Protein AF-0000000067857795 (afdb_homodimer)

Nearest PDB structures (foldseek):
  6cer-assembly1_A  TM=9.530E-01  e=4.736E-32  Homo sapiens
  3exg-assembly6_W  TM=9.573E-01  e=1.730E-31  Homo sapiens
  6cer-assembly2_G  TM=9.602E-01  e=1.345E-30  Homo sapiens
  3exg-assembly5_S  TM=9.564E-01  e=1.230E-29  Homo sapiens
  3exg-assembly4_O  TM=9.609E-01  e=2.352E-29  Homo sapiens

InterPro domains:
  IPR001017 Dehydrogenase, E1 component [PF00676] (12-305)
  IPR029061 Thiamin diphosphate-binding fold [SSF52518] (4-320)
  IPR050642 Pyruvate Dehydrogenase E1 Alpha Subunit [PTHR11516] (2-318)

Sequence (658 aa):
MNEDDILYALKAMHYIRRIESKAAEMYRLRFIYGFLHLYIGQEAIATGMKPAISDKDTLITSYRCHGFAVVFGISARDIFAELMGRKTGTSKGKGGSMHIYGDKFYGGEGIVGGQLPIGTGLAFAQKYNSTGGIAWVIYGDGAADQGQTFEAYNLAKLWSLPVVYVCENNKYSMGTATYRHSANTDYYTRGDLIPGIQVDGMKVLDVHEAAKFAKDYALRKGPIILEMVTYRYYGHSMSDPGTSYRTREEVKLVQAKQDPINWLTKQIIDNGLKTQAEVEEITKNTYKIVDEELEIAKKDPSPDVTDVGKNLYTKPLEKVRGKAPWENWMNEDDILYALKAMHYIRRIESKAAEMYRLRFIYGFLHLYIGQEAIATGMKPAISDKDTLITSYRCHGFAVVFGISARDIFAELMGRKTGTSKGKGGSMHIYGDKFYGGEGIVGGQLPIGTGLAFAQKYNSTGGIAWVIYGDGAADQGQTFEAYNLAKLWSLPVVYVCENNKYSMGTATYRHSANTDYYTRGDLIPGIQVDGMKVLDVHEAAKFAKDYALRKGPIILEMVTYRYYGHSMSDPGTSYRTREEVKLVQAKQDPINWLTKQIIDNGLKTQAEVEEITKNTYKIVDEELEIAKKDPSPDVTDVGKNLYTKPLEKVRGKAPWENW

Foldseek 3Di:
DDLVLLLQLLLLLLLLQLLQVVLLVCVVVVLFDDWAFHCAFLLLQLSLLLVQADLLEAEEEAQHCSSVCVSLPNHSLQLLLLRSQFCSHQVRVPQHSRQHADRSYRTHDHPQLVQLQVQLVVQVVCVVVVSLYGGEYEHELRSLPDPVNLVSLVVQLVVQTLYEYEYEYQQADQQDGNVRRPVDSPSQPPSVPAHGDEFASLANNRSNVVSNVQNVCSSPGTYHYYYHHIHDLAGRTSVDRSPVRPHPVVSVVCCVPRHSSVVSLCVCCVVPVDHPVVSVVSSVVSSVSSVVSSVVSVPGHHDDLVCPQPPPDPDPPDDDPDDSPPPDD/DDLVLLLQLLLLLLLLQLLQVVLLVCVVVVLFDDWAFHCAFLLLQLSLLLVQADLLEAEEEAQHCSSVCVSLPNHSLQLLLLRSQFCSHQVRVPQHSRQHADRSYRTHDHPQLVQLQVQLVVQVVCVVVVSLYGGEYEHELRSLPDPVNLVSLVVQLVVQTLYEYEYEYQQADQQDGNVRRPVDSVSQPPSVPAHGDEFASLANNRSNVVSNVQNVCSSPGTYHYYYHYIHDLAGRTSVDRSPVRPHPVVSVVCCVPRHSSVVSLCVCCVVPVDHPVVSVVSSVVSSVSSVVSSVVSVPGHHDDLVCPQPPPDPDPPDDDPDDNPPPDD

Radius of gyration: 30.5 Å; Cα contacts (8 Å, |Δi|>4): 1328; chains: 2; bounding box: 51×94×81 Å

Solvent-accessible surface area (backbone atoms only — not comparable to full-atom values): 33397 Å² total; per-residue (Å²): 131,54,71,68,55,50,52,47,36,55,50,49,37,52,39,45,44,46,49,47,54,49,48,52,51,37,36,76,71,64,51,36,66,84,68,46,41,67,53,48,56,37,45,22,39,40,46,18,33,42,84,52,56,52,96,64,30,34,36,27,24,33,26,60,28,63,49,50,40,43,67,67,68,48,50,58,28,34,52,46,12,11,34,47,35,11,38,73,9,64,48,44,21,72,37,34,42,30,36,46,51,55,85,55,29,68,20,19,30,81,51,79,33,51,32,40,46,54,26,46,49,50,7,43,49,25,60,75,65,64,66,83,32,39,14,37,24,36,37,38,57,50,22,66,56,33,22,50,36,58,36,28,51,36,52,31,53,57,66,46,24,21,25,38,39,33,33,46,30,40,55,46,38,73,63,47,47,44,80,78,73,32,56,68,74,61,64,23,71,69,45,81,88,34,52,46,40,78,39,54,17,33,37,35,67,51,28,27,53,50,36,41,50,45,49,56,41,10,73,76,73,8,39,38,32,36,22,27,42,39,38,57,71,59,24,54,30,74,87,36,81,45,59,89,68,42,54,69,66,56,50,51,50,43,56,72,74,50,29,30,66,61,53,51,49,50,52,37,41,77,70,66,76,43,50,71,67,55,52,50,49,52,50,52,52,42,46,49,53,43,53,52,28,44,59,54,29,72,66,48,54,63,56,57,80,80,52,75,76,54,84,78,41,99,68,70,84,57,82,78,83,77,80,51,83,80,56,71,124,131,53,71,68,55,50,53,46,36,54,50,49,39,51,40,46,45,45,47,48,53,49,48,53,51,36,38,75,72,64,51,34,66,82,67,46,42,68,52,48,57,39,42,22,41,42,47,18,33,40,86,53,57,52,94,64,29,35,36,27,24,33,28,59,28,62,48,52,39,43,68,69,68,48,48,58,28,35,52,48,11,10,33,47,36,12,38,74,9,63,49,44,20,72,36,35,44,29,36,46,50,55,88,55,29,68,20,18,31,82,51,78,32,52,31,40,46,54,25,46,48,50,8,45,50,26,59,74,65,64,65,84,33,38,15,38,25,37,38,38,57,52,21,66,56,32,24,51,36,55,37,30,49,36,51,31,54,56,65,47,23,20,25,38,38,34,32,44,31,40,55,45,37,72,65,46,48,43,80,79,75,33,56,70,75,62,64,25,70,69,46,80,88,32,53,46,40,78,38,55,18,32,37,35,68,52,28,27,54,50,37,40,51,44,51,55,41,11,72,75,71,8,39,35,32,36,23,27,44,38,39,57,71,59,25,54,29,76,88,35,82,45,58,89,68,42,55,69,64,57,49,51,49,42,56,72,74,50,30,32,66,62,52,51,50,49,52,38,41,77,69,64,75,40,51,70,68,56,52,50,49,51,50,51,53,42,47,49,52,44,54,52,28,44,59,53,30,72,67,48,55,64,54,58,80,80,53,74,78,55,82,80,40,99,67,72,84,60,83,78,82,83,74,52,83,81,59,72,126

Secondary structure (DSSP, 8-state):
--HHHHHHHHHHHHHHHHHHHHHHHHHHTT-S-S-----TT-HHHHHHHGGG--TT-EEEEES--HHHHHHTT--HHHHHHHHTT-TTSTTTTSSTTT---BTTEEEEESSTTTHHHHHHHHHHHHHHTT-S--EEEEEETTGGGSHHHHHHHHHHHHTT--EEEEEEE-SBSSS-BHHHH-S---GGGTTTTS-EEEEETT-HHHHHHHHHHHHHHHHHH--EEEEEE---SS-SSTT--S-SSS-HHHHHHHHHHH-HHHHHHHHHHHTTSS-HHHHHHHHHHHHHHHHHHHHHHHTSPPPPGGGGGSSSSSS--SPPPS--TTS--/--HHHHHHHHHHHHHHHHHHHHHHHHHHTT-S-S-----TT-HHHHHHHGGG--TT-EEEEES--HHHHHHTT--HHHHHHHHTT-TTSTTTTSSTTT---BTTEEEEESSTTTHHHHHHHHHHHHHHTT-S--EEEEEETTGGGSHHHHHHHHHHHHTT--EEEEEEE-SBSSS-BHHHH-S---GGGTTTTS-EEEEETT-HHHHHHHHHHHHHHHHHH--EEEEEE---SS-SSTT--S-SSS-HHHHHHHHHHH-HHHHHHHHHHHTTSS-HHHHHHHHHHHHHHHHHHHHHHHTSPPPPGGGGGSSSSSS--SPPPS--TTS--

Structure (mmCIF, N/CA/C/O backbone):
data_AF-0000000067857795-model_v1
#
loop_
_entity.id
_entity.type
_entity.pdbx_description
1 polymer 'pyruvate dehydrogenase (acetyl-transferring)'
#
loop_
_atom_site.group_PDB
_atom_site.id
_atom_site.type_symbol
_atom_site.label_atom_id
_atom_site.label_alt_id
_atom_site.label_comp_id
_atom_site.label_asym_id
_atom_site.label_entity_id
_atom_site.label_seq_id
_atom_site.pdbx_PDB_ins_code
_atom_site.Cartn_x
_atom_site.Cartn_y
_atom_site.Cartn_z
_atom_site.occupancy
_atom_site.B_iso_or_equiv
_atom_site.auth_seq_id
_atom_site.auth_comp_id
_atom_site.auth_asym_id
_atom_site.auth_atom_id
_atom_site.pdbx_PDB_model_num
ATOM 1 N N . MET A 1 1 ? -3.424 -36.625 3.143 1 84.56 1 MET A N 1
ATOM 2 C CA . MET A 1 1 ? -3.631 -36.969 1.741 1 84.56 1 MET A CA 1
ATOM 3 C C . MET A 1 1 ? -3.768 -38.5 1.573 1 84.56 1 MET A C 1
ATOM 5 O O . MET A 1 1 ? -3.053 -39.25 2.217 1 84.56 1 MET A O 1
ATOM 9 N N . ASN A 1 2 ? -4.719 -38.875 0.765 1 89.69 2 ASN A N 1
ATOM 10 C CA . ASN A 1 2 ? -4.859 -40.281 0.456 1 89.69 2 ASN A CA 1
ATOM 11 C C . ASN A 1 2 ? -3.938 -40.719 -0.688 1 89.69 2 ASN A C 1
ATOM 13 O O . ASN A 1 2 ? -3.223 -39.875 -1.249 1 89.69 2 ASN A O 1
ATOM 17 N N . GLU A 1 3 ? -3.885 -41.938 -0.931 1 91.62 3 GLU A N 1
ATOM 18 C CA . GLU A 1 3 ? -2.959 -42.5 -1.922 1 91.62 3 GLU A CA 1
ATOM 19 C C . GLU A 1 3 ? -3.209 -41.875 -3.301 1 91.62 3 GLU A C 1
ATOM 21 O O . GLU A 1 3 ? -2.266 -41.562 -4.02 1 91.62 3 GLU A O 1
ATOM 26 N N . ASP A 1 4 ? -4.414 -41.719 -3.643 1 93.19 4 ASP A N 1
ATOM 27 C CA . ASP A 1 4 ? -4.773 -41.156 -4.945 1 93.19 4 ASP A CA 1
ATOM 28 C C . ASP A 1 4 ? -4.266 -39.719 -5.082 1 93.19 4 ASP A C 1
ATOM 30 O O . ASP A 1 4 ? -3.742 -39.344 -6.133 1 93.19 4 ASP A O 1
ATOM 34 N N . ASP A 1 5 ? -4.418 -39 -4.035 1 93.56 5 ASP A N 1
ATOM 35 C CA . ASP A 1 5 ? -3.961 -37.625 -4.035 1 93.56 5 ASP A CA 1
ATOM 36 C C . ASP A 1 5 ? -2.439 -37.531 -4.145 1 93.56 5 ASP A C 1
ATOM 38 O O . ASP A 1 5 ? -1.903 -36.656 -4.828 1 93.56 5 ASP A O 1
ATOM 42 N N . ILE A 1 6 ? -1.813 -38.406 -3.469 1 96.38 6 ILE A N 1
ATOM 43 C CA . ILE A 1 6 ? -0.355 -38.406 -3.451 1 96.38 6 ILE A CA 1
ATOM 44 C C . ILE A 1 6 ? 0.174 -38.781 -4.84 1 96.38 6 ILE A C 1
ATOM 46 O O . ILE A 1 6 ? 1.099 -38.125 -5.34 1 96.38 6 ILE A O 1
ATOM 50 N N . LEU A 1 7 ? -0.393 -39.75 -5.477 1 95.69 7 LEU A N 1
ATOM 51 C CA . LEU A 1 7 ? 0.048 -40.156 -6.805 1 95.69 7 LEU A CA 1
ATOM 52 C C . LEU A 1 7 ? -0.285 -39.094 -7.836 1 95.69 7 LEU A C 1
ATOM 54 O O . LEU A 1 7 ? 0.483 -38.875 -8.773 1 95.69 7 LEU A O 1
ATOM 58 N N . TYR A 1 8 ? -1.448 -38.5 -7.625 1 95.44 8 TYR A N 1
ATOM 59 C CA . TYR A 1 8 ? -1.774 -37.375 -8.484 1 95.44 8 TYR A CA 1
ATOM 60 C C . TYR A 1 8 ? -0.712 -36.281 -8.375 1 95.44 8 TYR A C 1
ATOM 62 O O . TYR A 1 8 ? -0.268 -35.75 -9.383 1 95.44 8 TYR A O 1
ATOM 70 N N . ALA A 1 9 ? -0.376 -35.969 -7.152 1 97.81 9 ALA A N 1
ATOM 71 C CA . ALA A 1 9 ? 0.61 -34.906 -6.93 1 97.81 9 ALA A CA 1
ATOM 72 C C . ALA A 1 9 ? 1.935 -35.25 -7.609 1 97.81 9 ALA A C 1
ATOM 74 O O . ALA A 1 9 ? 2.553 -34.375 -8.234 1 97.81 9 ALA A O 1
ATOM 75 N N . LEU A 1 10 ? 2.381 -36.5 -7.465 1 98.12 10 LEU A N 1
ATOM 76 C CA . LEU A 1 10 ? 3.625 -36.938 -8.086 1 98.12 10 LEU A CA 1
ATOM 77 C C . LEU A 1 10 ? 3.559 -36.75 -9.602 1 98.12 10 LEU A C 1
ATOM 79 O O . LEU A 1 10 ? 4.457 -36.188 -10.211 1 98.12 10 LEU A O 1
ATOM 83 N N . LYS A 1 11 ? 2.5 -37.281 -10.195 1 98.19 11 LYS A N 1
ATOM 84 C CA . LYS A 1 11 ? 2.324 -37.188 -11.641 1 98.19 11 LYS A CA 1
ATOM 85 C C . LYS A 1 11 ? 2.246 -35.75 -12.117 1 98.19 11 LYS A C 1
ATOM 87 O O . LYS A 1 11 ? 2.887 -35.375 -13.102 1 98.19 11 LYS A O 1
ATOM 92 N N . ALA A 1 12 ? 1.467 -35 -11.383 1 98.44 12 ALA A N 1
ATOM 93 C CA . ALA A 1 12 ? 1.244 -33.594 -11.773 1 98.44 12 ALA A CA 1
ATOM 94 C C . ALA A 1 12 ? 2.535 -32.781 -11.68 1 98.44 12 ALA A C 1
ATOM 96 O O . ALA A 1 12 ? 2.801 -31.938 -12.523 1 98.44 12 ALA A O 1
ATOM 97 N N . MET A 1 13 ? 3.326 -32.969 -10.648 1 98.75 13 MET A N 1
ATOM 98 C CA . MET A 1 13 ? 4.578 -32.25 -10.516 1 98.75 13 MET A CA 1
ATOM 99 C C . MET A 1 13 ? 5.539 -32.594 -11.641 1 98.75 13 MET A C 1
ATOM 101 O O . MET A 1 13 ? 6.195 -31.719 -12.203 1 98.75 13 MET A O 1
ATOM 105 N N . HIS A 1 14 ? 5.625 -33.906 -11.984 1 98.75 14 HIS A N 1
ATOM 106 C CA . HIS A 1 14 ? 6.453 -34.312 -13.117 1 98.75 14 HIS A CA 1
ATOM 107 C C . HIS A 1 14 ? 5.93 -33.719 -14.422 1 98.75 14 HIS A C 1
ATOM 109 O O . HIS A 1 14 ? 6.711 -33.344 -15.289 1 98.75 14 HIS A O 1
ATOM 115 N N . TYR A 1 15 ? 4.609 -33.75 -14.562 1 98.81 15 TYR A N 1
ATOM 116 C CA . TYR A 1 15 ? 3.963 -33.188 -15.742 1 98.81 15 TYR A CA 1
ATOM 117 C C . TYR A 1 15 ? 4.316 -31.734 -15.922 1 98.81 15 TYR A C 1
ATOM 119 O O . TYR A 1 15 ? 4.738 -31.312 -17 1 98.81 15 TYR A O 1
ATOM 127 N N . ILE A 1 16 ? 4.203 -30.938 -14.898 1 98.75 16 ILE A N 1
ATOM 128 C CA . ILE A 1 16 ? 4.527 -29.516 -14.914 1 98.75 16 ILE A CA 1
ATOM 129 C C . ILE A 1 16 ? 6.008 -29.328 -15.234 1 98.75 16 ILE A C 1
ATOM 131 O O . ILE A 1 16 ? 6.363 -28.531 -16.094 1 98.75 16 ILE A O 1
ATOM 135 N N . ARG A 1 17 ? 6.91 -30.062 -14.547 1 98.44 17 ARG A N 1
ATOM 136 C CA . ARG A 1 17 ? 8.352 -29.953 -14.758 1 98.44 17 ARG A CA 1
ATOM 137 C C . ARG A 1 17 ? 8.719 -30.266 -16.203 1 98.44 17 ARG A C 1
ATOM 139 O O . ARG A 1 17 ? 9.562 -29.578 -16.781 1 98.44 17 ARG A O 1
ATOM 146 N N . ARG A 1 18 ? 8.109 -31.297 -16.734 1 98.75 18 ARG A N 1
ATOM 147 C CA . ARG A 1 18 ? 8.414 -31.672 -18.109 1 98.75 18 ARG A CA 1
ATOM 148 C C . ARG A 1 18 ? 7.93 -30.625 -19.094 1 98.75 18 ARG A C 1
ATOM 150 O O . ARG A 1 18 ? 8.641 -30.281 -20.031 1 98.75 18 ARG A O 1
ATOM 157 N N . ILE A 1 19 ? 6.719 -30.141 -18.906 1 98.69 19 ILE A N 1
ATOM 158 C CA . ILE A 1 19 ? 6.199 -29.062 -19.75 1 98.69 19 ILE A CA 1
ATOM 159 C C . ILE A 1 19 ? 7.188 -27.906 -19.781 1 98.69 19 ILE A C 1
ATOM 161 O O . ILE A 1 19 ? 7.566 -27.422 -20.844 1 98.69 19 ILE A O 1
ATOM 165 N N . GLU A 1 20 ? 7.625 -27.5 -18.609 1 97.88 20 GLU A N 1
ATOM 166 C CA . GLU A 1 20 ? 8.445 -26.297 -18.516 1 97.88 20 GLU A CA 1
ATOM 167 C C . GLU A 1 20 ? 9.867 -26.562 -19 1 97.88 20 GLU A C 1
ATOM 169 O O . GLU A 1 20 ? 10.508 -25.688 -19.578 1 97.88 20 GLU A O 1
ATOM 174 N N . SER A 1 21 ? 10.414 -27.781 -18.797 1 97.81 21 SER A N 1
ATOM 175 C CA . SER A 1 21 ? 11.719 -28.125 -19.344 1 97.81 21 SER A CA 1
ATOM 176 C C . SER A 1 21 ? 11.688 -28.109 -20.875 1 97.81 21 SER A C 1
ATOM 178 O O . SER A 1 21 ? 12.625 -27.625 -21.516 1 97.81 21 SER A O 1
ATOM 180 N N . LYS A 1 22 ? 10.664 -28.641 -21.406 1 98.44 22 LYS A N 1
ATOM 181 C CA . LYS A 1 22 ? 10.508 -28.625 -22.859 1 98.44 22 LYS A CA 1
ATOM 182 C C . LYS A 1 22 ? 10.266 -27.203 -23.375 1 98.44 22 LYS A C 1
ATOM 184 O O . LYS A 1 22 ? 10.727 -26.859 -24.453 1 98.44 22 LYS A O 1
ATOM 189 N N . ALA A 1 23 ? 9.492 -26.469 -22.625 1 97.94 23 ALA A N 1
ATOM 190 C CA . ALA A 1 23 ? 9.305 -25.078 -23 1 97.94 23 ALA A CA 1
ATOM 191 C C . ALA A 1 23 ? 10.641 -24.344 -23.062 1 97.94 23 ALA A C 1
ATOM 193 O O . ALA A 1 23 ? 10.867 -23.531 -23.953 1 97.94 23 ALA A O 1
ATOM 194 N N . ALA A 1 24 ? 11.492 -24.562 -22.094 1 96.88 24 ALA A N 1
ATOM 195 C CA . ALA A 1 24 ? 12.828 -23.984 -22.094 1 96.88 24 ALA A CA 1
ATOM 196 C C . ALA A 1 24 ? 13.594 -24.375 -23.359 1 96.88 24 ALA A C 1
ATOM 198 O O . ALA A 1 24 ? 14.266 -23.531 -23.969 1 96.88 24 ALA A O 1
ATOM 199 N N . GLU A 1 25 ? 13.492 -25.609 -23.688 1 97.12 25 GLU A N 1
ATOM 200 C CA . GLU A 1 25 ? 14.133 -26.094 -24.906 1 97.12 25 GLU A CA 1
ATOM 201 C C . GLU A 1 25 ? 13.57 -25.391 -26.141 1 97.12 25 GLU A C 1
ATOM 203 O O . GLU A 1 25 ? 14.328 -24.953 -27.016 1 97.12 25 GLU A O 1
ATOM 208 N N . MET A 1 26 ? 12.289 -25.312 -26.25 1 97.25 26 MET A N 1
ATOM 209 C CA . MET A 1 26 ? 11.648 -24.672 -27.391 1 97.25 26 MET A CA 1
ATOM 210 C C . MET A 1 26 ? 12.031 -23.203 -27.469 1 97.25 26 MET A C 1
ATOM 212 O O . MET A 1 26 ? 12.133 -22.641 -28.562 1 97.25 26 MET A O 1
ATOM 216 N N . TYR A 1 27 ? 12.141 -22.625 -26.297 1 96.38 27 TYR A N 1
ATOM 217 C CA . TYR A 1 27 ? 12.586 -21.234 -26.266 1 96.38 27 TYR A CA 1
ATOM 218 C C . TYR A 1 27 ? 13.969 -21.078 -26.875 1 96.38 27 TYR A C 1
ATOM 220 O O . TYR A 1 27 ? 14.203 -20.188 -27.688 1 96.38 27 TYR A O 1
ATOM 228 N N . ARG A 1 28 ? 14.875 -21.938 -26.547 1 94.19 28 ARG A N 1
ATOM 229 C CA . ARG A 1 28 ? 16.234 -21.906 -27.062 1 94.19 28 ARG A CA 1
ATOM 230 C C . ARG A 1 28 ? 16.25 -22.156 -28.578 1 94.19 28 ARG A C 1
ATOM 232 O O . ARG A 1 28 ? 17.094 -21.594 -29.281 1 94.19 28 ARG A O 1
ATOM 239 N N . LEU A 1 29 ? 15.336 -22.891 -29.031 1 95.31 29 LEU A N 1
ATOM 240 C CA . LEU A 1 29 ? 15.242 -23.203 -30.453 1 95.31 29 LEU A CA 1
ATOM 241 C C . LEU A 1 29 ? 14.453 -22.125 -31.203 1 95.31 29 LEU A C 1
ATOM 243 O O . LEU A 1 29 ? 14.195 -22.266 -32.406 1 95.31 29 LEU A O 1
ATOM 247 N N . ARG A 1 30 ? 13.945 -21.109 -30.531 1 94.19 30 ARG A N 1
ATOM 248 C CA . ARG A 1 30 ? 13.305 -19.922 -31.078 1 94.19 30 ARG A CA 1
ATOM 249 C C . ARG A 1 30 ? 11.906 -20.25 -31.594 1 94.19 30 ARG A C 1
ATOM 251 O O . ARG A 1 30 ? 11.422 -19.609 -32.531 1 94.19 30 ARG A O 1
ATOM 258 N N . PHE A 1 31 ? 11.336 -21.328 -30.906 1 95.12 31 PHE A N 1
ATOM 259 C CA . PHE A 1 31 ? 9.938 -21.609 -31.188 1 95.12 31 PHE A CA 1
ATOM 260 C C . PHE A 1 31 ? 9.023 -20.734 -30.359 1 95.12 31 PHE A C 1
ATOM 262 O O . PHE A 1 31 ? 7.848 -20.562 -30.672 1 95.12 31 PHE A O 1
ATOM 269 N N . ILE A 1 32 ? 9.453 -20.297 -29.234 1 93.94 32 ILE A N 1
ATOM 270 C CA . ILE A 1 32 ? 8.711 -19.406 -28.344 1 93.94 32 ILE A CA 1
ATOM 271 C C . ILE A 1 32 ? 9.289 -18 -28.422 1 93.94 32 ILE A C 1
ATOM 273 O O . ILE A 1 32 ? 10.492 -17.797 -28.203 1 93.94 32 ILE A O 1
ATOM 277 N N . TYR A 1 33 ? 8.211 -17.141 -28.797 1 84.12 33 TYR A N 1
ATOM 278 C CA . TYR A 1 33 ? 8.617 -15.742 -28.922 1 84.12 33 TYR A CA 1
ATOM 279 C C . TYR A 1 33 ? 8.195 -14.938 -27.703 1 84.12 33 TYR A C 1
ATOM 281 O O . TYR A 1 33 ? 7.266 -15.32 -27 1 84.12 33 TYR A O 1
ATOM 289 N N . GLY A 1 34 ? 8.93 -13.984 -27.328 1 85.38 34 GLY A N 1
ATOM 290 C CA . GLY A 1 34 ? 8.594 -13.148 -26.188 1 85.38 34 GLY A CA 1
ATOM 291 C C . GLY A 1 34 ? 9.195 -13.641 -24.891 1 85.38 34 GLY A C 1
ATOM 292 O O . GLY A 1 34 ? 10.258 -14.258 -24.875 1 85.38 34 GLY A O 1
ATOM 293 N N . PHE A 1 35 ? 8.422 -13.445 -23.797 1 89.81 35 PHE A N 1
ATOM 294 C CA . PHE A 1 35 ? 8.93 -13.797 -22.469 1 89.81 35 PHE A CA 1
ATOM 295 C C . PHE A 1 35 ? 8.5 -15.211 -22.094 1 89.81 35 PHE A C 1
ATOM 297 O O . PHE A 1 35 ? 7.48 -15.703 -22.578 1 89.81 35 PHE A O 1
ATOM 304 N N . LEU A 1 36 ? 9.305 -15.883 -21.344 1 95.69 36 LEU A N 1
ATOM 305 C CA . LEU A 1 36 ? 8.992 -17.188 -20.781 1 95.69 36 LEU A CA 1
ATOM 306 C C . LEU A 1 36 ? 9.344 -17.25 -19.297 1 95.69 36 LEU A C 1
ATOM 308 O O . LEU A 1 36 ? 10.516 -17.172 -18.938 1 95.69 36 LEU A O 1
ATOM 312 N N . HIS A 1 37 ? 8.344 -17.312 -18.484 1 95.5 37 HIS A N 1
ATOM 313 C CA . HIS A 1 37 ? 8.5 -17.375 -17.047 1 95.5 37 HIS A CA 1
ATOM 314 C C . HIS A 1 37 ? 8.227 -18.766 -16.516 1 95.5 37 HIS A C 1
ATOM 316 O O . HIS A 1 37 ? 7.082 -19.234 -16.5 1 95.5 37 HIS A O 1
ATOM 322 N N . LEU A 1 38 ? 9.281 -19.406 -16.047 1 96.5 38 LEU A N 1
ATOM 323 C CA . LEU A 1 38 ? 9.172 -20.812 -15.688 1 96.5 38 LEU A CA 1
ATOM 324 C C . LEU A 1 38 ? 8.883 -20.969 -14.195 1 96.5 38 LEU A C 1
ATOM 326 O O . LEU A 1 38 ? 9.391 -20.203 -13.375 1 96.5 38 LEU A O 1
ATOM 330 N N . TYR A 1 39 ? 8.125 -22.016 -13.898 1 96.56 39 TYR A N 1
ATOM 331 C CA . TYR A 1 39 ? 7.598 -22.312 -12.57 1 96.56 39 TYR A CA 1
ATOM 332 C C . TYR A 1 39 ? 8.445 -23.391 -11.883 1 96.56 39 TYR A C 1
ATOM 334 O O . TYR A 1 39 ? 8.227 -23.703 -10.711 1 96.56 39 TYR A O 1
ATOM 342 N N . ILE A 1 40 ? 9.492 -23.891 -12.562 1 96.81 40 ILE A N 1
ATOM 343 C CA . ILE A 1 40 ? 10.266 -25.047 -12.109 1 96.81 40 ILE A CA 1
ATOM 344 C C . ILE A 1 40 ? 10.844 -24.766 -10.727 1 96.81 40 ILE A C 1
ATOM 346 O O . ILE A 1 40 ? 11.445 -23.719 -10.5 1 96.81 40 ILE A O 1
ATOM 350 N N . GLY A 1 41 ? 10.633 -25.703 -9.797 1 96.94 41 GLY A N 1
ATOM 351 C CA . GLY A 1 41 ? 11.039 -25.578 -8.406 1 96.94 41 GLY A CA 1
ATOM 352 C C . GLY A 1 41 ? 9.883 -25.297 -7.465 1 96.94 41 GLY A C 1
ATOM 353 O O . GLY A 1 41 ? 9.992 -25.531 -6.258 1 96.94 41 GLY A O 1
ATOM 354 N N . GLN A 1 42 ? 8.75 -24.859 -8.016 1 98.12 42 GLN A N 1
ATOM 355 C CA . GLN A 1 42 ? 7.629 -24.422 -7.191 1 98.12 42 GLN A CA 1
ATOM 356 C C . GLN A 1 42 ? 6.414 -25.328 -7.371 1 98.12 42 GLN A C 1
ATOM 358 O O . GLN A 1 42 ? 5.305 -24.969 -6.965 1 98.12 42 GLN A O 1
ATOM 363 N N . GLU A 1 43 ? 6.551 -26.531 -7.961 1 98.5 43 GLU A N 1
ATOM 364 C CA . GLU A 1 43 ? 5.457 -27.391 -8.391 1 98.5 43 GLU A CA 1
ATOM 365 C C . GLU A 1 43 ? 4.598 -27.812 -7.207 1 98.5 43 GLU A C 1
ATOM 367 O O . GLU A 1 43 ? 3.387 -28.016 -7.348 1 98.5 43 GLU A O 1
ATOM 372 N N . ALA A 1 44 ? 5.227 -27.922 -6.055 1 98.69 44 ALA A N 1
ATOM 373 C CA . ALA A 1 44 ? 4.527 -28.438 -4.879 1 98.69 44 ALA A CA 1
ATOM 374 C C . ALA A 1 44 ? 3.371 -27.516 -4.484 1 98.69 44 ALA A C 1
ATOM 376 O O . ALA A 1 44 ? 2.361 -27.984 -3.947 1 98.69 44 ALA A O 1
ATOM 377 N N . ILE A 1 45 ? 3.459 -26.234 -4.762 1 98.75 45 ILE A N 1
ATOM 378 C CA . ILE A 1 45 ? 2.438 -25.281 -4.348 1 98.75 45 ILE A CA 1
ATOM 379 C C . ILE A 1 45 ? 1.167 -25.5 -5.164 1 98.75 45 ILE A C 1
ATOM 381 O O . ILE A 1 45 ? 0.109 -25.812 -4.609 1 98.75 45 ILE A O 1
ATOM 385 N N . ALA A 1 46 ? 1.273 -25.438 -6.469 1 98.44 46 ALA A N 1
ATOM 386 C CA . ALA A 1 46 ? 0.095 -25.594 -7.316 1 98.44 46 ALA A CA 1
ATOM 387 C C . ALA A 1 46 ? -0.557 -26.969 -7.09 1 98.44 46 ALA A C 1
ATOM 389 O O . ALA A 1 46 ? -1.773 -27.047 -6.902 1 98.44 46 ALA A O 1
ATOM 390 N N . THR A 1 47 ? 0.23 -28.016 -7.086 1 98.31 47 THR A N 1
ATOM 391 C CA . THR A 1 47 ? -0.289 -29.375 -7.012 1 98.31 47 THR A CA 1
ATOM 392 C C . THR A 1 47 ? -0.842 -29.672 -5.621 1 98.31 47 THR A C 1
ATOM 394 O O . THR A 1 47 ? -1.846 -30.375 -5.48 1 98.31 47 THR A O 1
ATOM 397 N N . GLY A 1 48 ? -0.156 -29.156 -4.605 1 98.12 48 GLY A N 1
ATOM 398 C CA . GLY A 1 48 ? -0.613 -29.359 -3.242 1 98.12 48 GLY A CA 1
ATOM 399 C C . GLY A 1 48 ? -1.913 -28.641 -2.932 1 98.12 48 GLY A C 1
ATOM 400 O O . GLY A 1 48 ? -2.701 -29.109 -2.105 1 98.12 48 GLY A O 1
ATOM 401 N N . MET A 1 49 ? -2.156 -27.547 -3.562 1 98.12 49 MET A N 1
ATOM 402 C CA . MET A 1 49 ? -3.359 -26.766 -3.316 1 98.12 49 MET A CA 1
ATOM 403 C C . MET A 1 49 ? -4.57 -27.391 -4.004 1 98.12 49 MET A C 1
ATOM 405 O O . MET A 1 49 ? -5.707 -27.172 -3.578 1 98.12 49 MET A O 1
ATOM 409 N N . LYS A 1 50 ? -4.348 -28.125 -5.047 1 97 50 LYS A N 1
ATOM 410 C CA . LYS A 1 50 ? -5.406 -28.562 -5.957 1 97 50 LYS A CA 1
ATOM 411 C C . LYS A 1 50 ? -6.516 -29.297 -5.203 1 97 50 LYS A C 1
ATOM 413 O O . LYS A 1 50 ? -7.699 -29.016 -5.402 1 97 50 LYS A O 1
ATOM 418 N N . PRO A 1 51 ? -6.188 -30.25 -4.316 1 96.19 51 PRO A N 1
ATOM 419 C CA . PRO A 1 51 ? -7.266 -30.969 -3.639 1 96.19 51 PRO A CA 1
ATOM 420 C C . PRO A 1 51 ? -8.164 -30.047 -2.811 1 96.19 51 PRO A C 1
ATOM 422 O O . PRO A 1 51 ? -9.312 -30.391 -2.537 1 96.19 51 PRO A O 1
ATOM 425 N N . ALA A 1 52 ? -7.633 -28.938 -2.408 1 96.5 52 ALA A N 1
ATOM 426 C CA . ALA A 1 52 ? -8.398 -28 -1.582 1 96.5 52 ALA A CA 1
ATOM 427 C C . ALA A 1 52 ? -9.234 -27.062 -2.445 1 96.5 52 ALA A C 1
ATOM 429 O O . ALA A 1 52 ? -10.133 -26.391 -1.944 1 96.5 52 ALA A O 1
ATOM 430 N N . ILE A 1 53 ? -8.945 -26.969 -3.719 1 97.25 53 ILE A N 1
ATOM 431 C CA . ILE A 1 53 ? -9.641 -26.047 -4.621 1 97.25 53 ILE A CA 1
ATOM 432 C C . ILE A 1 53 ? -10.938 -26.703 -5.105 1 97.25 53 ILE A C 1
ATOM 434 O O . ILE A 1 53 ? -10.906 -27.703 -5.816 1 97.25 53 ILE A O 1
ATOM 438 N N . SER A 1 54 ? -12.039 -26.141 -4.754 1 96.25 54 SER A N 1
ATOM 439 C CA . SER A 1 54 ? -13.336 -26.641 -5.188 1 96.25 54 SER A CA 1
ATOM 440 C C . SER A 1 54 ? -13.711 -26.094 -6.562 1 96.25 54 SER A C 1
ATOM 442 O O . SER A 1 54 ? -13.094 -25.141 -7.043 1 96.25 54 SER A O 1
ATOM 444 N N . ASP A 1 55 ? -14.789 -26.672 -7.125 1 95.94 55 ASP A N 1
ATOM 445 C CA . ASP A 1 55 ? -15.25 -26.281 -8.453 1 95.94 55 ASP A CA 1
ATOM 446 C C . ASP A 1 55 ? -15.852 -24.875 -8.422 1 95.94 55 ASP A C 1
ATOM 448 O O . ASP A 1 55 ? -16.031 -24.234 -9.469 1 95.94 55 ASP A O 1
ATOM 452 N N . LYS A 1 56 ? -16.109 -24.375 -7.262 1 97.25 56 LYS A N 1
ATOM 453 C CA . LYS A 1 56 ? -16.719 -23.062 -7.113 1 97.25 56 LYS A CA 1
ATOM 454 C C . LYS A 1 56 ? -15.641 -21.984 -6.906 1 97.25 56 LYS A C 1
ATOM 456 O O . LYS A 1 56 ? -15.93 -20.781 -7.008 1 97.25 56 LYS A O 1
ATOM 461 N N . ASP A 1 57 ? -14.461 -22.438 -6.641 1 98.5 57 ASP A N 1
ATOM 462 C CA . ASP A 1 57 ? -13.398 -21.484 -6.309 1 98.5 57 ASP A CA 1
ATOM 463 C C . ASP A 1 57 ? -12.836 -20.828 -7.566 1 98.5 57 ASP A C 1
ATOM 465 O O . ASP A 1 57 ? -12.859 -21.422 -8.648 1 98.5 57 ASP A O 1
ATOM 469 N N . THR A 1 58 ? -12.398 -19.609 -7.398 1 98.62 58 THR A N 1
ATOM 470 C CA . THR A 1 58 ? -11.664 -18.891 -8.438 1 98.62 58 THR A CA 1
ATOM 471 C C . THR A 1 58 ? -10.203 -18.703 -8.047 1 98.62 58 THR A C 1
ATOM 473 O O . THR A 1 58 ? -9.867 -18.688 -6.859 1 98.62 58 THR A O 1
ATOM 476 N N . LEU A 1 59 ? -9.359 -18.672 -9.062 1 98.69 59 LEU A N 1
ATOM 477 C CA . LEU A 1 59 ? -7.941 -18.484 -8.781 1 98.69 59 LEU A CA 1
ATOM 478 C C . LEU A 1 59 ? -7.316 -17.5 -9.758 1 98.69 59 LEU A C 1
ATOM 480 O O . LEU A 1 59 ? -7.59 -17.547 -10.961 1 98.69 59 LEU A O 1
ATOM 484 N N . ILE A 1 60 ? -6.598 -16.562 -9.25 1 98.56 60 ILE A N 1
ATOM 485 C CA . ILE A 1 60 ? -5.766 -15.648 -10.039 1 98.56 60 ILE A CA 1
ATOM 486 C C . ILE A 1 60 ? -4.332 -15.688 -9.523 1 98.56 60 ILE A C 1
ATOM 488 O O . ILE A 1 60 ? -4.102 -15.805 -8.312 1 98.56 60 ILE A O 1
ATOM 492 N N . THR A 1 61 ? -3.389 -15.633 -10.383 1 98.12 61 THR A N 1
ATOM 493 C CA . THR A 1 61 ? -1.986 -15.742 -10 1 98.12 61 THR A CA 1
ATOM 494 C C . THR A 1 61 ? -1.138 -14.727 -10.773 1 98.12 61 THR A C 1
ATOM 496 O O . THR A 1 61 ? -1.672 -13.836 -11.438 1 98.12 61 THR A O 1
ATOM 499 N N . SER A 1 62 ? 0.157 -14.734 -10.484 1 96.12 62 SER A N 1
ATOM 500 C CA . SER A 1 62 ? 1.118 -13.906 -11.195 1 96.12 62 SER A CA 1
ATOM 501 C C . SER A 1 62 ? 1.436 -14.484 -12.57 1 96.12 62 SER A C 1
ATOM 503 O O . SER A 1 62 ? 0.871 -15.508 -12.969 1 96.12 62 SER A O 1
ATOM 505 N N . TYR A 1 63 ? 2.324 -13.82 -13.273 1 94.25 63 TYR A N 1
ATOM 506 C CA . TYR A 1 63 ? 2.693 -14.172 -14.641 1 94.25 63 TYR A CA 1
ATOM 507 C C . TYR A 1 63 ? 3.291 -15.57 -14.703 1 94.25 63 TYR A C 1
ATOM 509 O O . TYR A 1 63 ? 3.41 -16.156 -15.781 1 94.25 63 TYR A O 1
ATOM 517 N N . ARG A 1 64 ? 3.643 -16.094 -13.594 1 95.31 64 ARG A N 1
ATOM 518 C CA . ARG A 1 64 ? 4.137 -17.469 -13.531 1 95.31 64 ARG A CA 1
ATOM 519 C C . ARG A 1 64 ? 2.992 -18.453 -13.305 1 95.31 64 ARG A C 1
ATOM 521 O O . ARG A 1 64 ? 2.867 -19.016 -12.219 1 95.31 64 ARG A O 1
ATOM 528 N N . CYS A 1 65 ? 2.273 -18.75 -14.398 1 97.19 65 CYS A N 1
ATOM 529 C CA . CYS A 1 65 ? 0.948 -19.297 -14.164 1 97.19 65 CYS A CA 1
ATOM 530 C C . CYS A 1 65 ? 0.845 -20.719 -14.734 1 97.19 65 CYS A C 1
ATOM 532 O O . CYS A 1 65 ? -0.217 -21.344 -14.672 1 97.19 65 CYS A O 1
ATOM 534 N N . HIS A 1 66 ? 1.968 -21.344 -15.289 1 97.44 66 HIS A N 1
ATOM 535 C CA . HIS A 1 66 ? 1.881 -22.609 -15.984 1 97.44 66 HIS A CA 1
ATOM 536 C C . HIS A 1 66 ? 1.44 -23.734 -15.039 1 97.44 66 HIS A C 1
ATOM 538 O O . HIS A 1 66 ? 0.597 -24.547 -15.398 1 97.44 66 HIS A O 1
ATOM 544 N N . GLY A 1 67 ? 2.033 -23.734 -13.859 1 97.56 67 GLY A N 1
ATOM 545 C CA . GLY A 1 67 ? 1.693 -24.766 -12.891 1 97.56 67 GLY A CA 1
ATOM 546 C C . GLY A 1 67 ? 0.224 -24.766 -12.516 1 97.56 67 GLY A C 1
ATOM 547 O O . GLY A 1 67 ? -0.407 -25.828 -12.469 1 97.56 67 GLY A O 1
ATOM 548 N N . PHE A 1 68 ? -0.32 -23.625 -12.297 1 98.12 68 PHE A N 1
ATOM 549 C CA . PHE A 1 68 ? -1.728 -23.516 -11.93 1 98.12 68 PHE A CA 1
ATOM 550 C C . PHE A 1 68 ? -2.623 -23.812 -13.125 1 98.12 68 PHE A C 1
ATOM 552 O O . PHE A 1 68 ? -3.715 -24.359 -12.969 1 98.12 68 PHE A O 1
ATOM 559 N N . ALA A 1 69 ? -2.154 -23.453 -14.336 1 97.75 69 ALA A N 1
ATOM 560 C CA . ALA A 1 69 ? -2.904 -23.828 -15.531 1 97.75 69 ALA A CA 1
ATOM 561 C C . ALA A 1 69 ? -3.119 -25.344 -15.586 1 97.75 69 ALA A C 1
ATOM 563 O O . ALA A 1 69 ? -4.23 -25.812 -15.836 1 97.75 69 ALA A O 1
ATOM 564 N N . VAL A 1 70 ? -2.076 -26.078 -15.305 1 97.81 70 VAL A N 1
ATOM 565 C CA . VAL A 1 70 ? -2.127 -27.531 -15.344 1 97.81 70 VAL A CA 1
ATOM 566 C C . VAL A 1 70 ? -3.148 -28.047 -14.328 1 97.81 70 VAL A C 1
ATOM 568 O O . VAL A 1 70 ? -3.975 -28.906 -14.648 1 97.81 70 VAL A O 1
ATOM 571 N N . VAL A 1 71 ? -3.139 -27.531 -13.109 1 96 71 VAL A N 1
ATOM 572 C CA . VAL A 1 71 ? -3.99 -28.078 -12.055 1 96 71 VAL A CA 1
ATOM 573 C C . VAL A 1 71 ? -5.438 -27.656 -12.297 1 96 71 VAL A C 1
ATOM 575 O O . VAL A 1 71 ? -6.363 -28.234 -11.719 1 96 71 VAL A O 1
ATOM 578 N N . PHE A 1 72 ? -5.664 -26.672 -13.148 1 96.56 72 PHE A N 1
ATOM 579 C CA . PHE A 1 72 ? -7.012 -26.297 -13.539 1 96.56 72 PHE A CA 1
ATOM 580 C C . PHE A 1 72 ? -7.422 -27 -14.828 1 96.56 72 PHE A C 1
ATOM 582 O O . PHE A 1 72 ? -8.414 -26.625 -15.461 1 96.56 72 PHE A O 1
ATOM 589 N N . GLY A 1 73 ? -6.617 -27.906 -15.32 1 95.56 73 GLY A N 1
ATOM 590 C CA . GLY A 1 73 ? -7.047 -28.844 -16.344 1 95.56 73 GLY A CA 1
ATOM 591 C C . GLY A 1 73 ? -6.586 -28.469 -17.734 1 95.56 73 GLY A C 1
ATOM 592 O O . GLY A 1 73 ? -6.988 -29.078 -18.734 1 95.56 73 GLY A O 1
ATOM 593 N N . ILE A 1 74 ? -5.781 -27.5 -17.859 1 97.25 74 ILE A N 1
ATOM 594 C CA . ILE A 1 74 ? -5.25 -27.125 -19.156 1 97.25 74 ILE A CA 1
ATOM 595 C C . ILE A 1 74 ? -4.145 -28.094 -19.578 1 97.25 74 ILE A C 1
ATOM 597 O O . ILE A 1 74 ? -3.238 -28.391 -18.781 1 97.25 74 ILE A O 1
ATOM 601 N N . SER A 1 75 ? -4.199 -28.594 -20.766 1 97.75 75 SER A N 1
ATOM 602 C CA . SER A 1 75 ? -3.295 -29.656 -21.219 1 97.75 75 SER A CA 1
ATOM 603 C C . SER A 1 75 ? -1.937 -29.078 -21.609 1 97.75 75 SER A C 1
ATOM 605 O O . SER A 1 75 ? -1.812 -27.875 -21.859 1 97.75 75 SER A O 1
ATOM 607 N N . ALA A 1 76 ? -0.949 -29.969 -21.625 1 98.5 76 ALA A N 1
ATOM 608 C CA . ALA A 1 76 ? 0.374 -29.594 -22.109 1 98.5 76 ALA A CA 1
ATOM 609 C C . ALA A 1 76 ? 0.293 -29.031 -23.531 1 98.5 76 ALA A C 1
ATOM 611 O O . ALA A 1 76 ? 0.949 -28.031 -23.844 1 98.5 76 ALA A O 1
ATOM 612 N N . ARG A 1 77 ? -0.513 -29.625 -24.312 1 98.5 77 ARG A N 1
ATOM 613 C CA . ARG A 1 77 ? -0.662 -29.156 -25.688 1 98.5 77 ARG A CA 1
ATOM 614 C C . ARG A 1 77 ? -1.117 -27.703 -25.734 1 98.5 77 ARG A C 1
ATOM 616 O O . ARG A 1 77 ? -0.535 -26.875 -26.438 1 98.5 77 ARG A O 1
ATOM 623 N N . ASP A 1 78 ? -2.176 -27.422 -24.984 1 97.81 78 ASP A N 1
ATOM 624 C CA . ASP A 1 78 ? -2.738 -26.078 -24.984 1 97.81 78 ASP A CA 1
ATOM 625 C C . ASP A 1 78 ? -1.721 -25.047 -24.469 1 97.81 78 ASP A C 1
ATOM 627 O O . ASP A 1 78 ? -1.657 -23.922 -24.969 1 97.81 78 ASP A O 1
ATOM 631 N N . ILE A 1 79 ? -0.959 -25.438 -23.469 1 97.94 79 ILE A N 1
ATOM 632 C CA . ILE A 1 79 ? 0.063 -24.562 -22.922 1 97.94 79 ILE A CA 1
ATOM 633 C C . ILE A 1 79 ? 1.155 -24.328 -23.953 1 97.94 79 ILE A C 1
ATOM 635 O O . ILE A 1 79 ? 1.525 -23.172 -24.234 1 97.94 79 ILE A O 1
ATOM 639 N N . PHE A 1 80 ? 1.654 -25.406 -24.594 1 98.25 80 PHE A N 1
ATOM 640 C CA . PHE A 1 80 ? 2.672 -25.281 -25.625 1 98.25 80 PHE A CA 1
ATOM 641 C C . PHE A 1 80 ? 2.16 -24.422 -26.781 1 98.25 80 PHE A C 1
ATOM 643 O O . PHE A 1 80 ? 2.889 -23.594 -27.312 1 98.25 80 PHE A O 1
ATOM 650 N N . ALA A 1 81 ? 0.953 -24.719 -27.172 1 97.75 81 ALA A N 1
ATOM 651 C CA . ALA A 1 81 ? 0.364 -23.953 -28.266 1 97.75 81 ALA A CA 1
ATOM 652 C C . ALA A 1 81 ? 0.348 -22.453 -27.953 1 97.75 81 ALA A C 1
ATOM 654 O O . ALA A 1 81 ? 0.703 -21.625 -28.797 1 97.75 81 ALA A O 1
ATOM 655 N N . GLU A 1 82 ? -0.085 -22.125 -26.797 1 96.44 82 GLU A N 1
ATOM 656 C CA . GLU A 1 82 ? -0.103 -20.719 -26.391 1 96.44 82 GLU A CA 1
ATOM 657 C C . GLU A 1 82 ? 1.3 -20.125 -26.406 1 96.44 82 GLU A C 1
ATOM 659 O O . GLU A 1 82 ? 1.501 -19.016 -26.922 1 96.44 82 GLU A O 1
ATOM 664 N N . LEU A 1 83 ? 2.256 -20.875 -25.891 1 97.12 83 LEU A N 1
ATOM 665 C CA . LEU A 1 83 ? 3.631 -20.391 -25.812 1 97.12 83 LEU A CA 1
ATOM 666 C C . LEU A 1 83 ? 4.227 -20.188 -27.188 1 97.12 83 LEU A C 1
ATOM 668 O O . LEU A 1 83 ? 5.031 -19.281 -27.406 1 97.12 83 LEU A O 1
ATOM 672 N N . MET A 1 84 ? 3.822 -20.984 -28.125 1 96.75 84 MET A N 1
ATOM 673 C CA . MET A 1 84 ? 4.383 -20.938 -29.469 1 96.75 84 MET A CA 1
ATOM 674 C C . MET A 1 84 ? 3.535 -20.062 -30.391 1 96.75 84 MET A C 1
ATOM 676 O O . MET A 1 84 ? 3.742 -20.031 -31.594 1 96.75 84 MET A O 1
ATOM 680 N N . GLY A 1 85 ? 2.57 -19.422 -29.844 1 94.62 85 GLY A N 1
ATOM 681 C CA . GLY A 1 85 ? 1.764 -18.484 -30.609 1 94.62 85 GLY A CA 1
ATOM 682 C C . GLY A 1 85 ? 0.843 -19.172 -31.609 1 94.62 85 GLY A C 1
ATOM 683 O O . GLY A 1 85 ? 0.655 -18.688 -32.719 1 94.62 85 GLY A O 1
ATOM 684 N N . ARG A 1 86 ? 0.399 -20.297 -31.188 1 95.44 86 ARG A N 1
ATOM 685 C CA . ARG A 1 86 ? -0.516 -21.031 -32.062 1 95.44 86 ARG A CA 1
ATOM 686 C C . ARG A 1 86 ? -1.966 -20.672 -31.75 1 95.44 86 ARG A C 1
ATOM 688 O O . ARG A 1 86 ? -2.314 -20.391 -30.609 1 95.44 86 ARG A O 1
ATOM 695 N N . LYS A 1 87 ? -2.867 -20.812 -32.75 1 93.69 87 LYS A N 1
ATOM 696 C CA . LYS A 1 87 ? -4.273 -20.422 -32.656 1 93.69 87 LYS A CA 1
ATOM 697 C C . LYS A 1 87 ? -5.008 -21.25 -31.609 1 93.69 87 LYS A C 1
ATOM 699 O O . LYS A 1 87 ? -5.961 -20.781 -30.984 1 93.69 87 LYS A O 1
ATOM 704 N N . THR A 1 88 ? -4.527 -22.406 -31.328 1 94.94 88 THR A N 1
ATOM 705 C CA . THR A 1 88 ? -5.211 -23.359 -30.469 1 94.94 88 THR A CA 1
ATOM 706 C C . THR A 1 88 ? -4.824 -23.125 -29 1 94.94 88 THR A C 1
ATOM 708 O O . THR A 1 88 ? -5.312 -23.828 -28.109 1 94.94 88 THR A O 1
ATOM 711 N N . GLY A 1 89 ? -3.965 -22.188 -28.75 1 94.94 89 GLY A N 1
ATOM 712 C CA . GLY A 1 89 ? -3.59 -21.859 -27.375 1 94.94 89 GLY A CA 1
ATOM 713 C C . GLY A 1 89 ? -4.746 -21.344 -26.547 1 94.94 89 GLY A C 1
ATOM 714 O O . GLY A 1 89 ? -5.793 -20.969 -27.094 1 94.94 89 GLY A O 1
ATOM 715 N N . THR A 1 90 ? -4.613 -21.344 -25.25 1 93.69 90 THR A N 1
ATOM 716 C CA . THR A 1 90 ? -5.656 -20.984 -24.297 1 93.69 90 THR A CA 1
ATOM 717 C C . THR A 1 90 ? -6.148 -19.562 -24.562 1 93.69 90 THR A C 1
ATOM 719 O O . THR A 1 90 ? -7.301 -19.234 -24.25 1 93.69 90 THR A O 1
ATOM 722 N N . SER A 1 91 ? -5.332 -18.719 -25 1 91.62 91 SER A N 1
ATOM 723 C CA . SER A 1 91 ? -5.68 -17.344 -25.359 1 91.62 91 SER A CA 1
ATOM 724 C C . SER A 1 91 ? -5.457 -17.094 -26.844 1 91.62 91 SER A C 1
ATOM 726 O O . SER A 1 91 ? -5.07 -15.984 -27.25 1 91.62 91 SER A O 1
ATOM 728 N N . LYS A 1 92 ? -5.488 -18.094 -27.641 1 91.31 92 LYS A N 1
ATOM 729 C CA . LYS A 1 92 ? -5.406 -18.078 -29.094 1 91.31 92 LYS A CA 1
ATOM 730 C C . LYS A 1 92 ? -4.016 -17.656 -29.562 1 91.31 92 LYS A C 1
ATOM 732 O O . LYS A 1 92 ? -3.873 -17 -30.594 1 91.31 92 LYS A O 1
ATOM 737 N N . GLY A 1 93 ? -3.109 -17.922 -28.719 1 90.94 93 GLY A N 1
ATOM 738 C CA . GLY A 1 93 ? -1.723 -17.656 -29.078 1 90.94 93 GLY A CA 1
ATOM 739 C C . GLY A 1 93 ? -1.307 -16.219 -28.859 1 90.94 93 GLY A C 1
ATOM 740 O O . GLY A 1 93 ? -0.226 -15.805 -29.281 1 90.94 93 GLY A O 1
ATOM 741 N N . LYS A 1 94 ? -2.145 -15.414 -28.141 1 89.25 94 LYS A N 1
ATOM 742 C CA . LYS A 1 94 ? -1.879 -13.984 -27.984 1 89.25 94 LYS A CA 1
ATOM 743 C C . LYS A 1 94 ? -1.371 -13.656 -26.594 1 89.25 94 LYS A C 1
ATOM 745 O O . LYS A 1 94 ? -0.815 -12.586 -26.359 1 89.25 94 LYS A O 1
ATOM 750 N N . GLY A 1 95 ? -1.51 -14.578 -25.672 1 90.31 95 GLY A N 1
ATOM 751 C CA . GLY A 1 95 ? -1.232 -14.297 -24.266 1 90.31 95 GLY A CA 1
ATOM 752 C C . GLY A 1 95 ? 0.188 -14.641 -23.859 1 90.31 95 GLY A C 1
ATOM 753 O O . GLY A 1 95 ? 0.689 -14.133 -22.859 1 90.31 95 GLY A O 1
ATOM 754 N N . GLY A 1 96 ? 0.767 -15.523 -24.656 1 92.31 96 GLY A N 1
ATOM 755 C CA . GLY A 1 96 ? 2.125 -15.938 -24.344 1 92.31 96 GLY A CA 1
ATOM 756 C C . GLY A 1 96 ? 2.242 -16.625 -22.984 1 92.31 96 GLY A C 1
ATOM 757 O O . GLY A 1 96 ? 1.343 -17.359 -22.578 1 92.31 96 GLY A O 1
ATOM 758 N N . SER A 1 97 ? 3.396 -16.453 -22.359 1 93.88 97 SER A N 1
ATOM 759 C CA . SER A 1 97 ? 3.775 -17.156 -21.141 1 93.88 97 SER A CA 1
ATOM 760 C C . SER A 1 97 ? 2.967 -16.656 -19.938 1 93.88 97 SER A C 1
ATOM 762 O O . SER A 1 97 ? 2.713 -17.422 -19 1 93.88 97 SER A O 1
ATOM 764 N N . MET A 1 98 ? 2.49 -15.406 -19.984 1 93.81 98 MET A N 1
ATOM 765 C CA . MET A 1 98 ? 2.014 -14.758 -18.766 1 93.81 98 MET A CA 1
ATOM 766 C C . MET A 1 98 ? 0.492 -14.828 -18.672 1 93.81 98 MET A C 1
ATOM 768 O O . MET A 1 98 ? -0.071 -14.758 -17.578 1 93.81 98 MET A O 1
ATOM 772 N N . HIS A 1 99 ? -0.129 -14.914 -19.812 1 92.88 99 HIS A N 1
ATOM 773 C CA . HIS A 1 99 ? -1.573 -14.711 -19.812 1 92.88 99 HIS A CA 1
ATOM 774 C C . HIS A 1 99 ? -2.307 -15.969 -20.266 1 92.88 99 HIS A C 1
ATOM 776 O O . HIS A 1 99 ? -2.975 -15.969 -21.312 1 92.88 99 HIS A O 1
ATOM 782 N N . ILE A 1 100 ? -2.24 -16.984 -19.484 1 94.44 100 ILE A N 1
ATOM 783 C CA . ILE A 1 100 ? -2.951 -18.234 -19.688 1 94.44 100 ILE A CA 1
ATOM 784 C C . ILE A 1 100 ? -4.191 -18.281 -18.797 1 94.44 100 ILE A C 1
ATOM 786 O O . ILE A 1 100 ? -4.094 -18.109 -17.578 1 94.44 100 ILE A O 1
ATOM 790 N N . TYR A 1 101 ? -5.332 -18.5 -19.438 1 93.88 101 TYR A N 1
ATOM 791 C CA . TYR A 1 101 ? -6.602 -18.453 -18.719 1 93.88 101 TYR A CA 1
ATOM 792 C C . TYR A 1 101 ? -7.371 -19.75 -18.891 1 93.88 101 TYR A C 1
ATOM 794 O O . TYR A 1 101 ? -7.078 -20.547 -19.781 1 93.88 101 TYR A O 1
ATOM 802 N N . GLY A 1 102 ? -8.305 -20 -18.016 1 93.38 102 GLY A N 1
ATOM 803 C CA . GLY A 1 102 ? -9.195 -21.141 -18.031 1 93.38 102 GLY A CA 1
ATOM 804 C C . GLY A 1 102 ? -10.461 -20.938 -17.219 1 93.38 102 GLY A C 1
ATOM 805 O O . GLY A 1 102 ? -10.711 -19.828 -16.75 1 93.38 102 GLY A O 1
ATOM 806 N N . ASP A 1 103 ? -11.289 -21.953 -17.172 1 94.38 103 ASP A N 1
ATOM 807 C CA . ASP A 1 103 ? -12.516 -21.875 -16.391 1 94.38 103 ASP A CA 1
ATOM 808 C C . ASP A 1 103 ? -12.211 -21.641 -14.914 1 94.38 103 ASP A C 1
ATOM 810 O O . ASP A 1 103 ? -11.531 -22.453 -14.289 1 94.38 103 ASP A O 1
ATOM 814 N N . LYS A 1 104 ? -12.586 -20.516 -14.336 1 96.62 104 LYS A N 1
ATOM 815 C CA . LYS A 1 104 ? -12.406 -20.109 -12.945 1 96.62 104 LYS A CA 1
ATOM 816 C C . LYS A 1 104 ? -10.938 -19.891 -12.625 1 96.62 104 LYS A C 1
ATOM 818 O O . LYS A 1 104 ? -10.562 -19.734 -11.453 1 96.62 104 LYS A O 1
ATOM 823 N N . PHE A 1 105 ? -10.125 -20.047 -13.688 1 97.44 105 PHE A N 1
ATOM 824 C CA . PHE A 1 105 ? -8.719 -19.672 -13.609 1 97.44 105 PHE A CA 1
ATOM 825 C C . PHE A 1 105 ? -8.453 -18.359 -14.328 1 97.44 105 PHE A C 1
ATOM 827 O O . PHE A 1 105 ? -8.422 -18.312 -15.562 1 97.44 105 PHE A O 1
ATOM 834 N N . TYR A 1 106 ? -8.211 -17.328 -13.594 1 96.69 106 TYR A N 1
ATOM 835 C CA . TYR A 1 106 ? -8.156 -15.977 -14.133 1 96.69 106 TYR A CA 1
ATOM 836 C C . TYR A 1 106 ? -6.723 -15.586 -14.492 1 96.69 106 TYR A C 1
ATOM 838 O O . TYR A 1 106 ? -6.398 -14.398 -14.578 1 96.69 106 TYR A O 1
ATOM 846 N N . GLY A 1 107 ? -5.902 -16.609 -14.648 1 93.19 107 GLY A N 1
ATOM 847 C CA . GLY A 1 107 ? -4.609 -16.516 -15.305 1 93.19 107 GLY A CA 1
ATOM 848 C C . GLY A 1 107 ? -3.602 -15.68 -14.539 1 93.19 107 GLY A C 1
ATOM 849 O O . GLY A 1 107 ? -3.689 -15.562 -13.32 1 93.19 107 GLY A O 1
ATOM 850 N N . GLY A 1 108 ? -2.574 -15.359 -15.328 1 92.19 108 GLY A N 1
ATOM 851 C CA . GLY A 1 108 ? -1.427 -14.641 -14.789 1 92.19 108 GLY A CA 1
ATOM 852 C C . GLY A 1 108 ? -1.478 -13.148 -15.055 1 92.19 108 GLY A C 1
ATOM 853 O O . GLY A 1 108 ? -1.859 -12.719 -16.141 1 92.19 108 GLY A O 1
ATOM 854 N N . GLU A 1 109 ? -1.135 -12.453 -14.023 1 92.5 109 GLU A N 1
ATOM 855 C CA . GLU A 1 109 ? -1.067 -10.992 -14.109 1 92.5 109 GLU A CA 1
ATOM 856 C C . GLU A 1 109 ? 0.373 -10.516 -14.266 1 92.5 109 GLU A C 1
ATOM 858 O O . GLU A 1 109 ? 1.249 -10.898 -13.492 1 92.5 109 GLU A O 1
ATOM 863 N N . GLY A 1 110 ? 0.537 -9.633 -15.32 1 91.62 110 GLY A N 1
ATOM 864 C CA . GLY A 1 110 ? 1.879 -9.141 -15.586 1 91.62 110 GLY A CA 1
ATOM 865 C C . GLY A 1 110 ? 2.273 -7.98 -14.688 1 91.62 110 GLY A C 1
ATOM 866 O O . GLY A 1 110 ? 3.461 -7.719 -14.484 1 91.62 110 GLY A O 1
ATOM 867 N N . ILE A 1 111 ? 1.305 -7.277 -14.242 1 93.56 111 ILE A N 1
ATOM 868 C CA . ILE A 1 111 ? 1.581 -6.156 -13.352 1 93.56 111 ILE A CA 1
ATOM 869 C C . ILE A 1 111 ? 1.832 -6.68 -11.938 1 93.56 111 ILE A C 1
ATOM 871 O O . ILE A 1 111 ? 0.961 -7.316 -11.336 1 93.56 111 ILE A O 1
ATOM 875 N N . VAL A 1 112 ? 3.004 -6.359 -11.438 1 94 112 VAL A N 1
ATOM 876 C CA . VAL A 1 112 ? 3.385 -6.852 -10.117 1 94 112 VAL A CA 1
ATOM 877 C C . VAL A 1 112 ? 2.365 -6.387 -9.086 1 94 112 VAL A C 1
ATOM 879 O O . VAL A 1 112 ? 2.127 -5.188 -8.93 1 94 112 VAL A O 1
ATOM 882 N N . GLY A 1 113 ? 1.694 -7.34 -8.414 1 96.62 113 GLY A N 1
ATOM 883 C CA . GLY A 1 113 ? 0.715 -7.023 -7.387 1 96.62 113 GLY A CA 1
ATOM 884 C C . GLY A 1 113 ? -0.676 -6.781 -7.945 1 96.62 113 GLY A C 1
ATOM 885 O O . GLY A 1 113 ? -1.644 -6.68 -7.188 1 96.62 113 GLY A O 1
ATOM 886 N N . GLY A 1 114 ? -0.79 -6.727 -9.234 1 97.06 114 GLY A N 1
ATOM 887 C CA . GLY A 1 114 ? -2.062 -6.414 -9.867 1 97.06 114 GLY A CA 1
ATOM 888 C C . GLY A 1 114 ? -3.135 -7.453 -9.594 1 97.06 114 GLY A C 1
ATOM 889 O O . GLY A 1 114 ? -4.324 -7.133 -9.578 1 97.06 114 GLY A O 1
ATOM 890 N N . GLN A 1 115 ? -2.781 -8.672 -9.391 1 97.69 115 GLN A N 1
ATOM 891 C CA . GLN A 1 115 ? -3.74 -9.75 -9.195 1 97.69 115 GLN A CA 1
ATOM 892 C C . GLN A 1 115 ? -4.406 -9.656 -7.828 1 97.69 115 GLN A C 1
ATOM 894 O O . GLN A 1 115 ? -5.461 -10.25 -7.602 1 97.69 115 GLN A O 1
ATOM 899 N N . LEU A 1 116 ? -3.857 -8.945 -6.871 1 98.62 116 LEU A N 1
ATOM 900 C CA . LEU A 1 116 ? -4.398 -8.906 -5.516 1 98.62 116 LEU A CA 1
ATOM 901 C C . LEU A 1 116 ? -5.734 -8.172 -5.484 1 98.62 116 LEU A C 1
ATOM 903 O O . LEU A 1 116 ? -6.742 -8.734 -5.039 1 98.62 116 LEU A O 1
ATOM 907 N N . PRO A 1 117 ? -5.789 -6.906 -6.031 1 98.5 117 PRO A N 1
ATOM 908 C CA . PRO A 1 117 ? -7.109 -6.273 -6.047 1 98.5 117 PRO A CA 1
ATOM 909 C C . PRO A 1 117 ? -8.117 -7.031 -6.902 1 98.5 117 PRO A C 1
ATOM 911 O O . PRO A 1 117 ? -9.297 -7.113 -6.547 1 98.5 117 PRO A O 1
ATOM 914 N N . ILE A 1 118 ? -7.684 -7.57 -8.039 1 98.5 118 ILE A N 1
ATOM 915 C CA . ILE A 1 118 ? -8.586 -8.32 -8.906 1 98.5 118 ILE A CA 1
ATOM 916 C C . ILE A 1 118 ? -9.117 -9.547 -8.156 1 98.5 118 ILE A C 1
ATOM 918 O O . ILE A 1 118 ? -10.32 -9.797 -8.141 1 98.5 118 ILE A O 1
ATOM 922 N N . GLY A 1 119 ? -8.203 -10.289 -7.562 1 98.75 119 GLY A N 1
ATOM 923 C CA . GLY A 1 119 ? -8.602 -11.445 -6.777 1 98.75 119 GLY A CA 1
ATOM 924 C C . GLY A 1 119 ? -9.523 -11.102 -5.625 1 98.75 119 GLY A C 1
ATOM 925 O O . GLY A 1 119 ? -10.453 -11.852 -5.316 1 98.75 119 GLY A O 1
ATOM 926 N N . THR A 1 120 ? -9.266 -9.992 -4.973 1 98.88 120 THR A N 1
ATOM 927 C CA . THR A 1 120 ? -10.148 -9.516 -3.91 1 98.88 120 THR A CA 1
ATOM 928 C C . THR A 1 120 ? -11.547 -9.242 -4.449 1 98.88 120 THR A C 1
ATOM 930 O O . THR A 1 120 ? -12.539 -9.531 -3.783 1 98.88 120 THR A O 1
ATOM 933 N N . GLY A 1 121 ? -11.562 -8.625 -5.648 1 98.81 121 GLY A N 1
ATOM 934 C CA . GLY A 1 121 ? -12.844 -8.453 -6.305 1 98.81 121 GLY A CA 1
ATOM 935 C C . GLY A 1 121 ? -13.57 -9.758 -6.559 1 98.81 121 GLY A C 1
ATOM 936 O O . GLY A 1 121 ? -14.789 -9.836 -6.406 1 98.81 121 GLY A O 1
ATOM 937 N N . LEU A 1 122 ? -12.859 -10.766 -6.992 1 98.81 122 LEU A N 1
ATOM 938 C CA . LEU A 1 122 ? -13.445 -12.086 -7.195 1 98.81 122 LEU A CA 1
ATOM 939 C C . LEU A 1 122 ? -14.031 -12.625 -5.895 1 98.81 122 LEU A C 1
ATOM 941 O O . LEU A 1 122 ? -15.109 -13.227 -5.898 1 98.81 122 LEU A O 1
ATOM 945 N N . ALA A 1 123 ? -13.312 -12.477 -4.812 1 98.88 123 ALA A N 1
ATOM 946 C CA . ALA A 1 123 ? -13.812 -12.898 -3.508 1 98.88 123 ALA A CA 1
ATOM 947 C C . ALA A 1 123 ? -15.102 -12.156 -3.148 1 98.88 123 ALA A C 1
ATOM 949 O O . ALA A 1 123 ? -16.031 -12.75 -2.59 1 98.88 123 ALA A O 1
ATOM 950 N N . PHE A 1 124 ? -15.125 -10.836 -3.4 1 98.81 124 PHE A N 1
ATOM 951 C CA . PHE A 1 124 ? -16.344 -10.062 -3.182 1 98.81 124 PHE A CA 1
ATOM 952 C C . PHE A 1 124 ? -17.516 -10.648 -3.961 1 98.81 124 PHE A C 1
ATOM 954 O O . PHE A 1 124 ? -18.625 -10.766 -3.434 1 98.81 124 PHE A O 1
ATOM 961 N N . ALA A 1 125 ? -17.219 -10.969 -5.23 1 98.69 125 ALA A N 1
ATOM 962 C CA . ALA A 1 125 ? -18.25 -11.57 -6.074 1 98.69 125 ALA A CA 1
ATOM 963 C C . ALA A 1 125 ? -18.766 -12.867 -5.465 1 98.69 125 ALA A C 1
ATOM 965 O O . ALA A 1 125 ? -19.969 -13.148 -5.508 1 98.69 125 ALA A O 1
ATOM 966 N N . GLN A 1 126 ? -17.875 -13.742 -4.965 1 98.31 126 GLN A N 1
ATOM 967 C CA . GLN A 1 126 ? -18.266 -14.992 -4.324 1 98.31 126 GLN A CA 1
ATOM 968 C C . GLN A 1 126 ? -19.219 -14.734 -3.158 1 98.31 126 GLN A C 1
ATOM 970 O O . GLN A 1 126 ? -20.266 -15.375 -3.047 1 98.31 126 GLN A O 1
ATOM 975 N N . LYS A 1 127 ? -18.859 -13.812 -2.307 1 98.31 127 LYS A N 1
ATOM 976 C CA . LYS A 1 127 ? -19.688 -13.461 -1.159 1 98.31 127 LYS A CA 1
ATOM 977 C C . LYS A 1 127 ? -21.016 -12.852 -1.605 1 98.31 127 LYS A C 1
ATOM 979 O O . LYS A 1 127 ? -22.078 -13.242 -1.122 1 98.31 127 LYS A O 1
ATOM 984 N N . TYR A 1 128 ? -20.906 -11.914 -2.502 1 98.31 128 TYR A N 1
ATOM 985 C CA . TYR A 1 128 ? -22.078 -11.172 -2.977 1 98.31 128 TYR A CA 1
ATOM 986 C C . TYR A 1 128 ? -23.109 -12.117 -3.586 1 98.31 128 TYR A C 1
ATOM 988 O O . TYR A 1 128 ? -24.312 -11.938 -3.383 1 98.31 128 TYR A O 1
ATOM 996 N N . ASN A 1 129 ? -22.672 -13.156 -4.254 1 98.25 129 ASN A N 1
ATOM 997 C CA . ASN A 1 129 ? -23.547 -14.086 -4.941 1 98.25 129 ASN A CA 1
ATOM 998 C C . ASN A 1 129 ? -23.797 -15.344 -4.105 1 98.25 129 ASN A C 1
ATOM 1000 O O . ASN A 1 129 ? -24.469 -16.281 -4.559 1 98.25 129 ASN A O 1
ATOM 1004 N N . SER A 1 130 ? -23.203 -15.422 -2.979 1 97.88 130 SER A N 1
ATOM 1005 C CA . SER A 1 130 ? -23.359 -16.547 -2.066 1 97.88 130 SER A CA 1
ATOM 1006 C C . SER A 1 130 ? -23.047 -17.875 -2.766 1 97.88 130 SER A C 1
ATOM 1008 O O . SER A 1 130 ? -23.844 -18.812 -2.699 1 97.88 130 SER A O 1
ATOM 1010 N N . THR A 1 131 ? -21.969 -17.969 -3.473 1 97.5 131 THR A N 1
ATOM 1011 C CA . THR A 1 131 ? -21.641 -19.141 -4.27 1 97.5 131 THR A CA 1
ATOM 1012 C C . THR A 1 131 ? -21.156 -20.281 -3.381 1 97.5 131 THR A C 1
ATOM 1014 O O . THR A 1 131 ? -21.172 -21.453 -3.787 1 97.5 131 THR A O 1
ATOM 1017 N N . GLY A 1 132 ? -20.625 -19.938 -2.234 1 97.44 132 GLY A N 1
ATOM 1018 C CA . GLY A 1 132 ? -20.031 -20.922 -1.347 1 97.44 132 GLY A CA 1
ATOM 1019 C C . GLY A 1 132 ? -18.578 -21.219 -1.68 1 97.44 132 GLY A C 1
ATOM 1020 O O . GLY A 1 132 ? -17.969 -22.094 -1.07 1 97.44 132 GLY A O 1
ATOM 1021 N N . GLY A 1 133 ? -18.016 -20.5 -2.629 1 98.38 133 GLY A N 1
ATOM 1022 C CA . GLY A 1 133 ? -16.609 -20.641 -2.986 1 98.38 133 GLY A CA 1
ATOM 1023 C C . GLY A 1 133 ? -15.742 -19.531 -2.43 1 98.38 133 GLY A C 1
ATOM 1024 O O . GLY A 1 133 ? -16.234 -18.609 -1.772 1 98.38 133 GLY A O 1
ATOM 1025 N N . ILE A 1 134 ? -14.445 -19.656 -2.674 1 98.75 134 ILE A N 1
ATOM 1026 C CA . ILE A 1 134 ? -13.5 -18.625 -2.264 1 98.75 134 ILE A CA 1
ATOM 1027 C C . ILE A 1 134 ? -12.664 -18.188 -3.467 1 98.75 134 ILE A C 1
ATOM 1029 O O . ILE A 1 134 ? -12.773 -18.766 -4.551 1 98.75 134 ILE A O 1
ATOM 1033 N N . ALA A 1 135 ? -11.914 -17.109 -3.281 1 98.88 135 ALA A N 1
ATOM 1034 C CA . ALA A 1 135 ? -10.906 -16.703 -4.254 1 98.88 135 ALA A CA 1
ATOM 1035 C C . ALA A 1 135 ? -9.5 -17.031 -3.756 1 98.88 135 ALA A C 1
ATOM 1037 O O . ALA A 1 135 ? -9.141 -16.703 -2.625 1 98.88 135 ALA A O 1
ATOM 1038 N N . TRP A 1 136 ? -8.766 -17.766 -4.539 1 98.94 136 TRP A N 1
ATOM 1039 C CA . TRP A 1 136 ? -7.336 -17.953 -4.32 1 98.94 136 TRP A CA 1
ATOM 1040 C C . TRP A 1 136 ? -6.527 -16.891 -5.059 1 98.94 136 TRP A C 1
ATOM 1042 O O . TRP A 1 136 ? -6.645 -16.75 -6.277 1 98.94 136 TRP A O 1
ATOM 1052 N N . VAL A 1 137 ? -5.754 -16.141 -4.32 1 98.88 137 VAL A N 1
ATOM 1053 C CA . VAL A 1 137 ? -4.945 -15.086 -4.906 1 98.88 137 VAL A CA 1
ATOM 1054 C C . VAL A 1 137 ? -3.465 -15.375 -4.676 1 98.88 137 VAL A C 1
ATOM 1056 O O . VAL A 1 137 ? -2.969 -15.258 -3.553 1 98.88 137 VAL A O 1
ATOM 1059 N N . ILE A 1 138 ? -2.783 -15.688 -5.742 1 98.81 138 ILE A N 1
ATOM 1060 C CA . ILE A 1 138 ? -1.386 -16.094 -5.652 1 98.81 138 ILE A CA 1
ATOM 1061 C C . ILE A 1 138 ? -0.481 -14.961 -6.109 1 98.81 138 ILE A C 1
ATOM 1063 O O . ILE A 1 138 ? -0.68 -14.398 -7.188 1 98.81 138 ILE A O 1
ATOM 1067 N N . TYR A 1 139 ? 0.433 -14.602 -5.273 1 98.31 139 TYR A N 1
ATOM 1068 C CA . TYR A 1 139 ? 1.357 -13.516 -5.594 1 98.31 139 TYR A CA 1
ATOM 1069 C C . TYR A 1 139 ? 2.758 -13.828 -5.078 1 98.31 139 TYR A C 1
ATOM 1071 O O . TYR A 1 139 ? 2.967 -14.836 -4.398 1 98.31 139 TYR A O 1
ATOM 1079 N N . GLY A 1 140 ? 3.734 -13.055 -5.527 1 97.44 140 GLY A N 1
ATOM 1080 C CA . GLY A 1 140 ? 5.117 -13.297 -5.148 1 97.44 140 GLY A CA 1
ATOM 1081 C C . GLY A 1 140 ? 5.613 -12.359 -4.066 1 97.44 140 GLY A C 1
ATOM 1082 O O . GLY A 1 140 ? 4.883 -11.469 -3.623 1 97.44 140 GLY A O 1
ATOM 1083 N N . ASP A 1 141 ? 6.84 -12.609 -3.619 1 96.5 141 ASP A N 1
ATOM 1084 C CA . ASP A 1 141 ? 7.477 -11.797 -2.584 1 96.5 141 ASP A CA 1
ATOM 1085 C C . ASP A 1 141 ? 7.629 -10.352 -3.035 1 96.5 141 ASP A C 1
ATOM 1087 O O . ASP A 1 141 ? 7.488 -9.43 -2.23 1 96.5 141 ASP A O 1
ATOM 1091 N N . GLY A 1 142 ? 7.969 -10.156 -4.316 1 95.81 142 GLY A N 1
ATOM 1092 C CA . GLY A 1 142 ? 8.031 -8.797 -4.824 1 95.81 142 GLY A CA 1
ATOM 1093 C C . GLY A 1 142 ? 6.703 -8.07 -4.746 1 95.81 142 GLY A C 1
ATOM 1094 O O . GLY A 1 142 ? 6.656 -6.891 -4.387 1 95.81 142 GLY A O 1
ATOM 1095 N N . ALA A 1 143 ? 5.656 -8.75 -5.121 1 97.25 143 ALA A N 1
ATOM 1096 C CA . ALA A 1 143 ? 4.305 -8.195 -5.082 1 97.25 143 ALA A CA 1
ATOM 1097 C C . ALA A 1 143 ? 3.887 -7.871 -3.652 1 97.25 143 ALA A C 1
ATOM 1099 O O . ALA A 1 143 ? 3.094 -6.953 -3.422 1 97.25 143 ALA A O 1
ATOM 1100 N N . ALA A 1 144 ? 4.441 -8.562 -2.697 1 97.56 144 ALA A N 1
ATOM 1101 C CA . ALA A 1 144 ? 4.09 -8.391 -1.289 1 97.56 144 ALA A CA 1
ATOM 1102 C C . ALA A 1 144 ? 4.438 -6.992 -0.799 1 97.56 144 ALA A C 1
ATOM 1104 O O . ALA A 1 144 ? 3.902 -6.527 0.211 1 97.56 144 ALA A O 1
ATOM 1105 N N . ASP A 1 145 ? 5.281 -6.301 -1.523 1 96.12 145 ASP A N 1
ATOM 1106 C CA . ASP A 1 145 ? 5.715 -4.973 -1.102 1 96.12 145 ASP A CA 1
ATOM 1107 C C . ASP A 1 145 ? 4.957 -3.883 -1.856 1 96.12 145 ASP A C 1
ATOM 1109 O O . ASP A 1 145 ? 5.129 -2.695 -1.575 1 96.12 145 ASP A O 1
ATOM 1113 N N . GLN A 1 146 ? 4.172 -4.316 -2.771 1 96.69 146 GLN A N 1
ATOM 1114 C CA . GLN A 1 146 ? 3.402 -3.33 -3.523 1 96.69 146 GLN A CA 1
ATOM 1115 C C . GLN A 1 146 ? 2.244 -2.785 -2.691 1 96.69 146 GLN A C 1
ATOM 1117 O O . GLN A 1 146 ? 1.603 -3.531 -1.948 1 96.69 146 GLN A O 1
ATOM 1122 N N . GLY A 1 147 ? 1.917 -1.509 -2.875 1 97.25 147 GLY A N 1
ATOM 1123 C CA . GLY A 1 147 ? 0.888 -0.833 -2.102 1 97.25 147 GLY A CA 1
ATOM 1124 C C . GLY A 1 147 ? -0.484 -1.464 -2.256 1 97.25 147 GLY A C 1
ATOM 1125 O O . GLY A 1 147 ? -1.252 -1.532 -1.294 1 97.25 147 GLY A O 1
ATOM 1126 N N . GLN A 1 148 ? -0.764 -1.866 -3.412 1 97 148 GLN A N 1
ATOM 1127 C CA . GLN A 1 148 ? -2.094 -2.402 -3.678 1 97 148 GLN A CA 1
ATOM 1128 C C . GLN A 1 148 ? -2.34 -3.684 -2.883 1 97 148 GLN A C 1
ATOM 1130 O O . GLN A 1 148 ? -3.488 -4.07 -2.658 1 97 148 GLN A O 1
ATOM 1135 N N . THR A 1 149 ? -1.245 -4.379 -2.502 1 98.25 149 THR A N 1
ATOM 1136 C CA . THR A 1 149 ? -1.395 -5.539 -1.63 1 98.25 149 THR A CA 1
ATOM 1137 C C . THR A 1 149 ? -2.1 -5.152 -0.333 1 98.25 149 THR A C 1
ATOM 1139 O O . THR A 1 149 ? -3.078 -5.789 0.061 1 98.25 149 THR A O 1
ATOM 1142 N N . PHE A 1 150 ? -1.711 -4.051 0.264 1 98.12 150 PHE A N 1
ATOM 1143 C CA . PHE A 1 150 ? -2.238 -3.627 1.555 1 98.12 150 PHE A CA 1
ATOM 1144 C C . PHE A 1 150 ? -3.633 -3.033 1.401 1 98.12 150 PHE A C 1
ATOM 1146 O O . PHE A 1 150 ? -4.473 -3.166 2.295 1 98.12 150 PHE A O 1
ATOM 1153 N N . GLU A 1 151 ? -3.869 -2.355 0.309 1 98.25 151 GLU A N 1
ATOM 1154 C CA . GLU A 1 151 ? -5.227 -1.901 0.032 1 98.25 151 GLU A CA 1
ATOM 1155 C C . GLU A 1 151 ? -6.191 -3.08 -0.082 1 98.25 151 GLU A C 1
ATOM 1157 O O . GLU A 1 151 ? -7.297 -3.039 0.462 1 98.25 151 GLU A O 1
ATOM 1162 N N . ALA A 1 152 ? -5.727 -4.102 -0.812 1 98.75 152 ALA A N 1
ATOM 1163 C CA . ALA A 1 152 ? -6.539 -5.309 -0.969 1 98.75 152 ALA A CA 1
ATOM 1164 C C . ALA A 1 152 ? -6.793 -5.977 0.379 1 98.75 152 ALA A C 1
ATOM 1166 O O . ALA A 1 152 ? -7.922 -6.363 0.685 1 98.75 152 ALA A O 1
ATOM 1167 N N . TYR A 1 153 ? -5.719 -6.129 1.205 1 98.75 153 TYR A N 1
ATOM 1168 C CA . TYR A 1 153 ? -5.848 -6.711 2.537 1 98.75 153 TYR A CA 1
ATOM 1169 C C . TYR A 1 153 ? -6.891 -5.965 3.359 1 98.75 153 TYR A C 1
ATOM 1171 O O . TYR A 1 153 ? -7.75 -6.582 3.992 1 98.75 153 TYR A O 1
ATOM 1179 N N . ASN A 1 154 ? -6.832 -4.641 3.365 1 98.5 154 ASN A N 1
ATOM 1180 C CA . ASN A 1 154 ? -7.738 -3.816 4.16 1 98.5 154 ASN A CA 1
ATOM 1181 C C . ASN A 1 154 ? -9.195 -4.055 3.773 1 98.5 154 ASN A C 1
ATOM 1183 O O . ASN A 1 154 ? -10.039 -4.289 4.641 1 98.5 154 ASN A O 1
ATOM 1187 N N . LEU A 1 155 ? -9.484 -4.035 2.516 1 98.56 155 LEU A N 1
ATOM 1188 C CA . LEU A 1 155 ? -10.859 -4.199 2.053 1 98.56 155 LEU A CA 1
ATOM 1189 C C . LEU A 1 155 ? -11.359 -5.617 2.32 1 98.56 155 LEU A C 1
ATOM 1191 O O . LEU A 1 155 ? -12.516 -5.816 2.693 1 98.56 155 LEU A O 1
ATOM 1195 N N . ALA A 1 156 ? -10.461 -6.582 2.062 1 98.88 156 ALA A N 1
ATOM 1196 C CA . ALA A 1 156 ? -10.844 -7.973 2.307 1 98.88 156 ALA A CA 1
ATOM 1197 C C . ALA A 1 156 ? -11.242 -8.18 3.764 1 98.88 156 ALA A C 1
ATOM 1199 O O . ALA A 1 156 ? -12.242 -8.844 4.047 1 98.88 156 ALA A O 1
ATOM 1200 N N . LYS A 1 157 ? -10.406 -7.656 4.652 1 98.81 157 LYS A N 1
ATOM 1201 C CA . LYS A 1 157 ? -10.711 -7.797 6.074 1 98.81 157 LYS A CA 1
ATOM 1202 C C . LYS A 1 157 ? -11.93 -6.977 6.465 1 98.81 157 LYS A C 1
ATOM 1204 O O . LYS A 1 157 ? -12.797 -7.453 7.203 1 98.81 157 LYS A O 1
ATOM 1209 N N . LEU A 1 158 ? -12.016 -5.73 5.969 1 98.38 158 LEU A N 1
ATOM 1210 C CA . LEU A 1 158 ? -13.125 -4.832 6.262 1 98.38 158 LEU A CA 1
ATOM 1211 C C . LEU A 1 158 ? -14.461 -5.496 5.93 1 98.38 158 LEU A C 1
ATOM 1213 O O . LEU A 1 158 ? -15.414 -5.395 6.703 1 98.38 158 LEU A O 1
ATOM 1217 N N . TRP A 1 159 ? -14.484 -6.227 4.852 1 98.44 159 TRP A N 1
ATOM 1218 C CA . TRP A 1 159 ? -15.727 -6.82 4.371 1 98.44 159 TRP A CA 1
ATOM 1219 C C . TRP A 1 159 ? -15.781 -8.312 4.691 1 98.44 159 TRP A C 1
ATOM 1221 O O . TRP A 1 159 ? -16.703 -9.008 4.27 1 98.44 159 TRP A O 1
ATOM 1231 N N . SER A 1 160 ? -14.789 -8.828 5.359 1 98.5 160 SER A N 1
ATOM 1232 C CA . SER A 1 160 ? -14.703 -10.242 5.719 1 98.5 160 SER A CA 1
ATOM 1233 C C . SER A 1 160 ? -14.898 -11.133 4.5 1 98.5 160 SER A C 1
ATOM 1235 O O . SER A 1 160 ? -15.758 -12.016 4.512 1 98.5 160 SER A O 1
ATOM 1237 N N . LEU A 1 161 ? -14.109 -10.953 3.492 1 98.88 161 LEU A N 1
ATOM 1238 C CA . LEU A 1 161 ? -14.266 -11.664 2.229 1 98.88 161 LEU A CA 1
ATOM 1239 C C . LEU A 1 161 ? -13.633 -13.055 2.309 1 98.88 161 LEU A C 1
ATOM 1241 O O . LEU A 1 161 ? -12.625 -13.242 2.992 1 98.88 161 LEU A O 1
ATOM 1245 N N . PRO A 1 162 ? -14.203 -14 1.605 1 98.88 162 PRO A N 1
ATOM 1246 C CA . PRO A 1 162 ? -13.633 -15.344 1.546 1 98.88 162 PRO A CA 1
ATOM 1247 C C . PRO A 1 162 ? -12.461 -15.453 0.57 1 98.88 162 PRO A C 1
ATOM 1249 O O . PRO A 1 162 ? -12.633 -15.938 -0.552 1 98.88 162 PRO A O 1
ATOM 1252 N N . VAL A 1 163 ? -11.328 -15.102 0.986 1 98.94 163 VAL A N 1
ATOM 1253 C CA . VAL A 1 163 ? -10.156 -15.055 0.117 1 98.94 163 VAL A CA 1
ATOM 1254 C C . VAL A 1 163 ? -8.945 -15.633 0.849 1 98.94 163 VAL A C 1
ATOM 1256 O O . VAL A 1 163 ? -8.766 -15.391 2.045 1 98.94 163 VAL A O 1
ATOM 1259 N N . VAL A 1 164 ? -8.195 -16.406 0.181 1 98.94 164 VAL A N 1
ATOM 1260 C CA . VAL A 1 164 ? -6.891 -16.875 0.631 1 98.94 164 VAL A CA 1
ATOM 1261 C C . VAL A 1 164 ? -5.793 -16.234 -0.218 1 98.94 164 VAL A C 1
ATOM 1263 O O . VAL A 1 164 ? -5.734 -16.453 -1.432 1 98.94 164 VAL A O 1
ATOM 1266 N N . TYR A 1 165 ? -5.039 -15.422 0.471 1 98.94 165 TYR A N 1
ATOM 1267 C CA . TYR A 1 165 ? -3.859 -14.859 -0.177 1 98.94 165 TYR A CA 1
ATOM 1268 C C . TYR A 1 165 ? -2.654 -15.781 -0.014 1 98.94 165 TYR A C 1
ATOM 1270 O O . TYR A 1 165 ? -2.271 -16.125 1.108 1 98.94 165 TYR A O 1
ATOM 1278 N N . VAL A 1 166 ? -2.057 -16.156 -1.123 1 98.94 166 VAL A N 1
ATOM 1279 C CA . VAL A 1 166 ? -0.909 -17.062 -1.091 1 98.94 166 VAL A CA 1
ATOM 1280 C C . VAL A 1 166 ? 0.328 -16.344 -1.62 1 98.94 166 VAL A C 1
ATOM 1282 O O . VAL A 1 166 ? 0.432 -16.062 -2.82 1 98.94 166 VAL A O 1
ATOM 1285 N N . CYS A 1 167 ? 1.25 -16.078 -0.739 1 98.75 167 CYS A N 1
ATOM 1286 C CA . CYS A 1 167 ? 2.527 -15.492 -1.131 1 98.75 167 CYS A CA 1
ATOM 1287 C C . CYS A 1 167 ? 3.547 -16.578 -1.456 1 98.75 167 CYS A C 1
ATOM 1289 O O . CYS A 1 167 ? 4.031 -17.266 -0.559 1 98.75 167 CYS A O 1
ATOM 1291 N N . GLU A 1 168 ? 3.814 -16.75 -2.732 1 98.31 168 GLU A N 1
ATOM 1292 C CA . GLU A 1 168 ? 4.926 -17.609 -3.109 1 98.31 168 GLU A CA 1
ATOM 1293 C C . GLU A 1 168 ? 6.266 -16.922 -2.885 1 98.31 168 GLU A C 1
ATOM 1295 O O . GLU A 1 168 ? 6.762 -16.219 -3.764 1 98.31 168 GLU A O 1
ATOM 1300 N N . ASN A 1 169 ? 6.848 -17.219 -1.767 1 98 169 ASN A N 1
ATOM 1301 C CA . ASN A 1 169 ? 8.133 -16.625 -1.403 1 98 169 ASN A CA 1
ATOM 1302 C C . ASN A 1 169 ? 9.297 -17.453 -1.928 1 98 169 ASN A C 1
ATOM 1304 O O . ASN A 1 169 ? 9.828 -18.312 -1.213 1 98 169 ASN A O 1
ATOM 1308 N N . ASN A 1 170 ? 9.695 -17.156 -3.166 1 95.94 170 ASN A N 1
ATOM 1309 C CA . ASN A 1 170 ? 10.82 -17.891 -3.738 1 95.94 170 ASN A CA 1
ATOM 1310 C C . ASN A 1 170 ? 12.148 -17.188 -3.475 1 95.94 170 ASN A C 1
ATOM 1312 O O . ASN A 1 170 ? 13.156 -17.484 -4.117 1 95.94 170 ASN A O 1
ATOM 1316 N N . LYS A 1 171 ? 12.133 -16.156 -2.604 1 94.19 171 LYS A N 1
ATOM 1317 C CA . LYS A 1 171 ? 13.297 -15.508 -2.016 1 94.19 171 LYS A CA 1
ATOM 1318 C C . LYS A 1 171 ? 13.82 -14.391 -2.914 1 94.19 171 LYS A C 1
ATOM 1320 O O . LYS A 1 171 ? 14.609 -13.547 -2.475 1 94.19 171 LYS A O 1
ATOM 1325 N N . TYR A 1 172 ? 13.375 -14.398 -4.168 1 93.19 172 TYR A N 1
ATOM 1326 C CA . TYR A 1 172 ? 13.867 -13.391 -5.102 1 93.19 172 TYR A CA 1
ATOM 1327 C C . TYR A 1 172 ? 12.727 -12.812 -5.934 1 93.19 172 TYR A C 1
ATOM 1329 O O . TYR A 1 172 ? 12.039 -13.547 -6.645 1 93.19 172 TYR A O 1
ATOM 1337 N N . SER A 1 173 ? 12.578 -11.469 -5.848 1 92.44 173 SER A N 1
ATOM 1338 C CA . SER A 1 173 ? 11.695 -10.867 -6.84 1 92.44 173 SER A CA 1
ATOM 1339 C C . SER A 1 173 ? 12.234 -11.055 -8.25 1 92.44 173 SER A C 1
ATOM 1341 O O . SER A 1 173 ? 12.57 -12.172 -8.648 1 92.44 173 SER A O 1
ATOM 1343 N N . MET A 1 174 ? 12.406 -10.047 -9.078 1 87.75 174 MET A N 1
ATOM 1344 C CA . MET A 1 174 ? 13.078 -10.258 -10.352 1 87.75 174 MET A CA 1
ATOM 1345 C C . MET A 1 174 ? 14.516 -10.719 -10.148 1 87.75 174 MET A C 1
ATOM 1347 O O . MET A 1 174 ? 14.914 -11.766 -10.648 1 87.75 174 MET A O 1
ATOM 1351 N N . GLY A 1 175 ? 15.18 -10.094 -9.406 1 89.25 175 GLY A N 1
ATOM 1352 C CA . GLY A 1 175 ? 16.562 -10.375 -9.086 1 89.25 175 GLY A CA 1
ATOM 1353 C C . GLY A 1 175 ? 17 -9.812 -7.746 1 89.25 175 GLY A C 1
ATOM 1354 O O . GLY A 1 175 ? 18.172 -9.883 -7.387 1 89.25 175 GLY A O 1
ATOM 1355 N N . THR A 1 176 ? 16.094 -9.305 -7.043 1 92.31 176 THR A N 1
ATOM 1356 C CA . THR A 1 176 ? 16.391 -8.711 -5.746 1 92.31 176 THR A CA 1
ATOM 1357 C C . THR A 1 176 ? 15.977 -9.641 -4.609 1 92.31 176 THR A C 1
ATOM 1359 O O . THR A 1 176 ? 14.82 -10.055 -4.531 1 92.31 176 THR A O 1
ATOM 1362 N N . ALA A 1 177 ? 16.969 -9.922 -3.787 1 93.56 177 ALA A N 1
ATOM 1363 C CA . ALA A 1 177 ? 16.672 -10.789 -2.646 1 93.56 177 ALA A CA 1
ATOM 1364 C C . ALA A 1 177 ? 15.672 -10.133 -1.7 1 93.56 177 ALA A C 1
ATOM 1366 O O . ALA A 1 177 ? 15.641 -8.906 -1.568 1 93.56 177 ALA A O 1
ATOM 1367 N N . THR A 1 178 ? 14.891 -10.922 -0.962 1 93.81 178 THR A N 1
ATOM 1368 C CA . THR A 1 178 ? 13.812 -10.445 -0.1 1 93.81 178 THR A CA 1
ATOM 1369 C C . THR A 1 178 ? 14.336 -9.445 0.925 1 93.81 178 THR A C 1
ATOM 1371 O O . THR A 1 178 ? 13.703 -8.422 1.179 1 93.81 178 THR A O 1
ATOM 1374 N N . TYR A 1 179 ? 15.516 -9.68 1.509 1 92.81 179 TYR A N 1
ATOM 1375 C CA . TYR A 1 179 ? 16.047 -8.852 2.584 1 92.81 179 TYR A CA 1
ATOM 1376 C C . TYR A 1 179 ? 16.469 -7.48 2.057 1 92.81 179 TYR A C 1
ATOM 1378 O O . TYR A 1 179 ? 16.688 -6.551 2.834 1 92.81 179 TYR A O 1
ATOM 1386 N N . ARG A 1 180 ? 16.562 -7.328 0.761 1 94.12 180 ARG A N 1
ATOM 1387 C CA . ARG A 1 180 ? 16.984 -6.07 0.169 1 94.12 180 ARG A CA 1
ATOM 1388 C C . ARG A 1 180 ? 15.805 -5.152 -0.104 1 94.12 180 ARG A C 1
ATOM 1390 O O . ARG A 1 180 ? 15.969 -3.943 -0.268 1 94.12 180 ARG A O 1
ATOM 1397 N N . HIS A 1 181 ? 14.609 -5.75 -0.136 1 94.62 181 HIS A N 1
ATOM 1398 C CA . HIS A 1 181 ? 13.508 -4.883 -0.531 1 94.62 181 HIS A CA 1
ATOM 1399 C C . HIS A 1 181 ? 12.375 -4.93 0.492 1 94.62 181 HIS A C 1
ATOM 1401 O O . HIS A 1 181 ? 11.453 -4.117 0.439 1 94.62 181 HIS A O 1
ATOM 1407 N N . SER A 1 182 ? 12.422 -5.797 1.413 1 96.88 182 SER A N 1
ATOM 1408 C CA . SER A 1 182 ? 11.398 -5.926 2.445 1 96.88 182 SER A CA 1
ATOM 1409 C C . SER A 1 182 ? 12 -5.793 3.84 1 96.88 182 SER A C 1
ATOM 1411 O O . SER A 1 182 ? 12.859 -6.582 4.227 1 96.88 182 SER A O 1
ATOM 1413 N N . ALA A 1 183 ? 11.492 -4.84 4.586 1 97.69 183 ALA A N 1
ATOM 1414 C CA . ALA A 1 183 ? 11.945 -4.703 5.965 1 97.69 183 ALA A CA 1
ATOM 1415 C C . ALA A 1 183 ? 11.492 -5.895 6.809 1 97.69 183 ALA A C 1
ATOM 1417 O O . ALA A 1 183 ? 12.25 -6.395 7.645 1 97.69 183 ALA A O 1
ATOM 1418 N N . ASN A 1 184 ? 10.273 -6.301 6.637 1 97.88 184 ASN A N 1
ATOM 1419 C CA . ASN A 1 184 ? 9.719 -7.512 7.234 1 97.88 184 ASN A CA 1
ATOM 1420 C C . ASN A 1 184 ? 9.648 -8.656 6.227 1 97.88 184 ASN A C 1
ATOM 1422 O O . ASN A 1 184 ? 8.805 -8.656 5.332 1 97.88 184 ASN A O 1
ATOM 1426 N N . THR A 1 185 ? 10.5 -9.695 6.395 1 97.31 185 THR A N 1
ATOM 1427 C CA . THR A 1 185 ? 10.578 -10.773 5.414 1 97.31 185 THR A CA 1
ATOM 1428 C C . THR A 1 185 ? 9.641 -11.914 5.793 1 97.31 185 THR A C 1
ATOM 1430 O O . THR A 1 185 ? 9.531 -12.906 5.066 1 97.31 185 THR A O 1
ATOM 1433 N N . ASP A 1 186 ? 9.039 -11.82 7.016 1 97.88 186 ASP A N 1
ATOM 1434 C CA . ASP A 1 186 ? 7.984 -12.758 7.383 1 97.88 186 ASP A CA 1
ATOM 1435 C C . ASP A 1 186 ? 6.641 -12.32 6.812 1 97.88 186 ASP A C 1
ATOM 1437 O O . ASP A 1 186 ? 5.785 -11.812 7.543 1 97.88 186 ASP A O 1
ATOM 1441 N N . TYR A 1 187 ? 6.438 -12.617 5.594 1 98.25 187 TYR A N 1
ATOM 1442 C CA . TYR A 1 187 ? 5.32 -12.07 4.828 1 98.25 187 TYR A CA 1
ATOM 1443 C C . TYR A 1 187 ? 3.986 -12.492 5.43 1 98.25 187 TYR A C 1
ATOM 1445 O O . TYR A 1 187 ? 2.992 -11.773 5.312 1 98.25 187 TYR A O 1
ATOM 1453 N N . TYR A 1 188 ? 3.906 -13.625 6.129 1 98.44 188 TYR A N 1
ATOM 1454 C CA . TYR A 1 188 ? 2.67 -14.141 6.711 1 98.44 188 TYR A CA 1
ATOM 1455 C C . TYR A 1 188 ? 2.229 -13.281 7.891 1 98.44 188 TYR A C 1
ATOM 1457 O O . TYR A 1 188 ? 1.091 -13.383 8.352 1 98.44 188 TYR A O 1
ATOM 1465 N N . THR A 1 189 ? 3.068 -12.336 8.398 1 98.19 189 THR A N 1
ATOM 1466 C CA . THR A 1 189 ? 2.748 -11.516 9.555 1 98.19 189 THR A CA 1
ATOM 1467 C C . THR A 1 189 ? 2.336 -10.109 9.117 1 98.19 189 THR A C 1
ATOM 1469 O O . THR A 1 189 ? 2.076 -9.242 9.961 1 98.19 189 THR A O 1
ATOM 1472 N N . ARG A 1 190 ? 2.213 -9.898 7.852 1 97.75 190 ARG A N 1
ATOM 1473 C CA . ARG A 1 190 ? 2.066 -8.531 7.363 1 97.75 190 ARG A CA 1
ATOM 1474 C C . ARG A 1 190 ? 0.606 -8.211 7.066 1 97.75 190 ARG A C 1
ATOM 1476 O O . ARG A 1 190 ? 0.309 -7.238 6.371 1 97.75 190 ARG A O 1
ATOM 1483 N N . GLY A 1 191 ? -0.276 -9.023 7.602 1 97.5 191 GLY A N 1
ATOM 1484 C CA . GLY A 1 191 ? -1.686 -8.883 7.27 1 97.5 191 GLY A CA 1
ATOM 1485 C C . GLY A 1 191 ? -2.436 -7.961 8.211 1 97.5 191 GLY A C 1
ATOM 1486 O O . GLY A 1 191 ? -3.623 -7.699 8.016 1 97.5 191 GLY A O 1
ATOM 1487 N N . ASP A 1 192 ? -1.685 -7.328 9.164 1 96.56 192 ASP A N 1
ATOM 1488 C CA . ASP A 1 192 ? -2.346 -6.52 10.18 1 96.56 192 ASP A CA 1
ATOM 1489 C C . ASP A 1 192 ? -3.385 -7.34 10.945 1 96.56 192 ASP A C 1
ATOM 1491 O O . ASP A 1 192 ? -3.037 -8.125 11.828 1 96.56 192 ASP A O 1
ATOM 1495 N N . LEU A 1 193 ? -4.68 -7.258 10.547 1 98.06 193 LEU A N 1
ATOM 1496 C CA . LEU A 1 193 ? -5.727 -8.008 11.234 1 98.06 193 LEU A CA 1
ATOM 1497 C C . LEU A 1 193 ? -5.969 -9.352 10.555 1 98.06 193 LEU A C 1
ATOM 1499 O O . LEU A 1 193 ? -6.684 -10.203 11.094 1 98.06 193 LEU A O 1
ATOM 1503 N N . ILE A 1 194 ? -5.461 -9.562 9.398 1 98.75 194 ILE A N 1
ATOM 1504 C CA . ILE A 1 194 ? -5.574 -10.836 8.695 1 98.75 194 ILE A CA 1
ATOM 1505 C C . ILE A 1 194 ? -4.52 -11.805 9.211 1 98.75 194 ILE A C 1
ATOM 1507 O O . ILE A 1 194 ? -3.322 -11.531 9.148 1 98.75 194 ILE A O 1
ATOM 1511 N N . PRO A 1 195 ? -4.949 -12.93 9.703 1 98.69 195 PRO A N 1
ATOM 1512 C CA . PRO A 1 195 ? -3.961 -13.898 10.18 1 98.69 195 PRO A CA 1
ATOM 1513 C C . PRO A 1 195 ? -3.164 -14.539 9.047 1 98.69 195 PRO A C 1
ATOM 1515 O O . PRO A 1 195 ? -3.59 -14.492 7.891 1 98.69 195 PRO A O 1
ATOM 1518 N N . GLY A 1 196 ? -1.965 -15.086 9.375 1 98.75 196 GLY A N 1
ATOM 1519 C CA . GLY A 1 196 ? -1.117 -15.727 8.383 1 98.75 196 GLY A CA 1
ATOM 1520 C C . GLY A 1 196 ? -0.392 -16.953 8.906 1 98.75 196 GLY A C 1
ATOM 1521 O O . GLY A 1 196 ? -0.175 -17.078 10.117 1 98.75 196 GLY A O 1
ATOM 1522 N N . ILE A 1 197 ? -0.072 -17.812 8.016 1 98.75 197 ILE A N 1
ATOM 1523 C CA . ILE A 1 197 ? 0.665 -19.047 8.305 1 98.75 197 ILE A CA 1
ATOM 1524 C C . ILE A 1 197 ? 1.829 -19.188 7.324 1 98.75 197 ILE A C 1
ATOM 1526 O O . ILE A 1 197 ? 1.677 -18.938 6.129 1 98.75 197 ILE A O 1
ATOM 1530 N N . GLN A 1 198 ? 2.975 -19.484 7.875 1 98.81 198 GLN A N 1
ATOM 1531 C CA . GLN A 1 198 ? 4.09 -19.844 7 1 98.81 198 GLN A CA 1
ATOM 1532 C C . GLN A 1 198 ? 4.148 -21.344 6.766 1 98.81 198 GLN A C 1
ATOM 1534 O O . GLN A 1 198 ? 3.986 -22.141 7.703 1 98.81 198 GLN A O 1
ATOM 1539 N N . VAL A 1 199 ? 4.289 -21.719 5.555 1 98.75 199 VAL A N 1
ATOM 1540 C CA . VAL A 1 199 ? 4.242 -23.109 5.125 1 98.75 199 VAL A CA 1
ATOM 1541 C C . VAL A 1 199 ? 5.488 -23.453 4.309 1 98.75 199 VAL A C 1
ATOM 1543 O O . VAL A 1 199 ? 5.984 -22.609 3.553 1 98.75 199 VAL A O 1
ATOM 1546 N N . ASP A 1 200 ? 6.043 -24.641 4.469 1 98.69 200 ASP A N 1
ATOM 1547 C CA . ASP A 1 200 ? 7.074 -25.125 3.551 1 98.69 200 ASP A CA 1
ATOM 1548 C C . ASP A 1 200 ? 6.488 -25.438 2.178 1 98.69 200 ASP A C 1
ATOM 1550 O O . ASP A 1 200 ? 5.922 -26.516 1.971 1 98.69 200 ASP A O 1
ATOM 1554 N N . GLY A 1 201 ? 6.719 -24.547 1.258 1 98.62 201 GLY A N 1
ATOM 1555 C CA . GLY A 1 201 ? 6.133 -24.641 -0.068 1 98.62 201 GLY A CA 1
ATOM 1556 C C . GLY A 1 201 ? 6.797 -25.703 -0.939 1 98.62 201 GLY A C 1
ATOM 1557 O O . GLY A 1 201 ? 6.352 -25.953 -2.061 1 98.62 201 GLY A O 1
ATOM 1558 N N . MET A 1 202 ? 7.852 -26.359 -0.397 1 98.38 202 MET A N 1
ATOM 1559 C CA . MET A 1 202 ? 8.555 -27.391 -1.142 1 98.38 202 MET A CA 1
ATOM 1560 C C . MET A 1 202 ? 8 -28.781 -0.792 1 98.38 202 MET A C 1
ATOM 1562 O O . MET A 1 202 ? 8.328 -29.766 -1.455 1 98.38 202 MET A O 1
ATOM 1566 N N . LYS A 1 203 ? 7.203 -28.828 0.183 1 98.5 203 LYS A N 1
ATOM 1567 C CA . LYS A 1 203 ? 6.605 -30.094 0.622 1 98.5 203 LYS A CA 1
ATOM 1568 C C . LYS A 1 203 ? 5.105 -30.109 0.333 1 98.5 203 LYS A C 1
ATOM 1570 O O . LYS A 1 203 ? 4.316 -29.531 1.07 1 98.5 203 LYS A O 1
ATOM 1575 N N . VAL A 1 204 ? 4.785 -30.938 -0.597 1 98.44 204 VAL A N 1
ATOM 1576 C CA . VAL A 1 204 ? 3.432 -30.953 -1.145 1 98.44 204 VAL A CA 1
ATOM 1577 C C . VAL A 1 204 ? 2.432 -31.281 -0.041 1 98.44 204 VAL A C 1
ATOM 1579 O O . VAL A 1 204 ? 1.31 -30.766 -0.035 1 98.44 204 VAL A O 1
ATOM 1582 N N . LEU A 1 205 ? 2.785 -32.094 0.942 1 97.94 205 LEU A N 1
ATOM 1583 C CA . LEU A 1 205 ? 1.891 -32.469 2.035 1 97.94 205 LEU A CA 1
ATOM 1584 C C . LEU A 1 205 ? 1.61 -31.266 2.934 1 97.94 205 LEU A C 1
ATOM 1586 O O . LEU A 1 205 ? 0.475 -31.062 3.371 1 97.94 205 LEU A O 1
ATOM 1590 N N . ASP A 1 206 ? 2.656 -30.484 3.248 1 98.44 206 ASP A N 1
ATOM 1591 C CA . ASP A 1 206 ? 2.482 -29.266 4.039 1 98.44 206 ASP A CA 1
ATOM 1592 C C . ASP A 1 206 ? 1.564 -28.281 3.328 1 98.44 206 ASP A C 1
ATOM 1594 O O . ASP A 1 206 ? 0.693 -27.672 3.955 1 98.44 206 ASP A O 1
ATOM 1598 N N . VAL A 1 207 ? 1.812 -28.156 2.057 1 98.75 207 VAL A N 1
ATOM 1599 C CA . VAL A 1 207 ? 1.005 -27.25 1.243 1 98.75 207 VAL A CA 1
ATOM 1600 C C . VAL A 1 207 ? -0.457 -27.688 1.279 1 98.75 207 VAL A C 1
ATOM 1602 O O . VAL A 1 207 ? -1.355 -26.859 1.461 1 98.75 207 VAL A O 1
ATOM 1605 N N . HIS A 1 208 ? -0.67 -28.938 1.066 1 98.19 208 HIS A N 1
ATOM 1606 C CA . HIS A 1 208 ? -2.025 -29.469 1.037 1 98.19 208 HIS A CA 1
ATOM 1607 C C . HIS A 1 208 ? -2.764 -29.188 2.338 1 98.19 208 HIS A C 1
ATOM 1609 O O . HIS A 1 208 ? -3.896 -28.703 2.318 1 98.19 208 HIS A O 1
ATOM 1615 N N . GLU A 1 209 ? -2.166 -29.5 3.447 1 98.38 209 GLU A N 1
ATOM 1616 C CA . GLU A 1 209 ? -2.809 -29.297 4.742 1 98.38 209 GLU A CA 1
ATOM 1617 C C . GLU A 1 209 ? -3.078 -27.828 5.008 1 98.38 209 GLU A C 1
ATOM 1619 O O . GLU A 1 209 ? -4.141 -27.469 5.52 1 98.38 209 GLU A O 1
ATOM 1624 N N . ALA A 1 210 ? -2.121 -27 4.68 1 98.75 210 ALA A N 1
ATOM 1625 C CA . ALA A 1 210 ? -2.283 -25.562 4.887 1 98.75 210 ALA A CA 1
ATOM 1626 C C . ALA A 1 210 ? -3.41 -25.016 4.02 1 98.75 210 ALA A C 1
ATOM 1628 O O . ALA A 1 210 ? -4.199 -24.172 4.473 1 98.75 210 ALA A O 1
ATOM 1629 N N . ALA A 1 211 ? -3.438 -25.438 2.791 1 98.75 211 ALA A N 1
ATOM 1630 C CA . ALA A 1 211 ? -4.477 -24.984 1.875 1 98.75 211 ALA A CA 1
ATOM 1631 C C . ALA A 1 211 ? -5.859 -25.406 2.357 1 98.75 211 ALA A C 1
ATOM 1633 O O . ALA A 1 211 ? -6.809 -24.609 2.307 1 98.75 211 ALA A O 1
ATOM 1634 N N . LYS A 1 212 ? -5.957 -26.641 2.758 1 98.31 212 LYS A N 1
ATOM 1635 C CA . LYS A 1 212 ? -7.223 -27.141 3.289 1 98.31 212 LYS A CA 1
ATOM 1636 C C . LYS A 1 212 ? -7.684 -26.312 4.484 1 98.31 212 LYS A C 1
ATOM 1638 O O . LYS A 1 212 ? -8.844 -25.891 4.543 1 98.31 212 LYS A O 1
ATOM 1643 N N . PHE A 1 213 ? -6.785 -26.109 5.387 1 98.81 213 PHE A N 1
ATOM 1644 C CA . PHE A 1 213 ? -7.094 -25.312 6.562 1 98.81 213 PHE A CA 1
ATOM 1645 C C . PHE A 1 213 ? -7.512 -23.891 6.16 1 98.81 213 PHE A C 1
ATOM 1647 O O . PHE A 1 213 ? -8.508 -23.375 6.656 1 98.81 213 PHE A O 1
ATOM 1654 N N . ALA A 1 214 ? -6.734 -23.266 5.289 1 98.88 214 ALA A N 1
ATOM 1655 C CA . ALA A 1 214 ? -6.969 -21.875 4.875 1 98.88 214 ALA A CA 1
ATOM 1656 C C . ALA A 1 214 ? -8.32 -21.734 4.188 1 98.88 214 ALA A C 1
ATOM 1658 O O . ALA A 1 214 ? -9.023 -20.75 4.379 1 98.88 214 ALA A O 1
ATOM 1659 N N . LYS A 1 215 ? -8.625 -22.703 3.355 1 98.62 215 LYS A N 1
ATOM 1660 C CA . LYS A 1 215 ? -9.93 -22.688 2.695 1 98.62 215 LYS A CA 1
ATOM 1661 C C . LYS A 1 215 ? -11.062 -22.672 3.719 1 98.62 215 LYS A C 1
ATOM 1663 O O . LYS A 1 215 ? -11.984 -21.859 3.629 1 98.62 215 LYS A O 1
ATOM 1668 N N . ASP A 1 216 ? -10.984 -23.578 4.605 1 98.5 216 ASP A N 1
ATOM 1669 C CA . ASP A 1 216 ? -11.992 -23.656 5.656 1 98.5 216 ASP A CA 1
ATOM 1670 C C . ASP A 1 216 ? -12.062 -22.344 6.449 1 98.5 216 ASP A C 1
ATOM 1672 O O . ASP A 1 216 ? -13.148 -21.859 6.746 1 98.5 216 ASP A O 1
ATOM 1676 N N . TYR A 1 217 ? -10.945 -21.844 6.781 1 98.75 217 TYR A N 1
ATOM 1677 C CA . TYR A 1 217 ? -10.883 -20.609 7.543 1 98.75 217 TYR A CA 1
ATOM 1678 C C . TYR A 1 217 ? -11.523 -19.453 6.77 1 98.75 217 TYR A C 1
ATOM 1680 O O . TYR A 1 217 ? -12.312 -18.688 7.32 1 98.75 217 TYR A O 1
ATOM 1688 N N . ALA A 1 218 ? -11.133 -19.328 5.516 1 98.81 218 ALA A N 1
ATOM 1689 C CA . ALA A 1 218 ? -11.617 -18.219 4.688 1 98.81 218 ALA A CA 1
ATOM 1690 C C . ALA A 1 218 ? -13.133 -18.266 4.547 1 98.81 218 ALA A C 1
ATOM 1692 O O . ALA A 1 218 ? -13.789 -17.219 4.508 1 98.81 218 ALA A O 1
ATOM 1693 N N . LEU A 1 219 ? -13.672 -19.438 4.453 1 98.12 219 LEU A N 1
ATOM 1694 C CA . LEU A 1 219 ? -15.117 -19.594 4.332 1 98.12 219 LEU A CA 1
ATOM 1695 C C . LEU A 1 219 ? -15.82 -19.172 5.621 1 98.12 219 LEU A C 1
ATOM 1697 O O . LEU A 1 219 ? -16.906 -18.578 5.582 1 98.12 219 LEU A O 1
ATOM 1701 N N . ARG A 1 220 ? -15.203 -19.406 6.797 1 97.88 220 ARG A N 1
ATOM 1702 C CA . ARG A 1 220 ? -15.875 -19.219 8.078 1 97.88 220 ARG A CA 1
ATOM 1703 C C . ARG A 1 220 ? -15.555 -17.859 8.68 1 97.88 220 ARG A C 1
ATOM 1705 O O . ARG A 1 220 ? -16.406 -17.25 9.336 1 97.88 220 ARG A O 1
ATOM 1712 N N . LYS A 1 221 ? -14.297 -17.422 8.391 1 98.38 221 LYS A N 1
ATOM 1713 C CA . LYS A 1 221 ? -13.836 -16.297 9.219 1 98.38 221 LYS A CA 1
ATOM 1714 C C . LYS A 1 221 ? -13.32 -15.148 8.359 1 98.38 221 LYS A C 1
ATOM 1716 O O . LYS A 1 221 ? -13.039 -14.062 8.867 1 98.38 221 LYS A O 1
ATOM 1721 N N . GLY A 1 222 ? -13.203 -15.383 7.09 1 98.19 222 GLY A N 1
ATOM 1722 C CA . GLY A 1 222 ? -12.711 -14.32 6.219 1 98.19 222 GLY A CA 1
ATOM 1723 C C . GLY A 1 222 ? -11.289 -14.555 5.746 1 98.19 222 GLY A C 1
ATOM 1724 O O . GLY A 1 222 ? -10.844 -15.695 5.645 1 98.19 222 GLY A O 1
ATOM 1725 N N . PRO A 1 223 ? -10.609 -13.461 5.422 1 98.88 223 PRO A N 1
ATOM 1726 C CA . PRO A 1 223 ? -9.336 -13.617 4.715 1 98.88 223 PRO A CA 1
ATOM 1727 C C . PRO A 1 223 ? -8.25 -14.227 5.59 1 98.88 223 PRO A C 1
ATOM 1729 O O . PRO A 1 223 ? -8.227 -14 6.805 1 98.88 223 PRO A O 1
ATOM 1732 N N . ILE A 1 224 ? -7.305 -14.852 4.91 1 98.94 224 ILE A N 1
ATOM 1733 C CA . ILE A 1 224 ? -6.125 -15.43 5.547 1 98.94 224 ILE A CA 1
ATOM 1734 C C . ILE A 1 224 ? -4.953 -15.422 4.57 1 98.94 224 ILE A C 1
ATOM 1736 O O . ILE A 1 224 ? -5.152 -15.469 3.352 1 98.94 224 ILE A O 1
ATOM 1740 N N . ILE A 1 225 ? -3.727 -15.328 5.129 1 98.94 225 ILE A N 1
ATOM 1741 C CA . ILE A 1 225 ? -2.516 -15.297 4.316 1 98.94 225 ILE A CA 1
ATOM 1742 C C . ILE A 1 225 ? -1.722 -16.578 4.516 1 98.94 225 ILE A C 1
ATOM 1744 O O . ILE A 1 225 ? -1.502 -17.016 5.652 1 98.94 225 ILE A O 1
ATOM 1748 N N . LEU A 1 226 ? -1.395 -17.203 3.438 1 98.94 226 LEU A N 1
ATOM 1749 C CA . LEU A 1 226 ? -0.414 -18.281 3.434 1 98.94 226 LEU A CA 1
ATOM 1750 C C . LEU A 1 226 ? 0.895 -17.828 2.799 1 98.94 226 LEU A C 1
ATOM 1752 O O . LEU A 1 226 ? 0.915 -17.406 1.639 1 98.94 226 LEU A O 1
ATOM 1756 N N . GLU A 1 227 ? 1.92 -17.828 3.549 1 98.88 227 GLU A N 1
ATOM 1757 C CA . GLU A 1 227 ? 3.246 -17.688 2.957 1 98.88 227 GLU A CA 1
ATOM 1758 C C . GLU A 1 227 ? 3.863 -19.047 2.648 1 98.88 227 GLU A C 1
ATOM 1760 O O . GLU A 1 227 ? 4.215 -19.797 3.561 1 98.88 227 GLU A O 1
ATOM 1765 N N . MET A 1 228 ? 3.984 -19.312 1.415 1 98.75 228 MET A N 1
ATOM 1766 C CA . MET A 1 228 ? 4.613 -20.562 0.963 1 98.75 228 MET A CA 1
ATOM 1767 C C . MET A 1 228 ? 6.078 -20.328 0.607 1 98.75 228 MET A C 1
ATOM 1769 O O . MET A 1 228 ? 6.387 -19.797 -0.464 1 98.75 228 MET A O 1
ATOM 1773 N N . VAL A 1 229 ? 6.957 -20.781 1.5 1 98.5 229 VAL A N 1
ATOM 1774 C CA . VAL A 1 229 ? 8.383 -20.625 1.238 1 98.5 229 VAL A CA 1
ATOM 1775 C C . VAL A 1 229 ? 8.844 -21.656 0.206 1 98.5 229 VAL A C 1
ATOM 1777 O O . VAL A 1 229 ? 8.711 -22.859 0.419 1 98.5 229 VAL A O 1
ATOM 1780 N N . THR A 1 230 ? 9.336 -21.172 -0.876 1 98.12 230 THR A N 1
ATOM 1781 C CA . THR A 1 230 ? 9.711 -22.031 -2 1 98.12 230 THR A CA 1
ATOM 1782 C C . THR A 1 230 ? 10.961 -21.5 -2.688 1 98.12 230 THR A C 1
ATOM 1784 O O . THR A 1 230 ? 11.742 -20.75 -2.084 1 98.12 230 THR A O 1
ATOM 1787 N N . TYR A 1 231 ? 11.273 -22.078 -3.871 1 96.81 231 TYR A N 1
ATOM 1788 C CA . TYR A 1 231 ? 12.461 -21.688 -4.613 1 96.81 231 TYR A CA 1
ATOM 1789 C C . TYR A 1 231 ? 12.266 -21.875 -6.109 1 96.81 231 TYR A C 1
ATOM 1791 O O . TYR A 1 231 ? 11.68 -22.875 -6.543 1 96.81 231 TYR A O 1
ATOM 1799 N N . ARG A 1 232 ? 12.664 -20.875 -6.809 1 93.56 232 ARG A N 1
ATOM 1800 C CA . ARG A 1 232 ? 12.617 -20.906 -8.266 1 93.56 232 ARG A CA 1
ATOM 1801 C C . ARG A 1 232 ? 13.977 -21.266 -8.852 1 93.56 232 ARG A C 1
ATOM 1803 O O . ARG A 1 232 ? 14.977 -20.609 -8.57 1 93.56 232 ARG A O 1
ATOM 1810 N N . TYR A 1 233 ? 14.039 -22.281 -9.703 1 94.38 233 TYR A N 1
ATOM 1811 C CA . TYR A 1 233 ? 15.32 -22.781 -10.188 1 94.38 233 TYR A CA 1
ATOM 1812 C C . TYR A 1 233 ? 15.859 -21.906 -11.305 1 94.38 233 TYR A C 1
ATOM 1814 O O . TYR A 1 233 ? 17.078 -21.797 -11.492 1 94.38 233 TYR A O 1
ATOM 1822 N N . TYR A 1 234 ? 14.953 -21.328 -12.055 1 92.69 234 TYR A N 1
ATOM 1823 C CA . TYR A 1 234 ? 15.352 -20.469 -13.164 1 92.69 234 TYR A CA 1
ATOM 1824 C C . TYR A 1 234 ? 15.32 -19 -12.766 1 92.69 234 TYR A C 1
ATOM 1826 O O . TYR A 1 234 ? 14.82 -18.656 -11.695 1 92.69 234 TYR A O 1
ATOM 1834 N N . GLY A 1 235 ? 15.961 -18.141 -13.594 1 90.12 235 GLY A N 1
ATOM 1835 C CA . GLY A 1 235 ? 15.906 -16.719 -13.359 1 90.12 235 GLY A CA 1
ATOM 1836 C C . GLY A 1 235 ? 14.508 -16.141 -13.516 1 90.12 235 GLY A C 1
ATOM 1837 O O . GLY A 1 235 ? 13.523 -16.875 -13.5 1 90.12 235 GLY A O 1
ATOM 1838 N N . HIS A 1 236 ? 14.453 -14.844 -13.562 1 89.88 236 HIS A N 1
ATOM 1839 C CA . HIS A 1 236 ? 13.164 -14.18 -13.695 1 89.88 236 HIS A CA 1
ATOM 1840 C C . HIS A 1 236 ? 12.461 -14.594 -14.984 1 89.88 236 HIS A C 1
ATOM 1842 O O . HIS A 1 236 ? 11.273 -14.93 -14.977 1 89.88 236 HIS A O 1
ATOM 1848 N N . SER A 1 237 ? 13.18 -14.5 -16.047 1 89.5 237 SER A N 1
ATOM 1849 C CA . SER A 1 237 ? 12.789 -15 -17.359 1 89.5 237 SER A CA 1
ATOM 1850 C C . SER A 1 237 ? 13.93 -15.766 -18.031 1 89.5 237 SER A C 1
ATOM 1852 O O . SER A 1 237 ? 15.047 -15.789 -17.516 1 89.5 237 SER A O 1
ATOM 1854 N N . MET A 1 238 ? 13.641 -16.359 -19.078 1 88.31 238 MET A N 1
ATOM 1855 C CA . MET A 1 238 ? 14.633 -17.188 -19.766 1 88.31 238 MET A CA 1
ATOM 1856 C C . MET A 1 238 ? 15.805 -16.328 -20.25 1 88.31 238 MET A C 1
ATOM 1858 O O . MET A 1 238 ? 16.922 -16.844 -20.422 1 88.31 238 MET A O 1
ATOM 1862 N N . SER A 1 239 ? 15.547 -15.078 -20.375 1 82.44 239 SER A N 1
ATOM 1863 C CA . SER A 1 239 ? 16.625 -14.195 -20.797 1 82.44 239 SER A CA 1
ATOM 1864 C C . SER A 1 239 ? 17.531 -13.836 -19.625 1 82.44 239 SER A C 1
ATOM 1866 O O . SER A 1 239 ? 18.656 -13.352 -19.828 1 82.44 239 SER A O 1
ATOM 1868 N N . ASP A 1 240 ? 17.078 -14.055 -18.5 1 84 240 ASP A N 1
ATOM 1869 C CA . ASP A 1 240 ? 17.812 -13.844 -17.266 1 84 240 ASP A CA 1
ATOM 1870 C C . ASP A 1 240 ? 18.422 -15.156 -16.75 1 84 240 ASP A C 1
ATOM 1872 O O . ASP A 1 240 ? 17.703 -16.031 -16.266 1 84 240 ASP A O 1
ATOM 1876 N N . PRO A 1 241 ? 19.75 -15.289 -16.797 1 80.94 241 PRO A N 1
ATOM 1877 C CA . PRO A 1 241 ? 20.344 -16.547 -16.328 1 80.94 241 PRO A CA 1
ATOM 1878 C C . PRO A 1 241 ? 20.141 -16.75 -14.82 1 80.94 241 PRO A C 1
ATOM 1880 O O . PRO A 1 241 ? 20.234 -17.875 -14.328 1 80.94 241 PRO A O 1
ATOM 1883 N N . GLY A 1 242 ? 19.828 -15.688 -14.062 1 81.5 242 GLY A N 1
ATOM 1884 C CA . GLY A 1 242 ? 19.578 -15.781 -12.633 1 81.5 242 GLY A CA 1
ATOM 1885 C C . GLY A 1 242 ? 20.859 -15.883 -11.82 1 81.5 242 GLY A C 1
ATOM 1886 O O . GLY A 1 242 ? 20.812 -16.125 -10.609 1 81.5 242 GLY A O 1
ATOM 1887 N N . THR A 1 243 ? 22.016 -15.75 -12.391 1 81.44 243 THR A N 1
ATOM 1888 C CA . THR A 1 243 ? 23.281 -15.961 -11.695 1 81.44 243 THR A CA 1
ATOM 1889 C C . THR A 1 243 ? 23.922 -14.625 -11.344 1 81.44 243 THR A C 1
ATOM 1891 O O . THR A 1 243 ? 24.984 -14.586 -10.727 1 81.44 243 THR A O 1
ATOM 1894 N N . SER A 1 244 ? 23.281 -13.586 -11.695 1 83.88 244 SER A N 1
ATOM 1895 C CA . SER A 1 244 ? 23.828 -12.273 -11.359 1 83.88 244 SER A CA 1
ATOM 1896 C C . SER A 1 244 ? 23.484 -11.891 -9.922 1 83.88 244 SER A C 1
ATOM 1898 O O . SER A 1 244 ? 24.156 -11.047 -9.328 1 83.88 244 SER A O 1
ATOM 1900 N N . TYR A 1 245 ? 22.516 -12.57 -9.359 1 88.44 245 TYR A N 1
ATOM 1901 C CA . TYR A 1 245 ? 22.109 -12.156 -8.023 1 88.44 245 TYR A CA 1
ATOM 1902 C C . TYR A 1 245 ? 22.062 -13.352 -7.078 1 88.44 245 TYR A C 1
ATOM 1904 O O . TYR A 1 245 ? 21.797 -13.195 -5.883 1 88.44 245 TYR A O 1
ATOM 1912 N N . ARG A 1 246 ? 22.234 -14.477 -7.531 1 88.75 246 ARG A N 1
ATOM 1913 C CA . ARG A 1 246 ? 22.438 -15.656 -6.695 1 88.75 246 ARG A CA 1
ATOM 1914 C C . ARG A 1 246 ? 23.484 -16.594 -7.301 1 88.75 246 ARG A C 1
ATOM 1916 O O . ARG A 1 246 ? 23.797 -16.5 -8.492 1 88.75 246 ARG A O 1
ATOM 1923 N N . THR A 1 247 ? 24.047 -17.516 -6.531 1 89.56 247 THR A N 1
ATOM 1924 C CA . THR A 1 247 ? 25.125 -18.375 -7.016 1 89.56 247 THR A CA 1
ATOM 1925 C C . THR A 1 247 ? 24.562 -19.656 -7.617 1 89.56 247 THR A C 1
ATOM 1927 O O . THR A 1 247 ? 23.484 -20.109 -7.234 1 89.56 247 THR A O 1
ATOM 1930 N N . ARG A 1 248 ? 25.359 -20.172 -8.5 1 91.25 248 ARG A N 1
ATOM 1931 C CA . ARG A 1 248 ? 24.984 -21.469 -9.062 1 91.25 248 ARG A CA 1
ATOM 1932 C C . ARG A 1 248 ? 24.969 -22.547 -7.988 1 91.25 248 ARG A C 1
ATOM 1934 O O . ARG A 1 248 ? 24.156 -23.469 -8.047 1 91.25 248 ARG A O 1
ATOM 1941 N N . GLU A 1 249 ? 25.812 -22.375 -7.066 1 93.12 249 GLU A N 1
ATOM 1942 C CA . GLU A 1 249 ? 25.906 -23.344 -5.965 1 93.12 249 GLU A CA 1
ATOM 1943 C C . GLU A 1 249 ? 24.641 -23.328 -5.113 1 93.12 249 GLU A C 1
ATOM 1945 O O . GLU A 1 249 ? 24.188 -24.375 -4.652 1 93.12 249 GLU A O 1
ATOM 195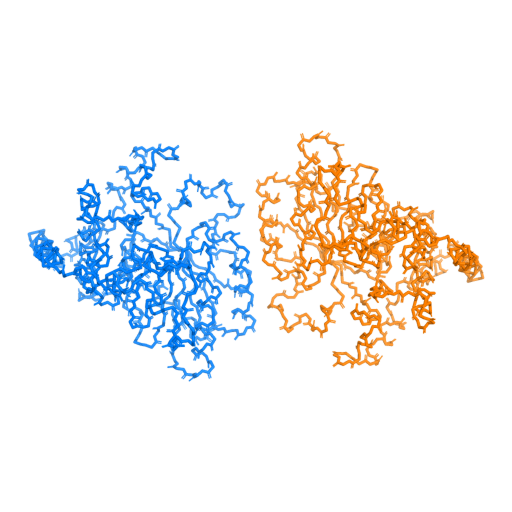0 N N . GLU A 1 250 ? 24.109 -22.172 -4.926 1 93 250 GLU A N 1
ATOM 1951 C CA . GLU A 1 250 ? 22.859 -22.047 -4.172 1 93 250 GLU A CA 1
ATOM 1952 C C . GLU A 1 250 ? 21.734 -22.828 -4.844 1 93 250 GLU A C 1
ATOM 1954 O O . GLU A 1 250 ? 21.031 -23.609 -4.191 1 93 250 GLU A O 1
ATOM 1959 N N . VAL A 1 251 ? 21.609 -22.688 -6.098 1 92.88 251 VAL A N 1
ATOM 1960 C CA . VAL A 1 251 ? 20.562 -23.344 -6.859 1 92.88 251 VAL A CA 1
ATOM 1961 C C . VAL A 1 251 ? 20.75 -24.859 -6.82 1 92.88 251 VAL A C 1
ATOM 1963 O O . VAL A 1 251 ? 19.797 -25.609 -6.586 1 92.88 251 VAL A O 1
ATOM 1966 N N . LYS A 1 252 ? 21.969 -25.281 -7.008 1 94.06 252 LYS A N 1
ATOM 1967 C CA . LYS A 1 252 ? 22.281 -26.703 -7.012 1 94.06 252 LYS A CA 1
ATOM 1968 C C . LYS A 1 252 ? 21.984 -27.328 -5.656 1 94.06 252 LYS A C 1
ATOM 1970 O O . LYS A 1 252 ? 21.516 -28.469 -5.586 1 94.06 252 LYS A O 1
ATOM 1975 N N . LEU A 1 253 ? 22.312 -26.594 -4.684 1 94.75 253 LEU A N 1
ATOM 1976 C CA . LEU A 1 253 ? 22.078 -27.094 -3.328 1 94.75 253 LEU A CA 1
ATOM 1977 C C . LEU A 1 253 ? 20.594 -27.297 -3.066 1 94.75 253 LEU A C 1
ATOM 1979 O O . LEU A 1 253 ? 20.203 -28.312 -2.49 1 94.75 253 LEU A O 1
ATOM 1983 N N . VAL A 1 254 ? 19.781 -26.359 -3.482 1 94.12 254 VAL A N 1
ATOM 1984 C CA . VAL A 1 254 ? 18.344 -26.469 -3.271 1 94.12 254 VAL A CA 1
ATOM 1985 C C . VAL A 1 254 ? 17.781 -27.609 -4.109 1 94.12 254 VAL A C 1
ATOM 1987 O O . VAL A 1 254 ? 16.969 -28.391 -3.629 1 94.12 254 VAL A O 1
ATOM 1990 N N . GLN A 1 255 ? 18.219 -27.75 -5.309 1 94.88 255 GLN A N 1
ATOM 1991 C CA . GLN A 1 255 ? 17.797 -28.828 -6.188 1 94.88 255 GLN A CA 1
ATOM 1992 C C . GLN A 1 255 ? 18.125 -30.203 -5.59 1 94.88 255 GLN A C 1
ATOM 1994 O O . GLN A 1 255 ? 17.312 -31.125 -5.664 1 94.88 255 GLN A O 1
ATOM 1999 N N . ALA A 1 256 ? 19.234 -30.25 -4.988 1 95.19 256 ALA A N 1
ATOM 2000 C CA . ALA A 1 256 ? 19.719 -31.516 -4.461 1 95.19 256 ALA A CA 1
ATOM 2001 C C . ALA A 1 256 ? 19.031 -31.875 -3.15 1 95.19 256 ALA A C 1
ATOM 2003 O O . ALA A 1 256 ? 18.719 -33.031 -2.898 1 95.19 256 ALA A O 1
ATOM 2004 N N . LYS A 1 257 ? 18.719 -30.891 -2.381 1 95.38 257 LYS A N 1
ATOM 2005 C CA . LYS A 1 257 ? 18.344 -31.188 -1 1 95.38 257 LYS A CA 1
ATOM 2006 C C . LYS A 1 257 ? 16.859 -30.906 -0.755 1 95.38 257 LYS A C 1
ATOM 2008 O O . LYS A 1 257 ? 16.281 -31.469 0.172 1 95.38 257 LYS A O 1
ATOM 2013 N N . GLN A 1 258 ? 16.297 -30.078 -1.636 1 95.88 258 GLN A N 1
ATOM 2014 C CA . GLN A 1 258 ? 14.969 -29.594 -1.265 1 95.88 258 GLN A CA 1
ATOM 2015 C C . GLN A 1 258 ? 13.984 -29.75 -2.418 1 95.88 258 GLN A C 1
ATOM 2017 O O . GLN A 1 258 ? 12.883 -29.203 -2.381 1 95.88 258 GLN A O 1
ATOM 2022 N N . ASP A 1 259 ? 14.344 -30.469 -3.428 1 98.19 259 ASP A N 1
ATOM 2023 C CA . ASP A 1 259 ? 13.461 -30.625 -4.582 1 98.19 259 ASP A CA 1
ATOM 2024 C C . ASP A 1 259 ? 12.141 -31.281 -4.18 1 98.19 259 ASP A C 1
ATOM 2026 O O . ASP A 1 259 ? 12.133 -32.344 -3.562 1 98.19 259 ASP A O 1
ATOM 2030 N N . PRO A 1 260 ? 11.062 -30.594 -4.578 1 98.5 260 PRO A N 1
ATOM 2031 C CA . PRO A 1 260 ? 9.766 -31.109 -4.117 1 98.5 260 PRO A CA 1
ATOM 2032 C C . PRO A 1 260 ? 9.43 -32.469 -4.684 1 98.5 260 PRO A C 1
ATOM 2034 O O . PRO A 1 260 ? 8.812 -33.312 -4.004 1 98.5 260 PRO A O 1
ATOM 2037 N N . ILE A 1 261 ? 9.789 -32.781 -5.898 1 98.38 261 ILE A N 1
ATOM 2038 C CA . ILE A 1 261 ? 9.5 -34.062 -6.52 1 98.38 261 ILE A CA 1
ATOM 2039 C C . ILE A 1 261 ? 10.336 -35.156 -5.855 1 98.38 261 ILE A C 1
ATOM 2041 O O . ILE A 1 261 ? 9.812 -36.219 -5.523 1 98.38 261 ILE A O 1
ATOM 2045 N N . ASN A 1 262 ? 11.625 -34.844 -5.676 1 97.81 262 ASN A N 1
ATOM 2046 C CA . ASN A 1 262 ? 12.484 -35.812 -4.996 1 97.81 262 ASN A CA 1
ATOM 2047 C C . ASN A 1 262 ? 11.992 -36.094 -3.582 1 97.81 262 ASN A C 1
ATOM 2049 O O . ASN A 1 262 ? 12.016 -37.25 -3.139 1 97.81 262 ASN A O 1
ATOM 2053 N N . TRP A 1 263 ? 11.625 -35.031 -2.887 1 97.88 263 TRP A N 1
ATOM 2054 C CA . TRP A 1 263 ? 11.125 -35.188 -1.527 1 97.88 263 TRP A CA 1
ATOM 2055 C C . TRP A 1 263 ? 9.906 -36.094 -1.504 1 97.88 263 TRP A C 1
ATOM 2057 O O . TRP A 1 263 ? 9.836 -37.031 -0.697 1 97.88 263 TRP A O 1
ATOM 2067 N N . LEU A 1 264 ? 8.922 -35.875 -2.336 1 98.31 264 LEU A N 1
ATOM 2068 C CA . LEU A 1 264 ? 7.707 -36.688 -2.352 1 98.31 264 LEU A CA 1
ATOM 2069 C C . LEU A 1 264 ? 8.023 -38.125 -2.758 1 98.31 264 LEU A C 1
ATOM 2071 O O . LEU A 1 264 ? 7.453 -39.062 -2.203 1 98.31 264 LEU A O 1
ATOM 2075 N N . THR A 1 265 ? 8.891 -38.281 -3.77 1 98.25 265 THR A N 1
ATOM 2076 C CA . THR A 1 265 ? 9.305 -39.594 -4.219 1 98.25 265 THR A CA 1
ATOM 2077 C C . THR A 1 265 ? 9.875 -40.406 -3.059 1 98.25 265 THR A C 1
ATOM 2079 O O . THR A 1 265 ? 9.5 -41.562 -2.867 1 98.25 265 THR A O 1
ATOM 2082 N N . LYS A 1 266 ? 10.75 -39.75 -2.322 1 97.75 266 LYS A N 1
ATOM 2083 C CA . LYS A 1 266 ? 11.344 -40.438 -1.159 1 97.75 266 LYS A CA 1
ATOM 2084 C C . LYS A 1 266 ? 10.266 -40.844 -0.159 1 97.75 266 LYS A C 1
ATOM 2086 O O . LYS A 1 266 ? 10.312 -41.938 0.397 1 97.75 266 LYS A O 1
ATOM 2091 N N . GLN A 1 267 ? 9.297 -39.938 0.08 1 97.44 267 GLN A N 1
ATOM 2092 C CA . GLN A 1 267 ? 8.211 -40.25 1 1 97.44 267 GLN A CA 1
ATOM 2093 C C . GLN A 1 267 ? 7.402 -41.469 0.512 1 97.44 267 GLN A C 1
ATOM 2095 O O . GLN A 1 267 ? 7.016 -42.312 1.308 1 97.44 267 GLN A O 1
ATOM 2100 N N . ILE A 1 268 ? 7.113 -41.531 -0.789 1 97.75 268 ILE A N 1
ATOM 2101 C CA . ILE A 1 268 ? 6.309 -42.562 -1.393 1 97.75 268 ILE A CA 1
ATOM 2102 C C . ILE A 1 268 ? 7.016 -43.906 -1.238 1 97.75 268 ILE A C 1
ATOM 2104 O O . ILE A 1 268 ? 6.402 -44.906 -0.826 1 97.75 268 ILE A O 1
ATOM 2108 N N . ILE A 1 269 ? 8.328 -43.906 -1.475 1 97.75 269 ILE A N 1
ATOM 2109 C CA . ILE A 1 269 ? 9.109 -45.156 -1.442 1 97.75 269 ILE A CA 1
ATOM 2110 C C . ILE A 1 269 ? 9.328 -45.594 0.004 1 97.75 269 ILE A C 1
ATOM 2112 O O . ILE A 1 269 ? 9.109 -46.75 0.352 1 97.75 269 ILE A O 1
ATOM 2116 N N . ASP A 1 270 ? 9.734 -44.625 0.863 1 97.44 270 ASP A N 1
ATOM 2117 C CA . ASP A 1 270 ? 10.047 -44.938 2.258 1 97.44 270 ASP A CA 1
ATOM 2118 C C . ASP A 1 270 ? 8.812 -45.469 2.998 1 97.44 270 ASP A C 1
ATOM 2120 O O . ASP A 1 270 ? 8.938 -46.25 3.939 1 97.44 270 ASP A O 1
ATOM 2124 N N . ASN A 1 271 ? 7.656 -45.094 2.572 1 96.31 271 ASN A N 1
ATOM 2125 C CA . ASN A 1 271 ? 6.441 -45.5 3.26 1 96.31 271 ASN A CA 1
ATOM 2126 C C . ASN A 1 271 ? 5.793 -46.719 2.572 1 96.31 271 ASN A C 1
ATOM 2128 O O . ASN A 1 271 ? 4.684 -47.094 2.932 1 96.31 271 ASN A O 1
ATOM 2132 N N . GLY A 1 272 ? 6.371 -47.188 1.532 1 95.75 272 GLY A N 1
ATOM 2133 C CA . GLY A 1 272 ? 5.961 -48.438 0.9 1 95.75 272 GLY A CA 1
ATOM 2134 C C . GLY A 1 272 ? 4.762 -48.281 -0.017 1 95.75 272 GLY A C 1
ATOM 2135 O O . GLY A 1 272 ? 4.047 -49.25 -0.287 1 95.75 272 GLY A O 1
ATOM 2136 N N . LEU A 1 273 ? 4.449 -47.094 -0.421 1 96.5 273 LEU A N 1
ATOM 2137 C CA . LEU A 1 273 ? 3.307 -46.875 -1.295 1 96.5 273 LEU A CA 1
ATOM 2138 C C . LEU A 1 273 ? 3.592 -47.375 -2.709 1 96.5 273 LEU A C 1
ATOM 2140 O O . LEU A 1 273 ? 2.699 -47.875 -3.379 1 96.5 273 LEU A O 1
ATOM 2144 N N . LYS A 1 274 ? 4.754 -47.125 -3.238 1 97.38 274 LYS A N 1
ATOM 2145 C CA . LYS A 1 274 ? 5.262 -47.594 -4.527 1 97.38 274 LYS A CA 1
ATOM 2146 C C . LYS A 1 274 ? 6.742 -47.938 -4.438 1 97.38 274 LYS A C 1
ATOM 2148 O O . LYS A 1 274 ? 7.453 -47.438 -3.553 1 97.38 274 LYS A O 1
ATOM 2153 N N . THR A 1 275 ? 7.137 -48.781 -5.355 1 97.69 275 THR A N 1
ATOM 2154 C CA . THR A 1 275 ? 8.555 -49.094 -5.48 1 97.69 275 THR A CA 1
ATOM 2155 C C . THR A 1 275 ? 9.25 -48.031 -6.348 1 97.69 275 THR A C 1
ATOM 2157 O O . THR A 1 275 ? 8.586 -47.25 -7.031 1 97.69 275 THR A O 1
ATOM 2160 N N . GLN A 1 276 ? 10.562 -48.062 -6.215 1 97.44 276 GLN A N 1
ATOM 2161 C CA . GLN A 1 276 ? 11.352 -47.156 -7.059 1 97.44 276 GLN A CA 1
ATOM 2162 C C . GLN A 1 276 ? 11.031 -47.375 -8.539 1 97.44 276 GLN A C 1
ATOM 2164 O O . GLN A 1 276 ? 10.906 -46.406 -9.297 1 97.44 276 GLN A O 1
ATOM 2169 N N . ALA A 1 277 ? 10.891 -48.594 -8.922 1 97.94 277 ALA A N 1
ATOM 2170 C CA . ALA A 1 277 ? 10.617 -48.938 -10.32 1 97.94 277 ALA A CA 1
ATOM 2171 C C . ALA A 1 277 ? 9.25 -48.406 -10.75 1 97.94 277 ALA A C 1
ATOM 2173 O O . ALA A 1 277 ? 9.102 -47.938 -11.883 1 97.94 277 ALA A O 1
ATOM 2174 N N . GLU A 1 278 ? 8.289 -48.562 -9.875 1 97.56 278 GLU A N 1
ATOM 2175 C CA . GLU A 1 278 ? 6.953 -48.062 -10.18 1 97.56 278 GLU A CA 1
ATOM 2176 C C . GLU A 1 278 ? 6.949 -46.562 -10.352 1 97.56 278 GLU A C 1
ATOM 2178 O O . GLU A 1 278 ? 6.277 -46.031 -11.234 1 97.56 278 GLU A O 1
ATOM 2183 N N . VAL A 1 279 ? 7.664 -45.812 -9.477 1 97.81 279 VAL A N 1
ATOM 2184 C CA . VAL A 1 279 ? 7.758 -44.375 -9.555 1 97.81 279 VAL A CA 1
ATOM 2185 C C . VAL A 1 279 ? 8.438 -43.969 -10.859 1 97.81 279 VAL A C 1
ATOM 2187 O O . VAL A 1 279 ? 8.008 -43 -11.516 1 97.81 279 VAL A O 1
ATOM 2190 N N . GLU A 1 280 ? 9.484 -44.625 -11.234 1 97.69 280 GLU A N 1
ATOM 2191 C CA . GLU A 1 280 ? 10.188 -44.344 -12.484 1 97.69 280 GLU A CA 1
ATOM 2192 C C . GLU A 1 280 ? 9.281 -44.562 -13.688 1 97.69 280 GLU A C 1
ATOM 2194 O O . GLU A 1 280 ? 9.352 -43.812 -14.664 1 97.69 280 GLU A O 1
ATOM 2199 N N . GLU A 1 281 ? 8.516 -45.562 -13.672 1 97.88 281 GLU A N 1
ATOM 2200 C CA . GLU A 1 281 ? 7.562 -45.844 -14.742 1 97.88 281 GLU A CA 1
ATOM 2201 C C . GLU A 1 281 ? 6.535 -44.719 -14.852 1 97.88 281 GLU A C 1
ATOM 2203 O O . GLU A 1 281 ? 6.18 -44.281 -15.953 1 97.88 281 GLU A O 1
ATOM 2208 N N . ILE A 1 282 ? 6.035 -44.281 -13.719 1 97.25 282 ILE A N 1
ATOM 2209 C CA . ILE A 1 282 ? 5.102 -43.156 -13.688 1 97.25 282 ILE A CA 1
ATOM 2210 C C . ILE A 1 282 ? 5.746 -41.938 -14.328 1 97.25 282 ILE A C 1
ATOM 2212 O O . ILE A 1 282 ? 5.125 -41.25 -15.156 1 97.25 282 ILE A O 1
ATOM 2216 N N . THR A 1 283 ? 6.969 -41.656 -13.961 1 97.69 283 THR A N 1
ATOM 2217 C CA . THR A 1 283 ? 7.711 -40.5 -14.492 1 97.69 283 THR A CA 1
ATOM 2218 C C . THR A 1 283 ? 7.879 -40.625 -16 1 97.69 283 THR A C 1
ATOM 2220 O O . THR A 1 283 ? 7.59 -39.688 -16.75 1 97.69 283 THR A O 1
ATOM 2223 N N . LYS A 1 284 ? 8.312 -41.781 -16.438 1 98.19 284 LYS A N 1
ATOM 2224 C CA . LYS A 1 284 ? 8.547 -42.031 -17.859 1 98.19 284 LYS A CA 1
ATOM 2225 C C . LYS A 1 284 ? 7.262 -41.875 -18.656 1 98.19 284 LYS A C 1
ATOM 2227 O O . LYS A 1 284 ? 7.262 -41.25 -19.734 1 98.19 284 LYS A O 1
ATOM 2232 N N . ASN A 1 285 ? 6.223 -42.438 -18.203 1 98.31 285 ASN A N 1
ATOM 2233 C CA . ASN A 1 285 ? 4.934 -42.344 -18.875 1 98.31 285 ASN A CA 1
ATOM 2234 C C . ASN A 1 285 ? 4.438 -40.906 -18.938 1 98.31 285 ASN A C 1
ATOM 2236 O O . ASN A 1 285 ? 3.881 -40.469 -19.953 1 98.31 285 ASN A O 1
ATOM 2240 N N . THR A 1 286 ? 4.586 -40.219 -17.828 1 98.44 286 THR A N 1
ATOM 2241 C CA . THR A 1 286 ? 4.184 -38.812 -17.766 1 98.44 286 THR A CA 1
ATOM 2242 C C . THR A 1 286 ? 4.965 -37.969 -18.781 1 98.44 286 THR A C 1
ATOM 2244 O O . THR A 1 286 ? 4.387 -37.156 -19.5 1 98.44 286 THR A O 1
ATOM 2247 N N . TYR A 1 287 ? 6.27 -38.188 -18.875 1 98.62 287 TYR A N 1
ATOM 2248 C CA . TYR A 1 287 ? 7.113 -37.438 -19.812 1 98.62 287 TYR A CA 1
ATOM 2249 C C . TYR A 1 287 ? 6.727 -37.75 -21.25 1 98.62 287 TYR A C 1
ATOM 2251 O O . TYR A 1 287 ? 6.691 -36.875 -22.094 1 98.62 287 TYR A O 1
ATOM 2259 N N . LYS A 1 288 ? 6.438 -39 -21.5 1 98.62 288 LYS A N 1
ATOM 2260 C CA . LYS A 1 288 ? 6.027 -39.406 -22.844 1 98.62 288 LYS A CA 1
ATOM 2261 C C . LYS A 1 288 ? 4.77 -38.656 -23.281 1 98.62 288 LYS A C 1
ATOM 2263 O O . LYS A 1 288 ? 4.68 -38.188 -24.422 1 98.62 288 LYS A O 1
ATOM 2268 N N . ILE A 1 289 ? 3.842 -38.594 -22.422 1 98.44 289 ILE A N 1
ATOM 2269 C CA . ILE A 1 289 ? 2.592 -37.906 -22.719 1 98.44 289 ILE A CA 1
ATOM 2270 C C . ILE A 1 289 ? 2.883 -36.438 -23.078 1 98.44 289 ILE A C 1
ATOM 2272 O O . ILE A 1 289 ? 2.365 -35.938 -24.078 1 98.44 289 ILE A O 1
ATOM 2276 N N . VAL A 1 290 ? 3.684 -35.719 -22.281 1 98.81 290 VAL A N 1
ATOM 2277 C CA . VAL A 1 290 ? 4.012 -34.312 -22.516 1 98.81 290 VAL A CA 1
ATOM 2278 C C . VAL A 1 290 ? 4.727 -34.156 -23.844 1 98.81 290 VAL A C 1
ATOM 2280 O O . VAL A 1 290 ? 4.418 -33.25 -24.625 1 98.81 290 VAL A O 1
ATOM 2283 N N . ASP A 1 291 ? 5.68 -35.062 -24.141 1 98.69 291 ASP A N 1
ATOM 2284 C CA . ASP A 1 291 ? 6.445 -35 -25.375 1 98.69 291 ASP A CA 1
ATOM 2285 C C . ASP A 1 291 ? 5.539 -35.156 -26.594 1 98.69 291 ASP A C 1
ATOM 2287 O O . ASP A 1 291 ? 5.711 -34.5 -27.609 1 98.69 291 ASP A O 1
ATOM 2291 N N . GLU A 1 292 ? 4.633 -36.062 -26.453 1 98.69 292 GLU A N 1
ATOM 2292 C CA . GLU A 1 292 ? 3.682 -36.281 -27.531 1 98.69 292 GLU A CA 1
ATOM 2293 C C . GLU A 1 292 ? 2.807 -35.031 -27.75 1 98.69 292 GLU A C 1
ATOM 2295 O O . GLU A 1 292 ? 2.553 -34.656 -28.906 1 98.69 292 GLU A O 1
ATOM 2300 N N . GLU A 1 293 ? 2.342 -34.469 -26.719 1 98.44 293 GLU A N 1
ATOM 2301 C CA . GLU A 1 293 ? 1.512 -33.281 -26.812 1 98.44 293 GLU A CA 1
ATOM 2302 C C . GLU A 1 293 ? 2.291 -32.125 -27.406 1 98.44 293 GLU A C 1
ATOM 2304 O O . GLU A 1 293 ? 1.727 -31.281 -28.125 1 98.44 293 GLU A O 1
ATOM 2309 N N . LEU A 1 294 ? 3.578 -32 -27.094 1 98.62 294 LEU A N 1
ATOM 2310 C CA . LEU A 1 294 ? 4.43 -30.969 -27.688 1 98.62 294 LEU A CA 1
ATOM 2311 C C . LEU A 1 294 ? 4.488 -31.125 -29.203 1 98.62 294 LEU A C 1
ATOM 2313 O O . LEU A 1 294 ? 4.375 -30.141 -29.938 1 98.62 294 LEU A O 1
ATOM 2317 N N . GLU A 1 295 ? 4.668 -32.344 -29.672 1 98.38 295 GLU A N 1
ATOM 2318 C CA . GLU A 1 295 ? 4.754 -32.594 -31.109 1 98.38 295 GLU A CA 1
ATOM 2319 C C . GLU A 1 295 ? 3.449 -32.25 -31.812 1 98.38 295 GLU A C 1
ATOM 2321 O O . GLU A 1 295 ? 3.463 -31.734 -32.938 1 98.38 295 GLU A O 1
ATOM 2326 N N . ILE A 1 296 ? 2.355 -32.5 -31.141 1 98.31 296 ILE A N 1
ATOM 2327 C CA . ILE A 1 296 ? 1.06 -32.125 -31.703 1 98.31 296 ILE A CA 1
ATOM 2328 C C . ILE A 1 296 ? 0.962 -30.609 -31.781 1 98.31 296 ILE A C 1
ATOM 2330 O O . ILE A 1 296 ? 0.55 -30.062 -32.812 1 98.31 296 ILE A O 1
ATOM 2334 N N . ALA A 1 297 ? 1.35 -29.922 -30.734 1 97.94 297 ALA A N 1
ATOM 2335 C CA . ALA A 1 297 ? 1.271 -28.469 -30.672 1 97.94 297 ALA A CA 1
ATOM 2336 C C . ALA A 1 297 ? 2.127 -27.828 -31.766 1 97.94 297 ALA A C 1
ATOM 2338 O O . ALA A 1 297 ? 1.771 -26.781 -32.312 1 97.94 297 ALA A O 1
ATOM 2339 N N . LYS A 1 298 ? 3.26 -28.391 -32.094 1 96.94 298 LYS A N 1
ATOM 2340 C CA . LYS A 1 298 ? 4.164 -27.875 -33.125 1 96.94 298 LYS A CA 1
ATOM 2341 C C . LYS A 1 298 ? 3.473 -27.812 -34.469 1 96.94 298 LYS A C 1
ATOM 2343 O O . LYS A 1 298 ? 3.838 -26.984 -35.344 1 96.94 298 LYS A O 1
ATOM 2348 N N . LYS A 1 299 ? 2.508 -28.625 -34.625 1 97.19 299 LYS A N 1
ATOM 2349 C CA . LYS A 1 299 ? 1.831 -28.703 -35.906 1 97.19 299 LYS A CA 1
ATOM 2350 C C . LYS A 1 299 ? 0.569 -27.859 -35.938 1 97.19 299 LYS A C 1
ATOM 2352 O O . LYS A 1 299 ? -0.073 -27.703 -36.969 1 97.19 299 LYS A O 1
ATOM 2357 N N . ASP A 1 300 ? 0.212 -27.312 -34.844 1 96.62 300 ASP A N 1
ATOM 2358 C CA . ASP A 1 300 ? -0.979 -26.484 -34.781 1 96.62 300 ASP A CA 1
ATOM 2359 C C . ASP A 1 300 ? -0.821 -25.234 -35.625 1 96.62 300 ASP A C 1
ATOM 2361 O O . ASP A 1 300 ? 0.286 -24.703 -35.781 1 96.62 300 ASP A O 1
ATOM 2365 N N . PRO A 1 301 ? -1.896 -24.703 -36.156 1 95.19 301 PRO A N 1
ATOM 2366 C CA . PRO A 1 301 ? -1.811 -23.547 -37.031 1 95.19 301 PRO A CA 1
ATOM 2367 C C . PRO A 1 301 ? -1.514 -22.25 -36.281 1 95.19 301 PRO A C 1
ATOM 2369 O O . PRO A 1 301 ? -1.903 -22.094 -35.125 1 95.19 301 PRO A O 1
ATOM 2372 N N . SER A 1 302 ? -0.826 -21.328 -37 1 92.56 302 SER A N 1
ATOM 2373 C CA . SER A 1 302 ? -0.647 -19.969 -36.5 1 92.56 302 SER A CA 1
ATOM 2374 C C . SER A 1 302 ? -1.918 -19.141 -36.688 1 92.56 302 SER A C 1
ATOM 2376 O O . SER A 1 302 ? -2.723 -19.422 -37.562 1 92.56 302 SER A O 1
ATOM 2378 N N . PRO A 1 303 ? -2.113 -18.281 -35.812 1 90.62 303 PRO A N 1
ATOM 2379 C CA . PRO A 1 303 ? -3.248 -17.391 -36.031 1 90.62 303 PRO A CA 1
ATOM 2380 C C . PRO A 1 303 ? -3.109 -16.578 -37.344 1 90.62 303 PRO A C 1
ATOM 2382 O O . PRO A 1 303 ? -1.994 -16.359 -37.812 1 90.62 303 PRO A O 1
ATOM 2385 N N . ASP A 1 304 ? -4.277 -16.172 -37.844 1 86.38 304 ASP A N 1
ATOM 2386 C CA . ASP A 1 304 ? -4.273 -15.281 -39 1 86.38 304 ASP A CA 1
ATOM 2387 C C . ASP A 1 304 ? -3.857 -13.867 -38.594 1 86.38 304 ASP A C 1
ATOM 2389 O O . ASP A 1 304 ? -4.18 -13.414 -37.5 1 86.38 304 ASP A O 1
ATOM 2393 N N . VAL A 1 305 ? -3.176 -13.25 -39.531 1 81.38 305 VAL A N 1
ATOM 2394 C CA . VAL A 1 305 ? -2.713 -11.891 -39.281 1 81.38 305 VAL A CA 1
ATOM 2395 C C . VAL A 1 305 ? -3.898 -11 -38.906 1 81.38 305 VAL A C 1
ATOM 2397 O O . VAL A 1 305 ? -3.764 -10.07 -38.094 1 81.38 305 VAL A O 1
ATOM 2400 N N . THR A 1 306 ? -5.055 -11.289 -39.438 1 78.75 306 THR A N 1
ATOM 2401 C CA . THR A 1 306 ? -6.242 -10.484 -39.219 1 78.75 306 THR A CA 1
ATOM 2402 C C . THR A 1 306 ? -6.738 -10.664 -37.781 1 78.75 306 THR A C 1
ATOM 2404 O O . THR A 1 306 ? -7.562 -9.883 -37.281 1 78.75 306 THR A O 1
ATOM 2407 N N . ASP A 1 307 ? -6.168 -11.664 -37.062 1 81.19 307 ASP A N 1
ATOM 2408 C CA . ASP A 1 307 ? -6.613 -11.961 -35.688 1 81.19 307 ASP A CA 1
ATOM 2409 C C . ASP A 1 307 ? -6.023 -10.969 -34.688 1 81.19 307 ASP A C 1
ATOM 2411 O O . ASP A 1 307 ? -6.5 -10.859 -33.562 1 81.19 307 ASP A O 1
ATOM 2415 N N . VAL A 1 308 ? -5.031 -10.148 -35.125 1 76.31 308 VAL A N 1
ATOM 2416 C CA . VAL A 1 308 ? -4.285 -9.266 -34.25 1 76.31 308 VAL A CA 1
ATOM 2417 C C . VAL A 1 308 ? -5.223 -8.219 -33.656 1 76.31 308 VAL A C 1
ATOM 2419 O O . VAL A 1 308 ? -5.051 -7.801 -32.5 1 76.31 308 VAL A O 1
ATOM 2422 N N . GLY A 1 309 ? -6.27 -7.84 -34.312 1 74.31 309 GLY A N 1
ATOM 2423 C CA . GLY A 1 309 ? -7.152 -6.781 -33.844 1 74.31 309 GLY A CA 1
ATOM 2424 C C . GLY A 1 309 ? -8.422 -7.301 -33.219 1 74.31 309 GLY A C 1
ATOM 2425 O O . GLY A 1 309 ? -9.312 -6.52 -32.875 1 74.31 309 GLY A O 1
ATOM 2426 N N . LYS A 1 310 ? -8.414 -8.617 -33.094 1 76.62 310 LYS A N 1
ATOM 2427 C CA . LYS A 1 310 ? -9.648 -9.203 -32.562 1 76.62 310 LYS A CA 1
ATOM 2428 C C . LYS A 1 310 ? -9.578 -9.367 -31.047 1 76.62 310 LYS A C 1
ATOM 2430 O O . LYS A 1 310 ? -8.484 -9.359 -30.453 1 76.62 310 LYS A O 1
ATOM 2435 N N . ASN A 1 311 ? -10.734 -9.422 -30.234 1 77.62 311 ASN A N 1
ATOM 2436 C CA . ASN A 1 311 ? -10.914 -9.703 -28.812 1 77.62 311 ASN A CA 1
ATOM 2437 C C . ASN A 1 311 ? -10.453 -8.531 -27.938 1 77.62 311 ASN A C 1
ATOM 2439 O O . ASN A 1 311 ? -10.023 -8.727 -26.797 1 77.62 311 ASN A O 1
ATOM 2443 N N . LEU A 1 312 ? -10.281 -7.375 -28.562 1 74.06 312 LEU A N 1
ATOM 2444 C CA . LEU A 1 312 ? -9.992 -6.16 -27.812 1 74.06 312 LEU A CA 1
ATOM 2445 C C . LEU A 1 312 ? -11.219 -5.691 -27.031 1 74.06 312 LEU A C 1
ATOM 2447 O O . LEU A 1 312 ? -11.094 -5.145 -25.938 1 74.06 312 LEU A O 1
ATOM 2451 N N . TYR A 1 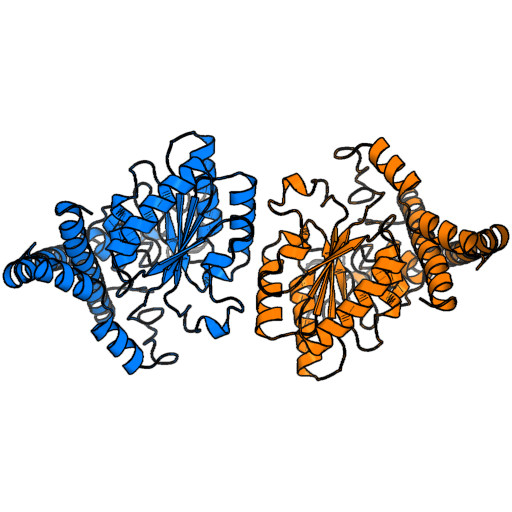313 ? -12.289 -5.945 -27.719 1 74.12 313 TYR A N 1
ATOM 2452 C CA . TYR A 1 313 ? -13.586 -5.652 -27.125 1 74.12 313 TYR A CA 1
ATOM 2453 C C . TYR A 1 313 ? -14.539 -6.832 -27.281 1 74.12 313 TYR A C 1
ATOM 2455 O O . TYR A 1 313 ? -14.375 -7.652 -28.188 1 74.12 313 TYR A O 1
ATOM 2463 N N . THR A 1 314 ? -15.414 -6.945 -26.359 1 74.88 314 THR A N 1
ATOM 2464 C CA . THR A 1 314 ? -16.422 -7.988 -26.516 1 74.88 314 THR A CA 1
ATOM 2465 C C . THR A 1 314 ? -17.172 -7.812 -27.828 1 74.88 314 THR A C 1
ATOM 2467 O O . THR A 1 314 ? -17.391 -8.781 -28.562 1 74.88 314 THR A O 1
ATOM 2470 N N . LYS A 1 315 ? -17.609 -6.453 -27.969 1 76.94 315 LYS A N 1
ATOM 2471 C CA . LYS A 1 315 ? -18.219 -6.016 -29.219 1 76.94 315 LYS A CA 1
ATOM 2472 C C . LYS A 1 315 ? -17.5 -4.785 -29.766 1 76.94 315 LYS A C 1
ATOM 2474 O O . LYS A 1 315 ? -17.656 -3.682 -29.25 1 76.94 315 LYS A O 1
ATOM 2479 N N . PRO A 1 316 ? -16.625 -5.086 -30.703 1 69.75 316 PRO A N 1
ATOM 2480 C CA . PRO A 1 316 ? -15.914 -3.914 -31.234 1 69.75 316 PRO A CA 1
ATOM 2481 C C . PRO A 1 316 ? -16.859 -2.83 -31.734 1 69.75 316 PRO A C 1
ATOM 2483 O O . PRO A 1 316 ? -17.766 -3.117 -32.531 1 69.75 316 PRO A O 1
ATOM 2486 N N . LEU A 1 317 ? -16.828 -1.735 -31.062 1 67.56 317 LEU A N 1
ATOM 2487 C CA . LEU A 1 317 ? -17.719 -0.644 -31.453 1 67.56 317 LEU A CA 1
ATOM 2488 C C . LEU A 1 317 ? -17.125 0.126 -32.625 1 67.56 317 LEU A C 1
ATOM 2490 O O . LEU A 1 317 ? -17.875 0.751 -33.406 1 67.56 317 LEU A O 1
ATOM 2494 N N . GLU A 1 318 ? -15.828 0.246 -32.656 1 65.5 318 GLU A N 1
ATOM 2495 C CA . GLU A 1 318 ? -15.141 0.949 -33.75 1 65.5 318 GLU A CA 1
ATOM 2496 C C . GLU A 1 318 ? -13.883 0.203 -34.188 1 65.5 318 GLU A C 1
ATOM 2498 O O . GLU A 1 318 ? -13.484 -0.772 -33.562 1 65.5 318 GLU A O 1
ATOM 2503 N N . LYS A 1 319 ? -13.664 0.683 -35.312 1 63.59 319 LYS A N 1
ATOM 2504 C CA . LYS A 1 319 ? -12.398 0.125 -35.781 1 63.59 319 LYS A CA 1
ATOM 2505 C C . LYS A 1 319 ? -11.258 0.467 -34.844 1 63.59 319 LYS A C 1
ATOM 2507 O O . LYS A 1 31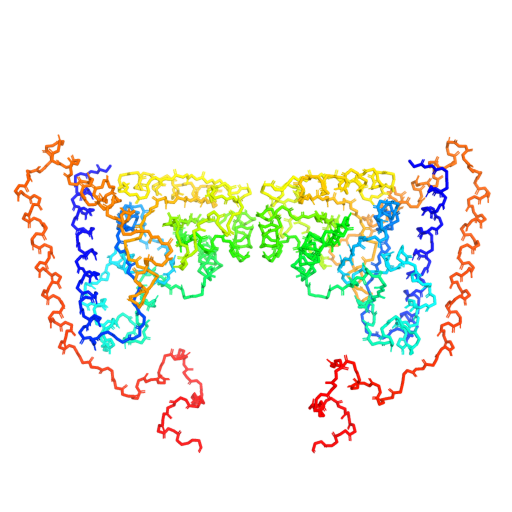9 ? -11.203 1.575 -34.312 1 63.59 319 LYS A O 1
ATOM 2512 N N . VAL A 1 320 ? -10.539 -0.459 -34.344 1 64.75 320 VAL A N 1
ATOM 2513 C CA . VAL A 1 320 ? -9.43 -0.242 -33.438 1 64.75 320 VAL A CA 1
ATOM 2514 C C . VAL A 1 320 ? -8.344 0.586 -34.125 1 64.75 320 VAL A C 1
ATOM 2516 O O . VAL A 1 320 ? -7.953 0.291 -35.25 1 64.75 320 VAL A O 1
ATOM 2519 N N . ARG A 1 321 ? -8.109 1.816 -33.5 1 57.94 321 ARG A N 1
ATOM 2520 C CA . ARG A 1 321 ? -7.098 2.725 -34.031 1 57.94 321 ARG A CA 1
ATOM 2521 C C . ARG A 1 321 ? -5.699 2.131 -33.875 1 57.94 321 ARG A C 1
ATOM 2523 O O . ARG A 1 321 ? -5.402 1.451 -32.906 1 57.94 321 ARG A O 1
ATOM 2530 N N . GLY A 1 322 ? -4.609 2.215 -34.938 1 52.16 322 GLY A N 1
ATOM 2531 C CA . GLY A 1 322 ? -3.17 2.043 -34.875 1 52.16 322 GLY A CA 1
ATOM 2532 C C . GLY A 1 322 ? -2.693 0.72 -35.438 1 52.16 322 GLY A C 1
ATOM 2533 O O . GLY A 1 322 ? -2.053 0.686 -36.5 1 52.16 322 GLY A O 1
ATOM 2534 N N . LYS A 1 323 ? -2.66 -0.444 -34.625 1 51.59 323 LYS A N 1
ATOM 2535 C CA . LYS A 1 323 ? -1.642 -1.484 -34.75 1 51.59 323 LYS A CA 1
ATOM 2536 C C . LYS A 1 323 ? -1.804 -2.271 -36.031 1 51.59 323 LYS A C 1
ATOM 2538 O O . LYS A 1 323 ? -1.017 -3.176 -36.312 1 51.59 323 LYS A O 1
ATOM 2543 N N . ALA A 1 324 ? -3.062 -2.318 -36.656 1 51.06 324 ALA A N 1
ATOM 2544 C CA . ALA A 1 324 ? -3.008 -3.309 -37.719 1 51.06 324 ALA A CA 1
ATOM 2545 C C . ALA A 1 324 ? -2.119 -2.83 -38.875 1 51.06 324 ALA A C 1
ATOM 2547 O O . ALA A 1 324 ? -2.283 -1.714 -39.375 1 51.06 324 ALA A O 1
ATOM 2548 N N . PRO A 1 325 ? -0.993 -3.354 -39 1 50.44 325 PRO A N 1
ATOM 2549 C CA . PRO A 1 325 ? -0.073 -2.984 -40.094 1 50.44 325 PRO A CA 1
ATOM 2550 C C . PRO A 1 325 ? -0.795 -2.652 -41.406 1 50.44 325 PRO A C 1
ATOM 2552 O O . PRO A 1 325 ? -0.309 -1.837 -42.188 1 50.44 325 PRO A O 1
ATOM 2555 N N . TRP A 1 326 ? -1.894 -3.371 -41.656 1 50.22 326 TRP A N 1
ATOM 2556 C CA . TRP A 1 326 ? -2.521 -3.189 -42.938 1 50.22 326 TRP A CA 1
ATOM 2557 C C . TRP A 1 326 ? -3.451 -1.979 -42.938 1 50.22 326 TRP A C 1
ATOM 2559 O O . TRP A 1 326 ? -4.043 -1.639 -43.969 1 50.22 326 TRP A O 1
ATOM 2569 N N . GLU A 1 327 ? -3.844 -1.59 -41.75 1 49.22 327 GLU A N 1
ATOM 2570 C CA . GLU A 1 327 ? -4.719 -0.425 -41.844 1 49.22 327 GLU A CA 1
ATOM 2571 C C . GLU A 1 327 ? -3.914 0.861 -42 1 49.22 327 GLU A C 1
ATOM 2573 O O . GLU A 1 327 ? -2.99 1.125 -41.219 1 49.22 327 GLU A O 1
ATOM 2578 N N . ASN A 1 328 ? -3.441 1.055 -43.25 1 40.59 328 ASN A N 1
ATOM 2579 C CA . ASN A 1 328 ? -2.947 2.375 -43.625 1 40.59 328 ASN A CA 1
ATOM 2580 C C . ASN A 1 328 ? -3.748 3.486 -42.969 1 40.59 328 ASN A C 1
ATOM 2582 O O . ASN A 1 328 ? -4.98 3.473 -42.969 1 40.59 328 ASN A O 1
ATOM 2586 N N . TRP A 1 329 ? -3.314 4.004 -41.906 1 35.03 329 TRP A N 1
ATOM 2587 C CA . TRP A 1 329 ? -3.975 5.273 -41.625 1 35.03 329 TRP A CA 1
ATOM 2588 C C . TRP A 1 329 ? -3.785 6.25 -42.781 1 35.03 329 TRP A C 1
ATOM 2590 O O . TRP A 1 329 ? -2.73 6.27 -43.406 1 35.03 329 TRP A O 1
ATOM 2600 N N . MET B 1 1 ? 6.41 21.547 28.953 1 83.75 1 MET B N 1
ATOM 2601 C CA . MET B 1 1 ? 6.41 22.844 28.281 1 83.75 1 MET B CA 1
ATOM 2602 C C . MET B 1 1 ? 6.609 23.969 29.281 1 83.75 1 MET B C 1
ATOM 2604 O O . MET B 1 1 ? 6.047 23.938 30.375 1 83.75 1 MET B O 1
ATOM 2608 N N . ASN B 1 2 ? 7.453 24.891 28.906 1 89.56 2 ASN B N 1
ATOM 2609 C CA . ASN B 1 2 ? 7.633 26.062 29.766 1 89.56 2 ASN B CA 1
ATOM 2610 C C . ASN B 1 2 ? 6.582 27.141 29.469 1 89.56 2 ASN B C 1
ATOM 2612 O O . ASN B 1 2 ? 5.742 26.969 28.594 1 89.56 2 ASN B O 1
ATOM 2616 N N . GLU B 1 3 ? 6.574 28.125 30.25 1 91.56 3 GLU B N 1
ATOM 2617 C CA . GLU B 1 3 ? 5.551 29.156 3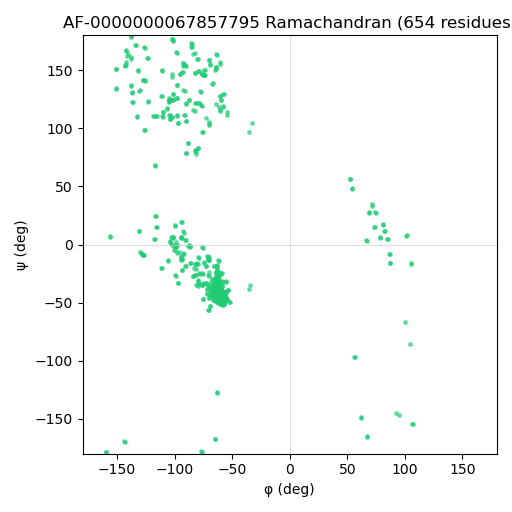0.156 1 91.56 3 GLU B CA 1
ATOM 2618 C C . GLU B 1 3 ? 5.559 29.812 28.781 1 91.56 3 GLU B C 1
ATOM 2620 O O . GLU B 1 3 ? 4.5 30.078 28.203 1 91.56 3 GLU B O 1
ATOM 2625 N N . ASP B 1 4 ? 6.691 30.047 28.266 1 93.06 4 ASP B N 1
ATOM 2626 C CA . ASP B 1 4 ? 6.816 30.688 26.953 1 93.06 4 ASP B CA 1
ATOM 2627 C C . ASP B 1 4 ? 6.207 29.828 25.859 1 93.06 4 ASP B C 1
ATOM 2629 O O . ASP B 1 4 ? 5.512 30.328 24.969 1 93.06 4 ASP B O 1
ATOM 2633 N N . ASP B 1 5 ? 6.457 28.562 25.969 1 93.44 5 ASP B N 1
ATOM 2634 C CA . ASP B 1 5 ? 5.914 27.625 24.984 1 93.44 5 ASP B CA 1
ATOM 2635 C C . ASP B 1 5 ? 4.391 27.547 25.078 1 93.44 5 ASP B C 1
ATOM 2637 O O . ASP B 1 5 ? 3.709 27.453 24.062 1 93.44 5 ASP B O 1
ATOM 2641 N N . ILE B 1 6 ? 3.938 27.562 26.25 1 96.38 6 ILE B N 1
ATOM 2642 C CA . ILE B 1 6 ? 2.502 27.469 26.484 1 96.38 6 ILE B CA 1
ATOM 2643 C C . ILE B 1 6 ? 1.801 28.703 25.922 1 96.38 6 ILE B C 1
ATOM 2645 O O . ILE B 1 6 ? 0.771 28.594 25.25 1 96.38 6 ILE B O 1
ATOM 2649 N N . LEU B 1 7 ? 2.328 29.859 26.188 1 95.69 7 LEU B N 1
ATOM 2650 C CA . LEU B 1 7 ? 1.726 31.109 25.703 1 95.69 7 LEU B CA 1
ATOM 2651 C C . LEU B 1 7 ? 1.834 31.203 24.188 1 95.69 7 LEU B C 1
ATOM 2653 O O . LEU B 1 7 ? 0.924 31.703 23.531 1 95.69 7 LEU B O 1
ATOM 2657 N N . TYR B 1 8 ? 2.98 30.75 23.719 1 95.44 8 TYR B N 1
ATOM 2658 C CA . TYR B 1 8 ? 3.104 30.672 22.266 1 95.44 8 TYR B CA 1
ATOM 2659 C C . TYR B 1 8 ? 2 29.797 21.672 1 95.44 8 TYR B C 1
ATOM 2661 O O . TYR B 1 8 ? 1.378 30.188 20.672 1 95.44 8 TYR B O 1
ATOM 2669 N N . ALA B 1 9 ? 1.827 28.641 22.25 1 97.81 9 ALA B N 1
ATOM 2670 C CA . ALA B 1 9 ? 0.817 27.719 21.734 1 97.81 9 ALA B CA 1
ATOM 2671 C C . ALA B 1 9 ? -0.567 28.359 21.75 1 97.81 9 ALA B C 1
ATOM 2673 O O . ALA B 1 9 ? -1.327 28.219 20.781 1 97.81 9 ALA B O 1
ATOM 2674 N N . LEU B 1 10 ? -0.903 29.047 22.859 1 98.12 10 LEU B N 1
ATOM 2675 C CA . LEU B 1 10 ? -2.195 29.719 22.953 1 98.12 10 LEU B CA 1
ATOM 2676 C C . LEU B 1 10 ? -2.361 30.75 21.859 1 98.12 10 LEU B C 1
ATOM 2678 O O . LEU B 1 10 ? -3.375 30.766 21.156 1 98.12 10 LEU B O 1
ATOM 2682 N N . LYS B 1 11 ? -1.366 31.609 21.703 1 98.19 11 LYS B N 1
ATOM 2683 C CA . LYS B 1 11 ? -1.409 32.656 20.688 1 98.19 11 LYS B CA 1
ATOM 2684 C C . LYS B 1 11 ? -1.495 32.062 19.281 1 98.19 11 LYS B C 1
ATOM 2686 O O . LYS B 1 11 ? -2.291 32.531 18.453 1 98.19 11 LYS B O 1
ATOM 2691 N N . ALA B 1 12 ? -0.672 31.078 19.062 1 98.44 12 ALA B N 1
ATOM 2692 C CA . ALA B 1 12 ? -0.602 30.469 17.734 1 98.44 12 ALA B CA 1
ATOM 2693 C C . ALA B 1 12 ? -1.917 29.781 17.375 1 98.44 12 ALA B C 1
ATOM 2695 O O . ALA B 1 12 ? -2.357 29.844 16.234 1 98.44 12 ALA B O 1
ATOM 2696 N N . MET B 1 13 ? -2.535 29.078 18.297 1 98.75 13 MET B N 1
ATOM 2697 C CA . MET B 1 13 ? -3.799 28.406 18 1 98.75 13 MET B CA 1
ATOM 2698 C C . MET B 1 13 ? -4.891 29.422 17.688 1 98.75 13 MET B C 1
ATOM 2700 O O . MET B 1 13 ? -5.68 29.219 16.75 1 98.75 13 MET B O 1
ATOM 2704 N N . HIS B 1 14 ? -4.93 30.547 18.469 1 98.75 14 HIS B N 1
ATOM 2705 C CA . HIS B 1 14 ? -5.883 31.609 18.172 1 98.75 14 HIS B CA 1
ATOM 2706 C C . HIS B 1 14 ? -5.594 32.25 16.812 1 98.75 14 HIS B C 1
ATOM 2708 O O . HIS B 1 14 ? -6.516 32.594 16.078 1 98.75 14 HIS B O 1
ATOM 2714 N N . TYR B 1 15 ? -4.305 32.438 16.547 1 98.81 15 TYR B N 1
ATOM 2715 C CA . TYR B 1 15 ? -3.873 33 15.281 1 98.81 15 TYR B CA 1
ATOM 2716 C C . TYR B 1 15 ? -4.348 32.156 14.109 1 98.81 15 TYR B C 1
ATOM 2718 O O . TYR B 1 15 ? -4.945 32.688 13.164 1 98.81 15 TYR B O 1
ATOM 2726 N N . ILE B 1 16 ? -4.148 30.875 14.164 1 98.75 16 ILE B N 1
ATOM 2727 C CA . ILE B 1 16 ? -4.562 29.938 13.125 1 98.75 16 ILE B CA 1
ATOM 2728 C C . ILE B 1 16 ? -6.086 29.953 13 1 98.75 16 ILE B C 1
ATOM 2730 O O . ILE B 1 16 ? -6.617 30.062 11.891 1 98.75 16 ILE B O 1
ATOM 2734 N N . ARG B 1 17 ? -6.816 29.859 14.117 1 98.44 17 ARG B N 1
ATOM 2735 C CA . ARG B 1 17 ? -8.273 29.859 14.117 1 98.44 17 ARG B CA 1
ATOM 2736 C C . ARG B 1 17 ? -8.836 31.125 13.469 1 98.44 17 ARG B C 1
ATOM 2738 O O . ARG B 1 17 ? -9.797 31.062 12.703 1 98.44 17 ARG B O 1
ATOM 2745 N N . ARG B 1 18 ? -8.242 32.219 13.812 1 98.75 18 ARG B N 1
ATOM 2746 C CA . ARG B 1 18 ? -8.719 33.5 13.266 1 98.75 18 ARG B CA 1
ATOM 2747 C C . ARG B 1 18 ? -8.453 33.594 11.773 1 98.75 18 ARG B C 1
ATOM 2749 O O . ARG B 1 18 ? -9.305 34.031 11.008 1 98.75 18 ARG B O 1
ATOM 2756 N N . ILE B 1 19 ? -7.262 33.219 11.352 1 98.69 19 ILE B N 1
ATOM 2757 C CA . ILE B 1 19 ? -6.945 33.188 9.93 1 98.69 19 ILE B CA 1
ATOM 2758 C C . ILE B 1 19 ? -8.008 32.375 9.18 1 98.69 19 ILE B C 1
ATOM 2760 O O . ILE B 1 19 ? -8.562 32.844 8.188 1 98.69 19 ILE B O 1
ATOM 2764 N N . GLU B 1 20 ? -8.297 31.188 9.695 1 97.88 20 GLU B N 1
ATOM 2765 C CA . GLU B 1 20 ? -9.18 30.281 8.969 1 97.88 20 GLU B CA 1
ATOM 2766 C C . GLU B 1 20 ? -10.633 30.734 9.062 1 97.88 20 GLU B C 1
ATOM 2768 O O . GLU B 1 20 ? -11.406 30.547 8.125 1 97.88 20 GLU B O 1
ATOM 2773 N N . SER B 1 21 ? -11.055 31.328 10.188 1 97.81 21 SER B N 1
ATOM 2774 C CA . SER B 1 21 ? -12.398 31.891 10.273 1 97.81 21 SER B CA 1
ATOM 2775 C C . SER B 1 21 ? -12.594 33.031 9.281 1 97.81 21 SER B C 1
ATOM 2777 O O . SER B 1 21 ? -13.641 33.156 8.648 1 97.81 21 SER B O 1
ATOM 2779 N N . LYS B 1 22 ? -11.617 33.844 9.195 1 98.44 22 LYS B N 1
ATOM 2780 C CA . LYS B 1 22 ? -11.68 34.938 8.234 1 98.44 22 LYS B CA 1
ATOM 2781 C C . LYS B 1 22 ? -11.609 34.406 6.801 1 98.44 22 LYS B C 1
ATOM 2783 O O . LYS B 1 22 ? -12.242 34.969 5.902 1 98.44 22 LYS B O 1
ATOM 2788 N N . ALA B 1 23 ? -10.781 33.438 6.613 1 97.94 23 ALA B N 1
ATOM 2789 C CA . ALA B 1 23 ? -10.75 32.812 5.289 1 97.94 23 ALA B CA 1
ATOM 2790 C C . ALA B 1 23 ? -12.125 32.281 4.895 1 97.94 23 ALA B C 1
ATOM 2792 O O . ALA B 1 23 ? -12.531 32.406 3.736 1 97.94 23 ALA B O 1
ATOM 2793 N N . ALA B 1 24 ? -12.82 31.641 5.812 1 96.81 24 ALA B N 1
ATOM 2794 C CA . ALA B 1 24 ? -14.18 31.172 5.559 1 96.81 24 ALA B CA 1
ATOM 2795 C C . ALA B 1 24 ? -15.086 32.312 5.156 1 96.81 24 ALA B C 1
ATOM 2797 O O . ALA B 1 24 ? -15.906 32.188 4.242 1 96.81 24 ALA B O 1
ATOM 2798 N N . GLU B 1 25 ? -14.938 33.406 5.855 1 97.06 25 GLU B N 1
ATOM 2799 C CA . GLU B 1 25 ? -15.711 34.594 5.539 1 97.06 25 GLU B CA 1
ATOM 2800 C C . GLU B 1 25 ? -15.391 35.094 4.137 1 97.06 25 GLU B C 1
ATOM 2802 O O . GLU B 1 25 ? -16.297 35.438 3.363 1 97.06 25 GLU B O 1
ATOM 2807 N N . MET B 1 26 ? -14.148 35.219 3.828 1 97.19 26 MET B N 1
ATOM 2808 C CA . MET B 1 26 ? -13.711 35.688 2.52 1 97.19 26 MET B CA 1
ATOM 2809 C C . MET B 1 26 ? -14.203 34.781 1.411 1 97.19 26 MET B C 1
ATOM 2811 O O . MET B 1 26 ? -14.5 35.219 0.305 1 97.19 26 MET B O 1
ATOM 2815 N N . TYR B 1 27 ? -14.195 33.5 1.738 1 96.31 27 TYR B N 1
ATOM 2816 C CA . TYR B 1 27 ? -14.727 32.531 0.782 1 96.31 27 TYR B CA 1
ATOM 2817 C C . TYR B 1 27 ? -16.188 32.812 0.48 1 96.31 27 TYR B C 1
ATOM 2819 O O . TYR B 1 27 ? -16.609 32.812 -0.683 1 96.31 27 TYR B O 1
ATOM 2827 N N . ARG B 1 28 ? -16.969 33.062 1.457 1 94.12 28 ARG B N 1
ATOM 2828 C CA . ARG B 1 28 ? -18.391 33.344 1.307 1 94.12 28 ARG B CA 1
ATOM 2829 C C . ARG B 1 28 ? -18.625 34.656 0.526 1 94.12 28 ARG B C 1
ATOM 2831 O O . ARG B 1 28 ? -19.578 34.75 -0.229 1 94.12 28 ARG B O 1
ATOM 2838 N N . LEU B 1 29 ? -17.734 35.531 0.655 1 95.31 29 LEU B N 1
ATOM 2839 C CA . LEU B 1 29 ? -17.812 36.812 -0.031 1 95.31 29 LEU B CA 1
ATOM 2840 C C . LEU B 1 29 ? -17.219 36.719 -1.434 1 95.31 29 LEU B C 1
ATOM 2842 O O . LEU B 1 29 ? -17.141 37.719 -2.143 1 95.31 29 LEU B O 1
ATOM 2846 N N . ARG B 1 30 ? -16.688 35.562 -1.839 1 94.12 30 ARG B N 1
ATOM 2847 C CA . ARG B 1 30 ? -16.234 35.25 -3.186 1 94.12 30 ARG B CA 1
ATOM 2848 C C . ARG B 1 30 ? -14.898 35.938 -3.48 1 94.12 30 ARG B C 1
ATOM 2850 O O . ARG B 1 30 ? -14.602 36.25 -4.633 1 94.12 30 ARG B O 1
ATOM 2857 N N . PHE B 1 31 ? -14.164 36.156 -2.299 1 95.12 31 PHE B N 1
ATOM 2858 C CA . PHE B 1 31 ? -12.797 36.656 -2.473 1 95.12 31 PHE B CA 1
ATOM 2859 C C . PHE B 1 31 ? -11.844 35.5 -2.742 1 95.12 31 PHE B C 1
ATOM 2861 O O . PHE B 1 31 ? -10.742 35.719 -3.264 1 95.12 31 PHE B O 1
ATOM 2868 N N . ILE B 1 32 ? -12.125 34.344 -2.291 1 93.94 32 ILE B N 1
ATOM 2869 C CA . ILE B 1 32 ? -11.328 33.156 -2.49 1 93.94 32 ILE B CA 1
ATOM 2870 C C . ILE B 1 32 ? -12 32.25 -3.52 1 93.94 32 ILE B C 1
ATOM 2872 O O . ILE B 1 32 ? -13.164 31.859 -3.355 1 93.94 32 ILE B O 1
ATOM 2876 N N . TYR B 1 33 ? -11.055 32.031 -4.582 1 84 33 TYR B N 1
ATOM 2877 C CA . TYR B 1 33 ? -11.562 31.188 -5.652 1 84 33 TYR B CA 1
ATOM 2878 C C . TYR B 1 33 ? -11.016 29.781 -5.543 1 84 33 TYR B C 1
ATOM 2880 O O . TYR B 1 33 ? -9.953 29.562 -4.957 1 84 33 TYR B O 1
ATOM 2888 N N . GLY B 1 34 ? -11.773 28.812 -5.863 1 85.19 34 GLY B N 1
ATOM 2889 C CA . GLY B 1 34 ? -11.328 27.422 -5.812 1 85.19 34 GLY B CA 1
ATOM 2890 C C . GLY B 1 34 ? -11.695 26.734 -4.512 1 85.19 34 GLY B C 1
ATOM 2891 O O . GLY B 1 34 ? -12.688 27.078 -3.873 1 85.19 34 GLY B O 1
ATOM 2892 N N . PHE B 1 35 ? -10.789 25.812 -4.098 1 89.62 35 PHE B N 1
ATOM 2893 C CA . PHE B 1 35 ? -11.078 25.031 -2.902 1 89.62 35 PHE B CA 1
ATOM 2894 C C . PHE B 1 35 ? -10.5 25.688 -1.661 1 89.62 35 PHE B C 1
ATOM 2896 O O . PHE B 1 35 ? -9.531 26.453 -1.754 1 89.62 35 PHE B O 1
ATOM 2903 N N . LEU B 1 36 ? -11.133 25.531 -0.559 1 95.62 36 LEU B N 1
ATOM 2904 C CA . LEU B 1 36 ? -10.648 25.984 0.739 1 95.62 36 LEU B CA 1
ATOM 2905 C C . LEU B 1 36 ? -10.773 24.891 1.789 1 95.62 36 LEU B C 1
ATOM 2907 O O . LEU B 1 36 ? -11.891 24.484 2.145 1 95.62 36 LEU B O 1
ATOM 2911 N N . HIS B 1 37 ? -9.68 24.375 2.203 1 95.5 37 HIS B N 1
ATOM 2912 C CA . HIS B 1 37 ? -9.617 23.312 3.201 1 95.5 37 HIS B CA 1
ATOM 2913 C C . HIS B 1 37 ? -9.18 23.859 4.559 1 95.5 37 HIS B C 1
ATOM 2915 O O . HIS B 1 37 ? -8.016 24.219 4.738 1 95.5 37 HIS B O 1
ATOM 2921 N N . LEU B 1 38 ? -10.102 23.844 5.484 1 96.44 38 LEU B N 1
ATOM 2922 C CA . LEU B 1 38 ? -9.844 24.5 6.758 1 96.44 38 LEU B CA 1
ATOM 2923 C C . LEU B 1 38 ? -9.336 23.516 7.797 1 96.44 38 LEU B C 1
ATOM 2925 O O . LEU B 1 38 ? -9.773 22.359 7.824 1 96.44 38 LEU B O 1
ATOM 2929 N N . TYR B 1 39 ? -8.469 24.016 8.656 1 96.5 39 TYR B N 1
ATOM 2930 C CA . TYR B 1 39 ? -7.742 23.25 9.664 1 96.5 39 TYR B CA 1
ATOM 2931 C C . TYR B 1 39 ? -8.406 23.375 11.031 1 96.5 39 TYR B C 1
ATOM 2933 O O . TYR B 1 39 ? -8 22.719 11.984 1 96.5 39 TYR B O 1
ATOM 2941 N N . ILE B 1 40 ? -9.5 24.156 11.133 1 96.81 40 ILE B N 1
ATOM 2942 C CA . ILE B 1 40 ? -10.117 24.516 12.406 1 96.81 40 ILE B CA 1
ATOM 2943 C C . ILE B 1 40 ? -10.5 23.25 13.164 1 96.81 40 ILE B C 1
ATOM 2945 O O . ILE B 1 40 ? -11.141 22.359 12.609 1 96.81 40 ILE B O 1
ATOM 2949 N N . GLY B 1 41 ? -10.094 23.172 14.43 1 96.88 41 GLY B N 1
ATOM 2950 C CA . GLY B 1 41 ? -10.305 22.016 15.297 1 96.88 41 GLY B CA 1
ATOM 2951 C C . GLY B 1 41 ? -9.047 21.203 15.516 1 96.88 41 GLY B C 1
ATOM 2952 O O . GLY B 1 41 ? -8.961 20.438 16.484 1 96.88 41 GLY B O 1
ATOM 2953 N N . GLN B 1 42 ? -8.039 21.422 14.664 1 98.06 42 GLN B N 1
ATOM 2954 C CA . GLN B 1 42 ? -6.84 20.578 14.688 1 98.06 42 GLN B CA 1
ATOM 2955 C C . GLN B 1 42 ? -5.609 21.391 15.078 1 98.06 42 GLN B C 1
ATOM 2957 O O . GLN B 1 42 ? -4.477 20.922 14.914 1 98.06 42 GLN B O 1
ATOM 2962 N N . GLU B 1 43 ? -5.754 22.609 15.625 1 98.44 43 GLU B N 1
ATOM 2963 C CA . GLU B 1 43 ? -4.68 23.578 15.844 1 98.44 43 GLU B CA 1
ATOM 2964 C C . GLU B 1 43 ? -3.629 23.031 16.797 1 98.44 43 GLU B C 1
ATOM 2966 O O . GLU B 1 43 ? -2.441 23.344 16.672 1 98.44 43 GLU B O 1
ATOM 2971 N N . ALA B 1 44 ? -4.082 22.188 17.719 1 98.69 44 ALA B N 1
ATOM 2972 C CA . ALA B 1 44 ? -3.186 21.688 18.766 1 98.69 44 ALA B CA 1
ATOM 2973 C C . ALA B 1 44 ? -2.049 20.875 18.156 1 98.69 44 ALA B C 1
ATOM 2975 O O . ALA B 1 44 ? -0.944 20.828 18.703 1 98.69 44 ALA B O 1
ATOM 2976 N N . ILE B 1 45 ? -2.26 20.234 17.031 1 98.75 45 ILE B N 1
ATOM 2977 C CA . ILE B 1 45 ? -1.258 19.359 16.422 1 98.75 45 ILE B CA 1
ATOM 2978 C C . ILE B 1 45 ? -0.105 20.188 15.875 1 98.75 45 ILE B C 1
ATOM 2980 O O . ILE B 1 45 ? 1.04 20.047 16.312 1 98.75 45 ILE B O 1
ATOM 2984 N N . ALA B 1 46 ? -0.404 21.125 15 1 98.44 46 ALA B N 1
ATOM 2985 C CA . ALA B 1 46 ? 0.649 21.953 14.414 1 98.44 46 ALA B CA 1
ATOM 2986 C C . ALA B 1 46 ? 1.418 22.719 15.484 1 98.44 46 ALA B C 1
ATOM 2988 O O . ALA B 1 46 ? 2.652 22.719 15.492 1 98.44 46 ALA B O 1
ATOM 2989 N N . THR B 1 47 ? 0.717 23.359 16.406 1 98.25 47 THR B N 1
ATOM 2990 C CA . THR B 1 47 ? 1.33 24.219 17.391 1 98.25 47 THR B CA 1
ATOM 2991 C C . THR B 1 47 ? 2.1 23.406 18.422 1 98.25 47 THR B C 1
ATOM 2993 O O . THR B 1 47 ? 3.158 23.828 18.906 1 98.25 47 THR B O 1
ATOM 2996 N N . GLY B 1 48 ? 1.535 22.25 18.797 1 98.12 48 GLY B N 1
ATOM 2997 C CA . GLY B 1 48 ? 2.201 21.391 19.75 1 98.12 48 GLY B CA 1
ATOM 2998 C C . GLY B 1 48 ? 3.48 20.781 19.219 1 98.12 48 GLY B C 1
ATOM 2999 O O . GLY B 1 48 ? 4.41 20.516 19.984 1 98.12 48 GLY B O 1
ATOM 3000 N N . MET B 1 49 ? 3.555 20.562 17.953 1 98.12 49 MET B N 1
ATOM 3001 C CA . MET B 1 49 ? 4.723 19.938 17.344 1 98.12 49 MET B CA 1
ATOM 3002 C C . MET B 1 49 ? 5.859 20.938 17.188 1 98.12 49 MET B C 1
ATOM 3004 O O . MET B 1 49 ? 7.031 20.562 17.141 1 98.12 49 MET B O 1
ATOM 3008 N N . LYS B 1 50 ? 5.535 22.203 17.125 1 97 50 LYS B N 1
ATOM 3009 C CA . LYS B 1 50 ? 6.473 23.25 16.719 1 97 50 LYS B CA 1
ATOM 3010 C C . LYS B 1 50 ? 7.73 23.234 17.578 1 97 50 LYS B C 1
ATOM 3012 O O . LYS B 1 50 ? 8.844 23.266 17.062 1 97 50 LYS B O 1
ATOM 3017 N N . PRO B 1 51 ? 7.609 23.156 18.922 1 96.12 51 PRO B N 1
ATOM 3018 C CA . PRO B 1 51 ? 8.828 23.188 19.734 1 96.12 51 PRO B CA 1
ATOM 3019 C C . PRO B 1 51 ? 9.766 22.016 19.438 1 96.12 51 PRO B C 1
ATOM 3021 O O . PRO B 1 51 ? 10.969 22.109 19.688 1 96.12 51 PRO B O 1
ATOM 3024 N N . ALA B 1 52 ? 9.219 20.953 18.922 1 96.38 52 ALA B N 1
ATOM 3025 C CA . ALA B 1 52 ? 10.031 19.766 18.641 1 96.38 52 ALA B CA 1
ATOM 3026 C C . ALA B 1 52 ? 10.664 19.859 17.25 1 96.38 52 ALA B C 1
ATOM 3028 O O . ALA B 1 52 ? 11.578 19.094 16.922 1 96.38 52 ALA B O 1
ATOM 3029 N N . ILE B 1 53 ? 10.172 20.734 16.422 1 97.25 53 ILE B N 1
ATOM 3030 C CA . ILE B 1 53 ? 10.672 20.875 15.055 1 97.25 53 ILE B CA 1
ATOM 3031 C C . ILE B 1 53 ? 11.922 21.75 15.039 1 97.25 53 ILE B C 1
ATOM 3033 O O . ILE B 1 53 ? 11.859 22.938 15.344 1 97.25 53 ILE B O 1
ATOM 3037 N N . SER B 1 54 ? 13.031 21.188 14.68 1 96.19 54 SER B N 1
ATOM 3038 C CA . SER B 1 54 ? 14.281 21.938 14.594 1 96.19 54 SER B CA 1
ATOM 3039 C C . SER B 1 54 ? 14.422 22.625 13.242 1 96.19 54 SER B C 1
ATOM 3041 O O . SER B 1 54 ? 13.68 22.328 12.305 1 96.19 54 SER B O 1
ATOM 3043 N N . ASP B 1 55 ? 15.445 23.5 13.156 1 95.88 55 ASP B N 1
ATOM 3044 C CA . ASP B 1 55 ? 15.688 24.266 11.93 1 95.88 55 ASP B CA 1
ATOM 3045 C C . ASP B 1 55 ? 16.188 23.359 10.812 1 95.88 55 ASP B C 1
ATOM 3047 O O . ASP B 1 55 ? 16.172 23.734 9.641 1 95.88 55 ASP B O 1
ATOM 3051 N N . LYS B 1 56 ? 16.578 22.172 11.164 1 97.19 56 LYS B N 1
ATOM 3052 C CA . LYS B 1 56 ? 17.094 21.234 10.18 1 97.19 56 LYS B CA 1
ATOM 3053 C C . LYS B 1 56 ? 16 20.297 9.664 1 97.19 56 LYS B C 1
ATOM 3055 O O . LYS B 1 56 ? 16.188 19.609 8.664 1 97.19 56 LYS B O 1
ATOM 3060 N N . ASP B 1 57 ? 14.906 20.312 10.328 1 98.5 57 ASP B N 1
ATOM 3061 C CA . ASP B 1 57 ? 13.836 19.375 9.992 1 98.5 57 ASP B CA 1
ATOM 3062 C C . ASP B 1 57 ? 13.055 19.859 8.773 1 98.5 57 ASP B C 1
ATOM 3064 O O . ASP B 1 57 ? 12.969 21.062 8.516 1 98.5 57 ASP B O 1
ATOM 3068 N N . THR B 1 58 ? 12.555 18.906 8.023 1 98.62 58 THR B N 1
ATOM 3069 C CA . THR B 1 58 ? 11.633 19.172 6.93 1 98.62 58 THR B CA 1
ATOM 3070 C C . THR B 1 58 ? 10.234 18.656 7.262 1 98.62 58 THR B C 1
ATOM 3072 O O . THR B 1 58 ? 10.078 17.75 8.07 1 98.62 58 THR B O 1
ATOM 3075 N N . LEU B 1 59 ? 9.258 19.344 6.703 1 98.69 59 LEU B N 1
ATOM 3076 C CA . LEU B 1 59 ? 7.883 18.922 6.949 1 98.69 59 LEU B CA 1
ATOM 3077 C C . LEU B 1 59 ? 7.059 18.969 5.668 1 98.69 59 LEU B C 1
ATOM 3079 O O . LEU B 1 59 ? 7.16 19.922 4.895 1 98.69 59 LEU B O 1
ATOM 3083 N N . ILE B 1 60 ? 6.367 17.922 5.387 1 98.56 60 ILE B N 1
ATOM 3084 C CA . ILE B 1 60 ? 5.375 17.859 4.32 1 98.56 60 ILE B CA 1
ATOM 3085 C C . ILE B 1 60 ? 4.035 17.391 4.883 1 98.56 60 ILE B C 1
ATOM 3087 O O . ILE B 1 60 ? 3.992 16.547 5.781 1 98.56 60 ILE B O 1
ATOM 3091 N N . THR B 1 61 ? 2.977 17.953 4.43 1 98.12 61 THR B N 1
ATOM 3092 C CA . THR B 1 61 ? 1.655 17.656 4.961 1 98.12 61 THR B CA 1
ATOM 3093 C C . THR B 1 61 ? 0.637 17.516 3.834 1 98.12 61 THR B C 1
ATOM 3095 O O . THR B 1 61 ? 1.009 17.453 2.66 1 98.12 61 THR B O 1
ATOM 3098 N N . SER B 1 62 ? -0.606 17.219 4.215 1 96.12 62 SER B N 1
ATOM 3099 C CA . SER B 1 62 ? -1.716 17.141 3.271 1 96.12 62 SER B CA 1
ATOM 3100 C C . SER B 1 62 ? -2.191 18.531 2.867 1 96.12 62 SER B C 1
ATOM 3102 O O . SER B 1 62 ? -1.613 19.547 3.287 1 96.12 62 SER B O 1
ATOM 3104 N N . TYR B 1 63 ? -3.223 18.562 2.055 1 94.19 63 TYR B N 1
ATOM 3105 C CA . TYR B 1 63 ? -3.76 19.812 1.498 1 94.19 63 TYR B CA 1
ATOM 3106 C C . TYR B 1 63 ? -4.273 20.719 2.6 1 94.19 63 TYR B C 1
ATOM 3108 O O . TYR B 1 63 ? -4.52 21.906 2.365 1 94.19 63 TYR B O 1
ATOM 3116 N N . ARG B 1 64 ? -4.422 20.219 3.754 1 95.25 64 ARG B N 1
ATOM 3117 C CA . ARG B 1 64 ? -4.805 21.031 4.898 1 95.25 64 ARG B CA 1
ATOM 3118 C C . ARG B 1 64 ? -3.578 21.578 5.621 1 95.25 64 ARG B C 1
ATOM 3120 O O . ARG B 1 64 ? -3.26 21.141 6.73 1 95.25 64 ARG B O 1
ATOM 3127 N N . CYS B 1 65 ? -3.004 22.641 5.031 1 97.12 65 CYS B N 1
ATOM 3128 C CA . CYS B 1 65 ? -1.623 22.922 5.406 1 97.12 65 CYS B CA 1
ATOM 3129 C C . CYS B 1 65 ? -1.508 24.281 6.082 1 97.12 65 CYS B C 1
ATOM 3131 O O . CYS B 1 65 ? -0.409 24.703 6.438 1 97.12 65 CYS B O 1
ATOM 3133 N N . HIS B 1 66 ? -2.643 25.031 6.363 1 97.38 66 HIS B N 1
ATOM 3134 C CA . HIS B 1 66 ? -2.572 26.406 6.863 1 97.38 66 HIS B CA 1
ATOM 3135 C C . HIS B 1 66 ? -1.924 26.453 8.242 1 97.38 66 HIS B C 1
ATOM 3137 O O . HIS B 1 66 ? -1.091 27.312 8.516 1 97.38 66 HIS B O 1
ATOM 3143 N N . GLY B 1 67 ? -2.34 25.516 9.094 1 97.56 67 GLY B N 1
ATOM 3144 C CA . GLY B 1 67 ? -1.795 25.484 10.438 1 97.56 67 GLY B CA 1
ATOM 3145 C C . GLY B 1 67 ? -0.289 25.312 10.469 1 97.56 67 GLY B C 1
ATOM 3146 O O . GLY B 1 67 ? 0.41 26 11.211 1 97.56 67 GLY B O 1
ATOM 3147 N N . PHE B 1 68 ? 0.194 24.438 9.664 1 98.12 68 PHE B N 1
ATOM 3148 C CA . PHE B 1 68 ? 1.629 24.172 9.609 1 98.12 68 PHE B CA 1
ATOM 3149 C C . PHE B 1 68 ? 2.359 25.328 8.938 1 98.12 68 PHE B C 1
ATOM 3151 O O . PHE B 1 68 ? 3.496 25.641 9.289 1 98.12 68 PHE B O 1
ATOM 3158 N N . ALA B 1 69 ? 1.711 25.984 7.965 1 97.69 69 ALA B N 1
ATOM 3159 C CA . ALA B 1 69 ? 2.301 27.172 7.375 1 97.69 69 ALA B CA 1
ATOM 3160 C C . ALA B 1 69 ? 2.607 28.219 8.445 1 97.69 69 ALA B C 1
ATOM 3162 O O . ALA B 1 69 ? 3.699 28.797 8.469 1 97.69 69 ALA B O 1
ATOM 3163 N N . VAL B 1 70 ? 1.673 28.422 9.328 1 97.81 70 VAL B N 1
ATOM 3164 C CA . VAL B 1 70 ? 1.818 29.406 10.391 1 97.81 70 VAL B CA 1
ATOM 3165 C C . VAL B 1 70 ? 3.008 29.047 11.273 1 97.81 70 VAL B C 1
ATOM 3167 O O . VAL B 1 70 ? 3.836 29.891 11.602 1 97.81 70 VAL B O 1
ATOM 3170 N N . VAL B 1 71 ? 3.141 27.781 11.672 1 96 71 VAL B N 1
ATOM 3171 C CA . VAL B 1 71 ? 4.172 27.406 12.633 1 96 71 VAL B CA 1
ATOM 3172 C C . VAL B 1 71 ? 5.539 27.406 11.945 1 96 71 VAL B C 1
ATOM 3174 O O . VAL B 1 71 ? 6.574 27.422 12.617 1 96 71 VAL B O 1
ATOM 3177 N N . PHE B 1 72 ? 5.566 27.422 10.641 1 96.62 72 PHE B N 1
ATOM 3178 C CA . PHE B 1 72 ? 6.816 27.547 9.898 1 96.62 72 PHE B CA 1
ATOM 3179 C C . PHE B 1 72 ? 7.082 29.016 9.547 1 96.62 72 PHE B C 1
ATOM 3181 O O . PHE B 1 72 ? 7.945 29.312 8.727 1 96.62 72 PHE B O 1
ATOM 3188 N N . GLY B 1 73 ? 6.266 29.922 10.023 1 95.56 73 GLY B N 1
ATOM 3189 C CA . GLY B 1 73 ? 6.605 31.344 10.016 1 95.56 73 GLY B CA 1
ATOM 3190 C C . GLY B 1 73 ? 5.918 32.094 8.898 1 95.56 73 GLY B C 1
ATOM 3191 O O . GLY B 1 73 ? 6.207 33.281 8.68 1 95.56 73 GLY B O 1
ATOM 3192 N N . ILE B 1 74 ? 5.055 31.516 8.227 1 97.19 74 ILE B N 1
ATOM 3193 C CA . ILE B 1 74 ? 4.312 32.219 7.18 1 97.19 74 ILE B CA 1
ATOM 3194 C C . ILE B 1 74 ? 3.23 33.094 7.812 1 97.19 74 ILE B C 1
ATOM 3196 O O . ILE B 1 74 ? 2.471 32.625 8.664 1 97.19 74 ILE B O 1
ATOM 3200 N N . SER B 1 75 ? 3.139 34.312 7.41 1 97.75 75 SER B N 1
ATOM 3201 C CA . SER B 1 75 ? 2.25 35.281 8.039 1 97.75 75 SER B CA 1
ATOM 3202 C C . SER B 1 75 ? 0.813 35.125 7.555 1 97.75 75 SER B C 1
ATOM 3204 O O . SER B 1 75 ? 0.573 34.531 6.508 1 97.75 75 SER B O 1
ATOM 3206 N N . ALA B 1 76 ? -0.099 35.656 8.367 1 98.5 76 ALA B N 1
ATOM 3207 C CA . ALA B 1 76 ? -1.502 35.688 7.961 1 98.5 76 ALA B CA 1
ATOM 3208 C C . ALA B 1 76 ? -1.664 36.375 6.621 1 98.5 76 ALA B C 1
ATOM 3210 O O . ALA B 1 76 ? -2.43 35.938 5.762 1 98.5 76 ALA B O 1
ATOM 3211 N N . ARG B 1 77 ? -0.937 37.406 6.441 1 98.5 77 ARG B N 1
ATOM 3212 C CA . ARG B 1 77 ? -1.02 38.156 5.188 1 98.5 77 ARG B CA 1
ATOM 3213 C C . ARG B 1 77 ? -0.677 37.281 4 1 98.5 77 ARG B C 1
ATOM 3215 O O . ARG B 1 77 ? -1.409 37.25 3.008 1 98.5 77 ARG B O 1
ATOM 3222 N N . ASP B 1 78 ? 0.452 36.594 4.109 1 97.75 78 ASP B N 1
ATOM 3223 C CA . ASP B 1 78 ? 0.917 35.75 3.016 1 97.75 78 ASP B CA 1
ATOM 3224 C C . ASP B 1 78 ? -0.083 34.625 2.725 1 97.75 78 ASP B C 1
ATOM 3226 O O . ASP B 1 78 ? -0.296 34.25 1.566 1 97.75 78 ASP B O 1
ATOM 3230 N N . ILE B 1 79 ? -0.666 34.062 3.77 1 97.88 79 ILE B N 1
ATOM 3231 C CA . ILE B 1 79 ? -1.656 33 3.607 1 97.88 79 ILE B CA 1
ATOM 3232 C C . ILE B 1 79 ? -2.9 33.562 2.922 1 97.88 79 ILE B C 1
ATOM 3234 O O . ILE B 1 79 ? -3.383 33 1.938 1 97.88 79 ILE B O 1
ATOM 3238 N N . PHE B 1 80 ? -3.412 34.719 3.406 1 98.19 80 PHE B N 1
ATOM 3239 C CA . PHE B 1 80 ? -4.574 35.375 2.793 1 98.19 80 PHE B CA 1
ATOM 3240 C C . PHE B 1 80 ? -4.293 35.719 1.337 1 98.19 80 PHE B C 1
ATOM 3242 O O . PHE B 1 80 ? -5.148 35.5 0.469 1 98.19 80 PHE B O 1
ATOM 3249 N N . ALA B 1 81 ? -3.137 36.281 1.118 1 97.75 81 ALA B N 1
ATOM 3250 C CA . ALA B 1 81 ? -2.764 36.625 -0.248 1 97.75 81 ALA B CA 1
ATOM 3251 C C . ALA B 1 81 ? -2.803 35.406 -1.166 1 97.75 81 ALA B C 1
ATOM 3253 O O . ALA B 1 81 ? -3.326 35.5 -2.279 1 97.75 81 ALA B O 1
ATOM 3254 N N . GLU B 1 82 ? -2.242 34.344 -0.74 1 96.44 82 GLU B N 1
ATOM 3255 C CA . GLU B 1 82 ? -2.258 33.125 -1.528 1 96.44 82 GLU B CA 1
ATOM 3256 C C . GLU B 1 82 ? -3.688 32.656 -1.789 1 96.44 82 GLU B C 1
ATOM 3258 O O . GLU B 1 82 ? -4.031 32.312 -2.916 1 96.44 82 GLU B O 1
ATOM 3263 N N . LEU B 1 83 ? -4.5 32.688 -0.765 1 97.12 83 LEU B N 1
ATOM 3264 C CA . LEU B 1 83 ? -5.879 32.219 -0.869 1 97.12 83 LEU B CA 1
ATOM 3265 C C . LEU B 1 83 ? -6.684 33.094 -1.824 1 97.12 83 LEU B C 1
ATOM 3267 O O . LEU B 1 83 ? -7.566 32.594 -2.527 1 97.12 83 LEU B O 1
ATOM 3271 N N . MET B 1 84 ? -6.359 34.344 -1.874 1 96.75 84 MET B N 1
ATOM 3272 C CA . MET B 1 84 ? -7.109 35.312 -2.691 1 96.75 84 MET B CA 1
ATOM 3273 C C . MET B 1 84 ? -6.465 35.469 -4.066 1 96.75 84 MET B C 1
ATOM 3275 O O . MET B 1 84 ? -6.852 36.344 -4.836 1 96.75 84 MET B O 1
ATOM 3279 N N . GLY B 1 85 ? -5.473 34.688 -4.348 1 94.56 85 GLY B N 1
ATOM 3280 C CA . GLY B 1 85 ? -4.852 34.719 -5.66 1 94.56 85 GLY B CA 1
ATOM 3281 C C . GLY B 1 85 ? -4.039 35.969 -5.922 1 94.56 85 GLY B C 1
ATOM 3282 O O . GLY B 1 85 ? -4.047 36.5 -7.031 1 94.56 85 GLY B O 1
ATOM 3283 N N . ARG B 1 86 ? -3.465 36.438 -4.859 1 95.38 86 ARG B N 1
ATOM 3284 C CA . ARG B 1 86 ? -2.639 37.625 -5.004 1 95.38 86 ARG B CA 1
ATOM 3285 C C . ARG B 1 86 ? -1.189 37.25 -5.301 1 95.38 86 ARG B C 1
ATOM 3287 O O . ARG B 1 86 ? -0.696 36.219 -4.828 1 95.38 86 ARG B O 1
ATOM 3294 N N . LYS B 1 87 ? -0.429 38.156 -5.977 1 93.62 87 LYS B N 1
ATOM 3295 C CA . LYS B 1 87 ? 0.946 37.938 -6.414 1 93.62 87 LYS B CA 1
ATOM 3296 C C . LYS B 1 87 ? 1.876 37.719 -5.219 1 93.62 87 LYS B C 1
ATOM 3298 O O . LYS B 1 87 ? 2.873 37 -5.32 1 93.62 87 LYS B O 1
ATOM 3303 N N . THR B 1 88 ? 1.519 38.25 -4.102 1 94.81 88 THR B N 1
ATOM 3304 C CA . THR B 1 88 ? 2.385 38.25 -2.928 1 94.81 88 THR B CA 1
ATOM 3305 C C . THR B 1 88 ? 2.193 36.969 -2.105 1 94.81 88 THR B C 1
ATOM 3307 O O . THR B 1 88 ? 2.85 36.781 -1.078 1 94.81 88 THR B O 1
ATOM 3310 N N . GLY B 1 89 ? 1.317 36.094 -2.529 1 94.88 89 GLY B N 1
ATOM 3311 C CA . GLY B 1 89 ? 1.12 34.844 -1.833 1 94.88 89 GLY B CA 1
ATOM 3312 C C . GLY B 1 89 ? 2.346 33.969 -1.857 1 94.88 89 GLY B C 1
ATOM 3313 O O . GLY B 1 89 ? 3.271 34.188 -2.639 1 94.88 89 GLY B O 1
ATOM 3314 N N . THR B 1 90 ? 2.398 32.969 -0.998 1 93.56 90 THR B N 1
ATOM 3315 C CA . THR B 1 90 ? 3.539 32.094 -0.807 1 93.56 90 THR B CA 1
ATOM 3316 C C . THR B 1 90 ? 3.895 31.375 -2.109 1 93.56 90 THR B C 1
ATOM 3318 O O . THR B 1 90 ? 5.051 31 -2.326 1 93.56 90 THR B O 1
ATOM 3321 N N . SER B 1 91 ? 2.97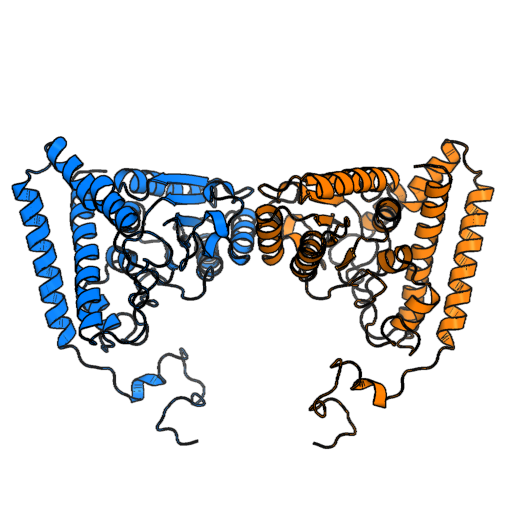3 31.109 -2.92 1 91.62 91 SER B N 1
ATOM 3322 C CA . SER B 1 91 ? 3.174 30.5 -4.234 1 91.62 91 SER B CA 1
ATOM 3323 C C . SER B 1 91 ? 2.725 31.438 -5.348 1 91.62 91 SER B C 1
ATOM 3325 O O . SER B 1 91 ? 2.215 31 -6.379 1 91.62 91 SER B O 1
ATOM 3327 N N . LYS B 1 92 ? 2.707 32.688 -5.098 1 91.19 92 LYS B N 1
ATOM 3328 C CA . LYS B 1 92 ? 2.412 33.781 -6.039 1 91.19 92 LYS B CA 1
ATOM 3329 C C . LYS B 1 92 ? 0.944 33.75 -6.457 1 91.19 92 LYS B C 1
ATOM 3331 O O . LYS B 1 92 ? 0.612 34.094 -7.594 1 91.19 92 LYS B O 1
ATOM 3336 N N . GLY B 1 93 ? 0.183 33.25 -5.578 1 90.81 93 GLY B N 1
ATOM 3337 C CA . GLY B 1 93 ? -1.254 33.25 -5.805 1 90.81 93 GLY B CA 1
ATOM 3338 C C . GLY B 1 93 ? -1.726 32.094 -6.691 1 90.81 93 GLY B C 1
ATOM 3339 O O . GLY B 1 93 ? -2.881 32.094 -7.125 1 90.81 93 GLY B O 1
ATOM 3340 N N . LYS B 1 94 ? -0.851 31.094 -6.957 1 89.12 94 LYS B N 1
ATOM 3341 C CA . LYS B 1 94 ? -1.186 30.031 -7.902 1 89.12 94 LYS B CA 1
ATOM 3342 C C . LYS B 1 94 ? -1.502 28.734 -7.176 1 89.12 94 LYS B C 1
ATOM 3344 O O . LYS B 1 94 ? -2.084 27.812 -7.762 1 89.12 94 LYS B O 1
ATOM 3349 N N . GLY B 1 95 ? -1.185 28.641 -5.914 1 90.25 95 GLY B N 1
ATOM 3350 C CA . GLY B 1 95 ? -1.271 27.391 -5.184 1 90.25 95 GLY B CA 1
ATOM 3351 C C . GLY B 1 95 ? -2.592 27.219 -4.457 1 90.25 95 GLY B C 1
ATOM 3352 O O . GLY B 1 95 ? -2.973 26.094 -4.117 1 90.25 95 GLY B O 1
ATOM 3353 N N . GLY B 1 96 ? -3.219 28.359 -4.215 1 92.31 96 GLY B N 1
ATOM 3354 C CA . GLY B 1 96 ? -4.484 28.297 -3.504 1 92.31 96 GLY B CA 1
ATOM 3355 C C . GLY B 1 96 ? -4.355 27.719 -2.105 1 92.31 96 GLY B C 1
ATOM 3356 O O . GLY B 1 96 ? -3.359 27.953 -1.421 1 92.31 96 GLY B O 1
ATOM 3357 N N . SER B 1 97 ? -5.406 27.062 -1.654 1 93.88 97 SER B N 1
ATOM 3358 C CA . SER B 1 97 ? -5.551 26.578 -0.282 1 93.88 97 SER B CA 1
ATOM 3359 C C . SER B 1 97 ? -4.613 25.422 0 1 93.88 97 SER B C 1
ATOM 3361 O O . SER B 1 97 ? -4.168 25.234 1.136 1 93.88 97 SER B O 1
ATOM 3363 N N . MET B 1 98 ? -4.238 24.656 -1.029 1 93.81 98 MET B N 1
ATOM 3364 C CA . MET B 1 98 ? -3.631 23.344 -0.799 1 93.81 98 MET B CA 1
ATOM 3365 C C . MET B 1 98 ? -2.113 23.422 -0.917 1 93.81 98 MET B C 1
ATOM 3367 O O . MET B 1 98 ? -1.4 22.594 -0.337 1 93.81 98 MET B O 1
ATOM 3371 N N . HIS B 1 99 ? -1.666 24.375 -1.692 1 92.88 99 HIS B N 1
ATOM 3372 C CA . HIS B 1 99 ? -0.255 24.328 -2.059 1 92.88 99 HIS B CA 1
ATOM 3373 C C . HIS B 1 99 ? 0.487 25.547 -1.51 1 92.88 99 HIS B C 1
ATOM 3375 O O . HIS B 1 99 ? 0.986 26.375 -2.275 1 92.88 99 HIS B O 1
ATOM 3381 N N . ILE B 1 100 ? 0.618 25.609 -0.239 1 94.38 100 ILE B N 1
ATOM 3382 C CA . ILE B 1 100 ? 1.371 26.625 0.476 1 94.38 100 ILE B CA 1
ATOM 3383 C C . ILE B 1 100 ? 2.729 26.078 0.9 1 94.38 100 ILE B C 1
ATOM 3385 O O . ILE B 1 100 ? 2.799 25.047 1.574 1 94.38 100 ILE B O 1
ATOM 3389 N N . TYR B 1 101 ? 3.77 26.781 0.486 1 93.75 101 TYR B N 1
ATOM 3390 C CA . TYR B 1 101 ? 5.121 26.297 0.722 1 93.75 101 TYR B CA 1
ATOM 3391 C C . TYR B 1 101 ? 5.949 27.312 1.487 1 93.75 101 TYR B C 1
ATOM 3393 O O . TYR B 1 101 ? 5.582 28.5 1.553 1 93.75 101 TYR B O 1
ATOM 3401 N N . GLY B 1 102 ? 7.008 26.891 2.086 1 93.25 102 GLY B N 1
ATOM 3402 C CA . GLY B 1 102 ? 7.965 27.719 2.811 1 93.25 102 GLY B CA 1
ATOM 3403 C C . GLY B 1 102 ? 9.312 27.047 2.984 1 93.25 102 GLY B C 1
ATOM 3404 O O . GLY B 1 102 ? 9.555 25.969 2.432 1 93.25 102 GLY B O 1
ATOM 3405 N N . ASP B 1 103 ? 10.219 27.734 3.66 1 94.19 103 ASP B N 1
ATOM 3406 C CA . ASP B 1 103 ? 11.539 27.172 3.92 1 94.19 103 ASP B CA 1
ATOM 3407 C C . ASP B 1 103 ? 11.43 25.891 4.742 1 94.19 103 ASP B C 1
ATOM 3409 O O . ASP B 1 103 ? 10.906 25.906 5.859 1 94.19 103 ASP B O 1
ATOM 3413 N N . LYS B 1 104 ? 11.82 24.734 4.223 1 96.56 104 LYS B N 1
ATOM 3414 C CA . LYS B 1 104 ? 11.812 23.406 4.832 1 96.56 104 LYS B CA 1
ATOM 3415 C C . LYS B 1 104 ? 10.391 22.938 5.09 1 96.56 104 LYS B C 1
ATOM 3417 O O . LYS B 1 104 ? 10.18 21.922 5.766 1 96.56 104 LYS B O 1
ATOM 3422 N N . PHE B 1 105 ? 9.438 23.781 4.633 1 97.44 105 PHE B N 1
ATOM 3423 C CA . PHE B 1 105 ? 8.031 23.391 4.617 1 97.44 105 PHE B CA 1
ATOM 3424 C C . PHE B 1 105 ? 7.582 23.047 3.205 1 97.44 105 PHE B C 1
ATOM 3426 O O . PHE B 1 105 ? 7.363 23.953 2.385 1 97.44 105 PHE B O 1
ATOM 3433 N N . TYR B 1 106 ? 7.371 21.812 2.936 1 96.62 106 TYR B N 1
ATOM 3434 C CA . TYR B 1 106 ? 7.145 21.328 1.58 1 96.62 106 TYR B CA 1
ATOM 3435 C C . TYR B 1 106 ? 5.656 21.25 1.27 1 96.62 106 TYR B C 1
ATOM 3437 O O . TYR B 1 106 ? 5.242 20.5 0.38 1 96.62 106 TYR B O 1
ATOM 3445 N N . GLY B 1 107 ? 4.895 21.969 2.051 1 92.88 107 GLY B N 1
ATOM 3446 C CA . GLY B 1 107 ? 3.516 22.328 1.75 1 92.88 107 GLY B CA 1
ATOM 3447 C C . GLY B 1 107 ? 2.584 21.125 1.754 1 92.88 107 GLY B C 1
ATOM 3448 O O . GLY B 1 107 ? 2.846 20.125 2.434 1 92.88 107 GLY B O 1
ATOM 3449 N N . GLY B 1 108 ? 1.423 21.438 1.176 1 92.12 108 GLY B N 1
ATOM 3450 C CA . GLY B 1 108 ? 0.327 20.484 1.153 1 92.12 108 GLY B CA 1
ATOM 3451 C C . GLY B 1 108 ? 0.234 19.719 -0.151 1 92.12 108 GLY B C 1
ATOM 3452 O O . GLY B 1 108 ? 0.425 20.281 -1.229 1 92.12 108 GLY B O 1
ATOM 3453 N N . GLU B 1 109 ? -0.002 18.453 0.007 1 92.38 109 GLU B N 1
ATOM 3454 C CA . GLU B 1 109 ? -0.183 17.562 -1.133 1 92.38 109 GLU B CA 1
ATOM 3455 C C . GLU B 1 109 ? -1.662 17.266 -1.383 1 92.38 109 GLU B C 1
ATOM 3457 O O . GLU B 1 109 ? -2.391 16.891 -0.462 1 92.38 109 GLU B O 1
ATOM 3462 N N . GLY B 1 110 ? -2.053 17.469 -2.689 1 91.56 110 GLY B N 1
ATOM 3463 C CA . GLY B 1 110 ? -3.449 17.25 -3.031 1 91.56 110 GLY B CA 1
ATOM 3464 C C . GLY B 1 110 ? -3.785 15.789 -3.27 1 91.56 110 GLY B C 1
ATOM 3465 O O . GLY B 1 110 ? -4.945 15.391 -3.168 1 91.56 110 GLY B O 1
ATOM 3466 N N . ILE B 1 111 ? -2.799 15.07 -3.654 1 93.62 111 ILE B N 1
ATOM 3467 C CA . ILE B 1 111 ? -3.014 13.641 -3.879 1 93.62 111 ILE B CA 1
ATOM 3468 C C . ILE B 1 111 ? -3.02 12.906 -2.541 1 93.62 111 ILE B C 1
ATOM 3470 O O . ILE B 1 111 ? -2.031 12.938 -1.804 1 93.62 111 ILE B O 1
ATOM 3474 N N . VAL B 1 112 ? -4.129 12.242 -2.285 1 94.06 112 VAL B N 1
ATOM 3475 C CA . VAL B 1 112 ? -4.277 11.547 -1.012 1 94.06 112 VAL B CA 1
ATOM 3476 C C . VAL B 1 112 ? -3.148 10.531 -0.843 1 94.06 112 VAL B C 1
ATOM 3478 O O . VAL B 1 112 ? -2.979 9.641 -1.678 1 94.06 112 VAL B O 1
ATOM 3481 N N . GLY B 1 113 ? -2.32 10.703 0.193 1 96.62 113 GLY B N 1
ATOM 3482 C CA . GLY B 1 113 ? -1.224 9.789 0.471 1 96.62 113 GLY B CA 1
ATOM 3483 C C . GLY B 1 113 ? 0.051 10.141 -0.274 1 96.62 113 GLY B C 1
ATOM 3484 O O . GLY B 1 113 ? 1.109 9.57 -0.009 1 96.62 113 GLY B O 1
ATOM 3485 N N . GLY B 1 114 ? -0.028 11.086 -1.162 1 97.12 114 GLY B N 1
ATOM 3486 C CA . GLY B 1 114 ? 1.114 11.438 -1.99 1 97.12 114 GLY B CA 1
ATOM 3487 C C . GLY B 1 114 ? 2.283 11.984 -1.192 1 97.12 114 GLY B C 1
ATOM 3488 O O . GLY B 1 114 ? 3.439 11.844 -1.599 1 97.12 114 GLY B O 1
ATOM 3489 N N . GLN B 1 115 ? 2.045 12.609 -0.09 1 97.69 115 GLN B N 1
ATOM 3490 C CA . GLN B 1 115 ? 3.096 13.234 0.706 1 97.69 115 GLN B CA 1
ATOM 3491 C C . GLN B 1 115 ? 3.947 12.188 1.418 1 97.69 115 GLN B C 1
ATOM 3493 O O . GLN B 1 115 ? 5.062 12.484 1.855 1 97.69 115 GLN B O 1
ATOM 3498 N N . LEU B 1 116 ? 3.494 10.953 1.572 1 98.62 116 LEU B N 1
ATOM 3499 C CA . LEU B 1 116 ? 4.219 9.945 2.342 1 98.62 116 LEU B CA 1
ATOM 3500 C C . LEU B 1 116 ? 5.496 9.531 1.62 1 98.62 116 LEU B C 1
ATOM 3502 O O . LEU B 1 116 ? 6.59 9.633 2.178 1 98.62 116 LEU B O 1
ATOM 3506 N N . PRO B 1 117 ? 5.383 9.117 0.31 1 98.5 117 PRO B N 1
ATOM 3507 C CA . PRO B 1 117 ? 6.641 8.797 -0.365 1 98.5 117 PRO B CA 1
ATOM 3508 C C . PRO B 1 117 ? 7.566 10 -0.494 1 98.5 117 PRO B C 1
ATOM 3510 O O . PRO B 1 117 ? 8.789 9.859 -0.379 1 98.5 117 PRO B O 1
ATOM 3513 N N . ILE B 1 118 ? 7.02 11.188 -0.759 1 98.5 118 ILE B N 1
ATOM 3514 C CA . ILE B 1 118 ? 7.836 12.383 -0.882 1 98.5 118 ILE B CA 1
ATOM 3515 C C . ILE B 1 118 ? 8.555 12.664 0.438 1 98.5 118 ILE B C 1
ATOM 3517 O O . ILE B 1 118 ? 9.758 12.898 0.459 1 98.5 118 ILE B O 1
ATOM 3521 N N . GLY B 1 119 ? 7.781 12.641 1.517 1 98.75 119 GLY B N 1
ATOM 3522 C CA . GLY B 1 119 ? 8.367 12.844 2.832 1 98.75 119 GLY B CA 1
ATOM 3523 C C . GLY B 1 119 ? 9.422 11.805 3.178 1 98.75 119 GLY B C 1
ATOM 3524 O O . GLY B 1 119 ? 10.438 12.125 3.807 1 98.75 119 GLY B O 1
ATOM 3525 N N . THR B 1 120 ? 9.188 10.562 2.807 1 98.88 120 THR B N 1
ATOM 3526 C CA . THR B 1 120 ? 10.172 9.508 3.004 1 98.88 120 THR B CA 1
ATOM 3527 C C . THR B 1 120 ? 11.461 9.82 2.244 1 98.88 120 THR B C 1
ATOM 3529 O O . THR B 1 120 ? 12.555 9.578 2.746 1 98.88 120 THR B O 1
ATOM 3532 N N . GLY B 1 121 ? 11.258 10.328 1.01 1 98.81 121 GLY B N 1
ATOM 3533 C CA . GLY B 1 121 ? 12.422 10.789 0.266 1 98.81 121 GLY B CA 1
ATOM 3534 C C . GLY B 1 121 ? 13.188 11.883 0.977 1 98.81 121 GLY B C 1
ATOM 3535 O O . GLY B 1 121 ? 14.422 11.898 0.958 1 98.81 121 GLY B O 1
ATOM 3536 N N . LEU B 1 122 ? 12.492 12.828 1.554 1 98.81 122 LEU B N 1
ATOM 3537 C CA . LEU B 1 122 ? 13.133 13.891 2.328 1 98.81 122 LEU B CA 1
ATOM 3538 C C . LEU B 1 122 ? 13.93 13.305 3.488 1 98.81 122 LEU B C 1
ATOM 3540 O O . LEU B 1 122 ? 15.039 13.766 3.777 1 98.81 122 LEU B O 1
ATOM 3544 N N . ALA B 1 123 ? 13.375 12.344 4.18 1 98.88 123 ALA B N 1
ATOM 3545 C CA . ALA B 1 123 ? 14.086 11.68 5.266 1 98.88 123 ALA B CA 1
ATOM 3546 C C . ALA B 1 123 ? 15.359 11.008 4.754 1 98.88 123 ALA B C 1
ATOM 3548 O O . ALA B 1 123 ? 16.391 11.031 5.422 1 98.88 123 ALA B O 1
ATOM 3549 N N . PHE B 1 124 ? 15.266 10.328 3.604 1 98.81 124 PHE B N 1
ATOM 3550 C CA . PHE B 1 124 ? 16.438 9.727 2.984 1 98.81 124 PHE B CA 1
ATOM 3551 C C . PHE B 1 124 ? 17.516 10.773 2.748 1 98.81 124 PHE B C 1
ATOM 3553 O O . PHE B 1 124 ? 18.703 10.531 3.014 1 98.81 124 PHE B O 1
ATOM 3560 N N . ALA B 1 125 ? 17.062 11.922 2.209 1 98.62 125 ALA B N 1
ATOM 3561 C CA . ALA B 1 125 ? 18 13.016 1.964 1 98.62 125 ALA B CA 1
ATOM 3562 C C . ALA B 1 125 ? 18.688 13.453 3.256 1 98.62 125 ALA B C 1
ATOM 3564 O O . ALA B 1 125 ? 19.891 13.742 3.26 1 98.62 125 ALA B O 1
ATOM 3565 N N . GLN B 1 126 ? 17.938 13.594 4.363 1 98.25 126 GLN B N 1
ATOM 3566 C CA . GLN B 1 126 ? 18.516 13.961 5.652 1 98.25 126 GLN B CA 1
ATOM 3567 C C . GLN B 1 126 ? 19.594 12.977 6.074 1 98.25 126 GLN B C 1
ATOM 3569 O O . GLN B 1 126 ? 20.688 13.383 6.48 1 98.25 126 GLN B O 1
ATOM 3574 N N . LYS B 1 127 ? 19.297 11.703 5.992 1 98.31 127 LYS B N 1
ATOM 3575 C CA . LYS B 1 127 ? 20.25 10.664 6.348 1 98.31 127 LYS B CA 1
ATOM 3576 C C . LYS B 1 127 ? 21.453 10.688 5.41 1 98.31 127 LYS B C 1
ATOM 3578 O O . LYS B 1 127 ? 22.609 10.641 5.859 1 98.31 127 LYS B O 1
ATOM 3583 N N . TYR B 1 128 ? 21.172 10.734 4.137 1 98.31 128 TYR B N 1
ATOM 3584 C CA . TYR B 1 128 ? 22.203 10.68 3.107 1 98.31 128 TYR B CA 1
ATOM 3585 C C . TYR B 1 128 ? 23.203 11.828 3.27 1 98.31 128 TYR B C 1
ATOM 3587 O O . TYR B 1 128 ? 24.406 11.641 3.092 1 98.31 128 TYR B O 1
ATOM 3595 N N . ASN B 1 129 ? 22.734 12.984 3.688 1 98.25 129 ASN B N 1
ATOM 3596 C CA . ASN B 1 129 ? 23.562 14.172 3.82 1 98.25 129 ASN B CA 1
ATOM 3597 C C . ASN B 1 129 ? 24.016 14.383 5.266 1 98.25 129 ASN B C 1
ATOM 3599 O O . ASN B 1 129 ? 24.672 15.383 5.578 1 98.25 129 ASN B O 1
ATOM 3603 N N . SER B 1 130 ? 23.594 13.539 6.141 1 97.88 130 SER B N 1
ATOM 3604 C CA . SER B 1 130 ? 23.953 13.609 7.555 1 97.88 130 SER B CA 1
ATOM 3605 C C . SER B 1 130 ? 23.641 14.984 8.141 1 97.88 130 SER B C 1
ATOM 3607 O O . SER B 1 130 ? 24.484 15.602 8.773 1 97.88 130 SER B O 1
ATOM 3609 N N . THR B 1 131 ? 22.469 15.508 7.914 1 97.44 131 THR B N 1
ATOM 3610 C CA . THR B 1 131 ? 22.109 16.859 8.336 1 97.44 131 THR B CA 1
ATOM 3611 C C . THR B 1 131 ? 21.828 16.906 9.836 1 97.44 131 THR B C 1
ATOM 3613 O O . THR B 1 131 ? 21.859 17.969 10.445 1 97.44 131 THR B O 1
ATOM 3616 N N . GLY B 1 132 ? 21.469 15.789 10.383 1 97.38 132 GLY B N 1
ATOM 3617 C CA . GLY B 1 132 ? 21.062 15.727 11.781 1 97.38 132 GLY B CA 1
ATOM 3618 C C . GLY B 1 132 ? 19.609 16.078 12 1 97.38 132 GLY B C 1
ATOM 3619 O O . GLY B 1 132 ? 19.156 16.156 13.148 1 97.38 132 GLY B O 1
ATOM 3620 N N . GLY B 1 133 ? 18.859 16.297 10.938 1 98.38 133 GLY B N 1
ATOM 3621 C CA . GLY B 1 133 ? 17.438 16.562 11.016 1 98.38 133 GLY B CA 1
ATOM 3622 C C . GLY B 1 133 ? 16.594 15.352 10.664 1 98.38 133 GLY B C 1
ATOM 3623 O O . GLY B 1 133 ? 17.109 14.297 10.312 1 98.38 133 GLY B O 1
ATOM 3624 N N . ILE B 1 134 ? 15.281 15.516 10.789 1 98.75 134 ILE B N 1
ATOM 3625 C CA . ILE B 1 134 ? 14.328 14.477 10.422 1 98.75 134 ILE B CA 1
ATOM 3626 C C . ILE B 1 134 ? 13.305 15.031 9.438 1 98.75 134 ILE B C 1
ATOM 3628 O O . ILE B 1 134 ? 13.289 16.234 9.164 1 98.75 134 ILE B O 1
ATOM 3632 N N . ALA B 1 135 ? 12.516 14.141 8.859 1 98.88 135 ALA B N 1
ATOM 3633 C CA . ALA B 1 135 ? 11.352 14.539 8.078 1 98.88 135 ALA B CA 1
ATOM 3634 C C . ALA B 1 135 ? 10.062 14.289 8.844 1 98.88 135 ALA B C 1
ATOM 3636 O O . ALA B 1 135 ? 9.844 13.195 9.375 1 98.88 135 ALA B O 1
ATOM 3637 N N . TRP B 1 136 ? 9.273 15.312 9.008 1 98.94 136 TRP B N 1
ATOM 3638 C CA . TRP B 1 136 ? 7.91 15.172 9.492 1 98.94 136 TRP B CA 1
ATOM 3639 C C . TRP B 1 136 ? 6.938 14.977 8.336 1 98.94 136 TRP B C 1
ATOM 3641 O O . TRP B 1 136 ? 6.867 15.805 7.426 1 98.94 136 TRP B O 1
ATOM 3651 N N . VAL B 1 137 ? 6.223 13.883 8.367 1 98.88 137 VAL B N 1
ATOM 3652 C CA . VAL B 1 137 ? 5.27 13.578 7.305 1 98.88 137 VAL B CA 1
ATOM 3653 C C . VAL B 1 137 ? 3.859 13.492 7.887 1 98.88 137 VAL B C 1
ATOM 3655 O O . VAL B 1 137 ? 3.527 12.539 8.594 1 98.88 137 VAL B O 1
ATOM 3658 N N . ILE B 1 138 ? 3.053 14.453 7.531 1 98.75 138 ILE B N 1
ATOM 3659 C CA . ILE B 1 138 ? 1.715 14.562 8.102 1 98.75 138 ILE B CA 1
ATOM 3660 C C . ILE B 1 138 ? 0.678 14.102 7.086 1 98.75 138 ILE B C 1
ATOM 3662 O O . ILE B 1 138 ? 0.681 14.555 5.938 1 98.75 138 ILE B O 1
ATOM 3666 N N . TYR B 1 139 ? -0.131 13.18 7.492 1 98.25 139 TYR B N 1
ATOM 3667 C CA . TYR B 1 139 ? -1.163 12.648 6.605 1 98.25 139 TYR B CA 1
ATOM 3668 C C . TYR B 1 139 ? -2.449 12.367 7.375 1 98.25 139 TYR B C 1
ATOM 3670 O O . TYR B 1 139 ? -2.49 12.508 8.602 1 98.25 139 TYR B O 1
ATOM 3678 N N . GLY B 1 140 ? -3.531 12.141 6.652 1 97.44 140 GLY B N 1
ATOM 3679 C CA . GLY B 1 140 ? -4.824 11.922 7.277 1 97.44 140 GLY B CA 1
ATOM 3680 C C . GLY B 1 140 ? -5.219 10.461 7.336 1 97.44 140 GLY B C 1
ATOM 3681 O O . GLY B 1 140 ? -4.488 9.594 6.852 1 97.44 140 GLY B O 1
ATOM 3682 N N . ASP B 1 141 ? -6.359 10.211 7.984 1 96.5 141 ASP B N 1
ATOM 3683 C CA . ASP B 1 141 ? -6.891 8.859 8.141 1 96.5 141 ASP B CA 1
ATOM 3684 C C . ASP B 1 141 ? -7.195 8.234 6.777 1 96.5 141 ASP B C 1
ATOM 3686 O O . ASP B 1 141 ? -7 7.031 6.586 1 96.5 141 ASP B O 1
ATOM 3690 N N . GLY B 1 142 ? -7.73 9.047 5.859 1 95.81 142 GLY B N 1
ATOM 3691 C CA . GLY B 1 142 ? -7.957 8.523 4.52 1 95.81 142 GLY B CA 1
ATOM 3692 C C . GLY B 1 142 ? -6.684 8.078 3.828 1 95.81 142 GLY B C 1
ATOM 3693 O O . GLY B 1 142 ? -6.664 7.043 3.16 1 95.81 142 GLY B O 1
ATOM 3694 N N . ALA B 1 143 ? -5.656 8.883 3.943 1 97.31 143 ALA B N 1
ATOM 3695 C CA . ALA B 1 143 ? -4.355 8.578 3.355 1 97.31 143 ALA B CA 1
ATOM 3696 C C . ALA B 1 143 ? -3.756 7.316 3.971 1 97.31 143 ALA B C 1
ATOM 3698 O O . ALA B 1 143 ? -3.002 6.594 3.312 1 97.31 143 ALA B O 1
ATOM 3699 N N . ALA B 1 144 ? -4.113 7.016 5.184 1 97.56 144 ALA B N 1
ATOM 3700 C CA . ALA B 1 144 ? -3.57 5.875 5.91 1 97.56 144 ALA B CA 1
ATOM 3701 C C . ALA B 1 144 ? -3.93 4.562 5.219 1 97.56 144 ALA B C 1
ATOM 3703 O O . ALA B 1 144 ? -3.271 3.539 5.434 1 97.56 144 ALA B O 1
ATOM 3704 N N . ASP B 1 145 ? -4.922 4.594 4.367 1 96.25 145 ASP B N 1
ATOM 3705 C CA . ASP B 1 145 ? -5.371 3.375 3.703 1 96.25 145 ASP B CA 1
ATOM 3706 C C . ASP B 1 145 ? -4.805 3.277 2.289 1 96.25 145 ASP B C 1
ATOM 3708 O O . ASP B 1 145 ? -5.004 2.273 1.602 1 96.25 145 ASP B O 1
ATOM 3712 N N . GLN B 1 146 ? -4.141 4.305 1.909 1 96.75 146 GLN B N 1
ATOM 3713 C CA . GLN B 1 146 ? -3.557 4.273 0.573 1 96.75 146 GLN B CA 1
ATOM 3714 C C . GLN B 1 146 ? -2.33 3.367 0.531 1 96.75 146 GLN B C 1
ATOM 3716 O O . GLN B 1 146 ? -1.538 3.34 1.476 1 96.75 146 GLN B O 1
ATOM 3721 N N . GLY B 1 147 ? -2.117 2.684 -0.598 1 97.25 147 GLY B N 1
ATOM 3722 C CA . GLY B 1 147 ? -1.033 1.727 -0.757 1 97.25 147 GLY B CA 1
ATOM 3723 C C . GLY B 1 147 ? 0.341 2.344 -0.579 1 97.25 147 GLY B C 1
ATOM 3724 O O . GLY B 1 147 ? 1.243 1.714 -0.024 1 97.25 147 GLY B O 1
ATOM 3725 N N . GLN B 1 148 ? 0.477 3.504 -1.064 1 97.06 148 GLN B N 1
ATOM 3726 C CA . GLN B 1 148 ? 1.788 4.145 -1.022 1 97.06 148 GLN B CA 1
ATOM 3727 C C . GLN B 1 148 ? 2.229 4.402 0.415 1 97.06 148 GLN B C 1
ATOM 3729 O O . GLN B 1 148 ? 3.418 4.574 0.684 1 97.06 148 GLN B O 1
ATOM 3734 N N . THR B 1 149 ? 1.25 4.488 1.345 1 98.25 149 THR B N 1
ATOM 3735 C CA . THR B 1 149 ? 1.601 4.602 2.756 1 98.25 149 THR B CA 1
ATOM 3736 C C . THR B 1 149 ? 2.463 3.424 3.195 1 98.25 149 THR B C 1
ATOM 3738 O O . THR B 1 149 ? 3.527 3.613 3.789 1 98.25 149 THR B O 1
ATOM 3741 N N . PHE B 1 150 ? 2.094 2.229 2.811 1 98.12 150 PHE B N 1
ATOM 3742 C CA . PHE B 1 150 ? 2.777 1.015 3.242 1 98.12 150 PHE B CA 1
ATOM 3743 C C . PHE B 1 150 ? 4.094 0.837 2.494 1 98.12 150 PHE B C 1
ATOM 3745 O O . PHE B 1 150 ? 5.062 0.312 3.047 1 98.12 150 PHE B O 1
ATOM 3752 N N . GLU B 1 151 ? 4.121 1.235 1.252 1 98.25 151 GLU B N 1
ATOM 3753 C CA . GLU B 1 151 ? 5.391 1.238 0.534 1 98.25 151 GLU B CA 1
ATOM 3754 C C . GLU B 1 151 ? 6.402 2.162 1.205 1 98.25 151 GLU B C 1
ATOM 3756 O O . GLU B 1 151 ? 7.574 1.804 1.36 1 98.25 151 GLU B O 1
ATOM 3761 N N . ALA B 1 152 ? 5.902 3.35 1.571 1 98.75 152 ALA B N 1
ATOM 3762 C CA . ALA B 1 152 ? 6.758 4.312 2.258 1 98.75 152 ALA B CA 1
ATOM 3763 C C . ALA B 1 152 ? 7.25 3.756 3.592 1 98.75 152 ALA B C 1
ATOM 3765 O O . ALA B 1 152 ? 8.438 3.857 3.912 1 98.75 152 ALA B O 1
ATOM 3766 N N . TYR B 1 153 ? 6.328 3.15 4.391 1 98.75 153 TYR B N 1
ATOM 3767 C CA . TYR B 1 153 ? 6.691 2.541 5.664 1 98.75 153 TYR B CA 1
ATOM 3768 C C . TYR B 1 153 ? 7.793 1.504 5.477 1 98.75 153 TYR B C 1
ATOM 3770 O O . TYR B 1 153 ? 8.773 1.49 6.227 1 98.75 153 TYR B O 1
ATOM 3778 N N . ASN B 1 154 ? 7.637 0.633 4.496 1 98.5 154 ASN B N 1
ATOM 3779 C CA . ASN B 1 154 ? 8.594 -0.444 4.254 1 98.5 154 ASN B CA 1
ATOM 3780 C C . ASN B 1 154 ? 9.992 0.099 3.975 1 98.5 154 ASN B C 1
ATOM 3782 O O . ASN B 1 154 ? 10.969 -0.347 4.582 1 98.5 154 ASN B O 1
ATOM 3786 N N . LEU B 1 155 ? 10.094 1.052 3.105 1 98.56 155 LEU B N 1
ATOM 3787 C CA . LEU B 1 155 ? 11.398 1.601 2.734 1 98.56 155 LEU B CA 1
ATOM 3788 C C . LEU B 1 155 ? 12.016 2.359 3.902 1 98.56 155 LEU B C 1
ATOM 3790 O O . LEU B 1 155 ? 13.227 2.285 4.121 1 98.56 155 LEU B O 1
ATOM 3794 N N . ALA B 1 156 ? 11.156 3.127 4.59 1 98.88 156 ALA B N 1
ATOM 3795 C CA . ALA B 1 156 ? 11.656 3.879 5.738 1 98.88 156 ALA B CA 1
ATOM 3796 C C . ALA B 1 156 ? 12.281 2.947 6.773 1 98.88 156 ALA B C 1
ATOM 3798 O O . ALA B 1 156 ? 13.359 3.232 7.309 1 98.88 156 ALA B O 1
ATOM 3799 N N . LYS B 1 157 ? 11.562 1.877 7.066 1 98.81 157 LYS B N 1
ATOM 3800 C CA . LYS B 1 157 ? 12.07 0.921 8.047 1 98.81 157 LYS B CA 1
ATOM 3801 C C . LYS B 1 157 ? 13.281 0.17 7.5 1 98.81 157 LYS B C 1
ATOM 3803 O O . LYS B 1 157 ? 14.273 -0.017 8.203 1 98.81 157 LYS B O 1
ATOM 3808 N N . LEU B 1 158 ? 13.211 -0.266 6.234 1 98.44 158 LEU B N 1
ATOM 3809 C CA . LEU B 1 158 ? 14.289 -0.999 5.582 1 98.44 158 LEU B CA 1
ATOM 3810 C C . LEU B 1 158 ? 15.602 -0.228 5.672 1 98.44 158 LEU B C 1
ATOM 3812 O O . LEU B 1 158 ? 16.656 -0.813 5.949 1 98.44 158 LEU B O 1
ATOM 3816 N N . TRP B 1 159 ? 15.516 1.065 5.531 1 98.44 159 TRP B N 1
ATOM 3817 C CA . TRP B 1 159 ? 16.719 1.899 5.488 1 98.44 159 TRP B CA 1
ATOM 3818 C C . TRP B 1 159 ? 16.906 2.641 6.809 1 98.44 159 TRP B C 1
ATOM 3820 O O . TRP B 1 159 ? 17.797 3.482 6.926 1 98.44 159 TRP B O 1
ATOM 3830 N N . SER B 1 160 ? 16.062 2.406 7.762 1 98.5 160 SER B N 1
ATOM 3831 C CA . SER B 1 160 ? 16.125 3.055 9.07 1 98.5 160 SER B CA 1
ATOM 3832 C C . SER B 1 160 ? 16.203 4.57 8.93 1 98.5 160 SER B C 1
ATOM 3834 O O . SER B 1 160 ? 17.109 5.199 9.477 1 98.5 160 SER B O 1
ATOM 3836 N N . LEU B 1 161 ? 15.258 5.156 8.266 1 98.88 161 LEU B N 1
ATOM 3837 C CA . LEU B 1 161 ? 15.273 6.586 7.965 1 98.88 161 LEU B CA 1
ATOM 3838 C C . LEU B 1 161 ? 14.758 7.391 9.156 1 98.88 161 LEU B C 1
ATOM 3840 O O . LEU B 1 161 ? 13.875 6.938 9.883 1 98.88 161 LEU B O 1
ATOM 3844 N N . PRO B 1 162 ? 15.281 8.578 9.328 1 98.88 162 PRO B N 1
ATOM 3845 C CA . PRO B 1 162 ? 14.805 9.469 10.391 1 98.88 162 PRO B CA 1
ATOM 3846 C C . PRO B 1 162 ? 13.516 10.195 10.008 1 98.88 162 PRO B C 1
ATOM 3848 O O . PRO B 1 162 ? 13.547 11.367 9.625 1 98.88 162 PRO B O 1
ATOM 3851 N N . VAL B 1 163 ? 12.422 9.57 10.18 1 98.94 163 VAL B N 1
ATOM 3852 C CA . VAL B 1 163 ? 11.141 10.117 9.758 1 98.94 163 VAL B CA 1
ATOM 3853 C C . VAL B 1 163 ? 10.086 9.867 10.836 1 98.94 163 VAL B C 1
ATOM 3855 O O . VAL B 1 163 ? 10.062 8.797 11.445 1 98.94 163 VAL B O 1
ATOM 3858 N N . VAL B 1 164 ? 9.312 10.828 11.102 1 98.94 164 VAL B N 1
ATOM 3859 C CA . VAL B 1 164 ? 8.117 10.711 11.93 1 98.94 164 VAL B CA 1
ATOM 3860 C C . VAL B 1 164 ? 6.867 10.859 11.062 1 98.94 164 VAL B C 1
ATOM 3862 O O . VAL B 1 164 ? 6.652 11.906 10.445 1 98.94 164 VAL B O 1
ATOM 3865 N N . TYR B 1 165 ? 6.16 9.75 11 1 98.94 165 TYR B N 1
ATOM 3866 C CA . TYR B 1 165 ? 4.867 9.797 10.336 1 98.94 165 TYR B CA 1
ATOM 3867 C C . TYR B 1 165 ? 3.764 10.195 11.305 1 98.94 165 TYR B C 1
ATOM 3869 O O . TYR B 1 165 ? 3.566 9.547 12.336 1 98.94 165 TYR B O 1
ATOM 3877 N N . VAL B 1 166 ? 3.047 11.242 10.969 1 98.94 166 VAL B N 1
ATOM 3878 C CA . VAL B 1 166 ? 1.979 11.734 11.836 1 98.94 166 VAL B CA 1
ATOM 3879 C C . VAL B 1 166 ? 0.633 11.578 11.133 1 98.94 166 VAL B C 1
ATOM 3881 O O . VAL B 1 166 ? 0.34 12.297 10.172 1 98.94 166 VAL B O 1
ATOM 3884 N N . CYS B 1 167 ? -0.176 10.68 11.633 1 98.75 167 CYS B N 1
ATOM 3885 C CA . CYS B 1 167 ? -1.534 10.508 11.133 1 98.75 167 CYS B CA 1
ATOM 3886 C C . CYS B 1 167 ? -2.514 11.398 11.891 1 98.75 167 CYS B C 1
ATOM 3888 O O . CYS B 1 167 ? -2.816 11.141 13.055 1 98.75 167 CYS B O 1
ATOM 3890 N N . GLU B 1 168 ? -2.951 12.453 11.227 1 98.31 168 GLU B N 1
ATOM 3891 C CA . GLU B 1 168 ? -4.043 13.227 11.805 1 98.31 168 GLU B CA 1
ATOM 3892 C C . GLU B 1 168 ? -5.383 12.523 11.625 1 98.31 168 GLU B C 1
ATOM 3894 O O . GLU B 1 168 ? -6.047 12.695 10.602 1 98.31 168 GLU B O 1
ATOM 3899 N N . ASN B 1 169 ? -5.773 11.836 12.648 1 98 169 ASN B N 1
ATOM 3900 C CA . ASN B 1 169 ? -7.027 11.094 12.625 1 98 169 ASN B CA 1
ATOM 3901 C C . ASN B 1 169 ? -8.203 11.961 13.078 1 98 169 ASN B C 1
ATOM 3903 O O . ASN B 1 169 ? -8.57 11.938 14.25 1 98 169 ASN B O 1
ATOM 3907 N N . ASN B 1 170 ? -8.789 12.664 12.102 1 95.88 170 ASN B N 1
ATOM 3908 C CA . ASN B 1 170 ? -9.93 13.516 12.453 1 95.88 170 ASN B CA 1
ATOM 3909 C C . ASN B 1 170 ? -11.25 12.773 12.273 1 95.88 170 ASN B C 1
ATOM 3911 O O . ASN B 1 170 ? -12.312 13.391 12.227 1 95.88 170 ASN B O 1
ATOM 3915 N N . LYS B 1 171 ? -11.188 11.445 12.07 1 94.12 171 LYS B N 1
ATOM 3916 C CA . LYS B 1 171 ? -12.305 10.508 12.133 1 94.12 171 LYS B CA 1
ATOM 3917 C C . LYS B 1 171 ? -13.016 10.414 10.781 1 94.12 171 LYS B C 1
ATOM 3919 O O . LYS B 1 171 ? -13.789 9.484 10.555 1 94.12 171 LYS B O 1
ATOM 3924 N N . TYR B 1 172 ? -12.75 11.383 9.914 1 93.19 172 TYR B N 1
ATOM 3925 C CA . TYR B 1 172 ? -13.445 11.391 8.633 1 93.19 172 TYR B CA 1
ATOM 3926 C C . TYR B 1 172 ? -12.484 11.711 7.496 1 93.19 172 TYR B C 1
ATOM 3928 O O . TYR B 1 172 ? -11.852 12.773 7.484 1 93.19 172 TYR B O 1
ATOM 3936 N N . SER B 1 173 ? -12.414 10.766 6.52 1 92.44 173 SER B N 1
ATOM 3937 C CA . SER B 1 173 ? -11.727 11.164 5.293 1 92.44 173 SER B CA 1
ATOM 3938 C C . SER B 1 173 ? -12.453 12.312 4.609 1 92.44 173 SER B C 1
ATOM 3940 O O . SER B 1 173 ? -12.773 13.32 5.246 1 92.44 173 SER B O 1
ATOM 3942 N N . MET B 1 174 ? -12.805 12.258 3.346 1 87.75 174 MET B N 1
ATOM 3943 C CA . MET B 1 174 ? -13.633 13.32 2.777 1 87.75 174 MET B CA 1
ATOM 3944 C C . MET B 1 174 ? -14.992 13.367 3.465 1 87.75 174 MET B C 1
ATOM 3946 O O . MET B 1 174 ? -15.391 14.414 3.979 1 87.75 174 MET B O 1
ATOM 3950 N N . GLY B 1 175 ? -15.586 12.367 3.57 1 89.25 175 GLY B N 1
ATOM 3951 C CA . GLY B 1 175 ? -16.891 12.227 4.195 1 89.25 175 GLY B CA 1
ATOM 3952 C C . GLY B 1 175 ? -17.156 10.82 4.695 1 89.25 175 GLY B C 1
ATOM 3953 O O . GLY B 1 175 ? -18.266 10.523 5.148 1 89.25 175 GLY B O 1
ATOM 3954 N N . THR B 1 176 ? -16.203 10.016 4.645 1 92.38 176 THR B N 1
ATOM 3955 C CA . THR B 1 176 ? -16.359 8.633 5.074 1 92.38 176 THR B CA 1
ATOM 3956 C C . THR B 1 176 ? -15.719 8.414 6.441 1 92.38 176 THR B C 1
ATOM 3958 O O . THR B 1 176 ? -14.531 8.695 6.633 1 92.38 176 THR B O 1
ATOM 3961 N N . ALA B 1 177 ? -16.547 7.922 7.324 1 93.56 177 ALA B N 1
ATOM 3962 C CA . ALA B 1 177 ? -16.031 7.652 8.664 1 93.56 177 ALA B CA 1
ATOM 3963 C C . ALA B 1 177 ? -14.953 6.578 8.641 1 93.56 177 ALA B C 1
ATOM 3965 O O . ALA B 1 177 ? -14.984 5.676 7.797 1 93.56 177 ALA B O 1
ATOM 3966 N N . THR B 1 178 ? -14.016 6.578 9.594 1 93.88 178 THR B N 1
ATOM 3967 C CA . THR B 1 178 ? -12.859 5.691 9.633 1 93.88 178 THR B CA 1
ATOM 3968 C C . THR B 1 178 ? -13.305 4.23 9.617 1 93.88 178 THR B C 1
ATOM 3970 O O . THR B 1 178 ? -12.711 3.406 8.914 1 93.88 178 THR B O 1
ATOM 3973 N N . TYR B 1 179 ? -14.367 3.873 10.344 1 92.81 179 TYR B N 1
ATOM 3974 C CA . TYR B 1 179 ? -14.781 2.484 10.484 1 92.81 179 TYR B CA 1
ATOM 3975 C C . TYR B 1 179 ? -15.367 1.954 9.18 1 92.81 179 TYR B C 1
ATOM 3977 O O . TYR B 1 179 ? -15.539 0.744 9.016 1 92.81 179 TYR B O 1
ATOM 3985 N N . ARG B 1 180 ? -15.648 2.82 8.242 1 94.12 180 ARG B N 1
ATOM 3986 C CA . ARG B 1 180 ? -16.25 2.408 6.977 1 94.12 180 ARG B CA 1
ATOM 3987 C C . ARG B 1 180 ? -15.18 2.09 5.941 1 94.12 180 ARG B C 1
ATOM 3989 O O . ARG B 1 180 ? -15.445 1.41 4.949 1 94.12 180 ARG B O 1
ATOM 3996 N N . HIS B 1 181 ? -13.969 2.582 6.199 1 94.75 181 HIS B N 1
ATOM 3997 C CA . HIS B 1 181 ? -12.992 2.385 5.137 1 94.75 181 HIS B CA 1
ATOM 3998 C C . HIS B 1 181 ? -11.727 1.719 5.664 1 94.75 181 HIS B C 1
ATOM 4000 O O . HIS B 1 181 ? -10.875 1.291 4.883 1 94.75 181 HIS B O 1
ATOM 4006 N N . SER B 1 182 ? -11.586 1.579 6.91 1 96.94 182 SER B N 1
ATOM 4007 C CA . SER B 1 182 ? -10.414 0.955 7.52 1 96.94 182 SER B CA 1
ATOM 4008 C C . SER B 1 182 ? -10.812 -0.224 8.398 1 96.94 182 SER B C 1
ATOM 4010 O O . SER B 1 182 ? -11.562 -0.06 9.367 1 96.94 182 SER B O 1
ATOM 4012 N N . ALA B 1 183 ? -10.258 -1.371 8.094 1 97.69 183 ALA B N 1
ATOM 4013 C CA . ALA B 1 183 ? -10.508 -2.531 8.945 1 97.69 183 ALA B CA 1
ATOM 4014 C C . ALA B 1 183 ? -9.867 -2.352 10.312 1 97.69 183 ALA B C 1
ATOM 4016 O O . ALA B 1 183 ? -10.461 -2.697 11.336 1 97.69 183 ALA B O 1
ATOM 4017 N N . ASN B 1 184 ? -8.656 -1.87 10.328 1 97.88 184 ASN B N 1
ATOM 4018 C CA . ASN B 1 184 ? -7.938 -1.49 11.547 1 97.88 184 ASN B CA 1
ATOM 4019 C C . ASN B 1 184 ? -7.945 0.021 11.75 1 97.88 184 ASN B C 1
ATOM 4021 O O . ASN B 1 184 ? -7.234 0.75 11.055 1 97.88 184 ASN B O 1
ATOM 4025 N N . THR B 1 185 ? -8.695 0.521 12.758 1 97.31 185 THR B N 1
ATOM 4026 C CA . THR B 1 185 ? -8.844 1.959 12.953 1 97.31 185 THR B CA 1
ATOM 4027 C C . THR B 1 185 ? -7.785 2.482 13.922 1 97.31 185 THR B C 1
ATOM 4029 O O . THR B 1 185 ? -7.723 3.686 14.188 1 97.31 185 THR B O 1
ATOM 4032 N N . ASP B 1 186 ? -7.031 1.54 14.547 1 97.88 186 ASP B N 1
ATOM 4033 C CA . ASP B 1 186 ? -5.871 1.944 15.336 1 97.88 186 ASP B CA 1
ATOM 4034 C C . ASP B 1 186 ? -4.656 2.174 14.445 1 97.88 186 ASP B C 1
ATOM 4036 O O . ASP B 1 186 ? -3.738 1.351 14.414 1 97.88 186 ASP B O 1
ATOM 4040 N N . TYR B 1 187 ? -4.621 3.297 13.852 1 98.19 187 TYR B N 1
ATOM 4041 C CA . TYR B 1 187 ? -3.668 3.586 12.781 1 98.19 187 TYR B CA 1
ATOM 4042 C C . TYR B 1 187 ? -2.234 3.494 13.289 1 98.19 187 TYR B C 1
ATOM 4044 O O . TYR B 1 187 ? -1.318 3.174 12.531 1 98.19 187 TYR B O 1
ATOM 4052 N N . TYR B 1 188 ? -1.961 3.73 14.586 1 98.44 188 TYR B N 1
ATOM 4053 C CA . TYR B 1 188 ? -0.621 3.711 15.164 1 98.44 188 TYR B CA 1
ATOM 4054 C C . TYR B 1 188 ? -0.07 2.291 15.211 1 98.44 188 TYR B C 1
ATOM 4056 O O . TYR B 1 188 ? 1.129 2.092 15.422 1 98.44 188 TYR B O 1
ATOM 4064 N N . THR B 1 189 ? -0.895 1.241 14.961 1 98.19 189 THR B N 1
ATOM 4065 C CA . THR B 1 189 ? -0.462 -0.149 15.039 1 98.19 189 THR B CA 1
ATOM 4066 C C . THR B 1 189 ? -0.205 -0.717 13.648 1 98.19 189 THR B C 1
ATOM 4068 O O . THR B 1 189 ? 0.122 -1.896 13.5 1 98.19 189 THR B O 1
ATOM 4071 N N . ARG B 1 190 ? -0.283 0.101 12.656 1 97.75 190 ARG B N 1
ATOM 4072 C CA . ARG B 1 190 ? -0.299 -0.42 11.289 1 97.75 190 ARG B CA 1
ATOM 4073 C C . ARG B 1 190 ? 1.08 -0.314 10.648 1 97.75 190 ARG B C 1
ATOM 4075 O O . ARG B 1 190 ? 1.212 -0.425 9.43 1 97.75 190 ARG B O 1
ATOM 4082 N N . GLY B 1 191 ? 2.074 -0.114 11.477 1 97.5 191 GLY B N 1
ATOM 4083 C CA . GLY B 1 191 ? 3.41 0.141 10.961 1 97.5 191 GLY B CA 1
ATOM 4084 C C . GLY B 1 191 ? 4.227 -1.122 10.766 1 97.5 191 GLY B C 1
ATOM 4085 O O . GLY B 1 191 ? 5.355 -1.069 10.266 1 97.5 191 GLY B O 1
ATOM 4086 N N . ASP B 1 192 ? 3.588 -2.312 11.008 1 96.56 192 ASP B N 1
ATOM 4087 C CA . ASP B 1 192 ? 4.336 -3.566 10.961 1 96.56 192 ASP B CA 1
ATOM 4088 C C . ASP B 1 192 ? 5.527 -3.531 11.914 1 96.56 192 ASP B C 1
ATOM 4090 O O . ASP B 1 192 ? 5.367 -3.713 13.125 1 96.56 192 ASP B O 1
ATOM 4094 N N . LEU B 1 193 ? 6.742 -3.203 11.406 1 98.06 193 LEU B N 1
ATOM 4095 C CA . LEU B 1 193 ? 7.926 -3.158 12.258 1 98.06 193 LEU B CA 1
ATOM 4096 C C . LEU B 1 193 ? 8.156 -1.748 12.789 1 98.06 193 LEU B C 1
ATOM 4098 O O . LEU B 1 193 ? 9 -1.542 13.672 1 98.06 193 LEU B O 1
ATOM 4102 N N . ILE B 1 194 ? 7.5 -0.776 12.281 1 98.75 194 ILE B N 1
ATOM 4103 C CA . ILE B 1 194 ? 7.594 0.598 12.766 1 98.75 194 ILE B CA 1
ATOM 4104 C C . ILE B 1 194 ? 6.688 0.779 13.984 1 98.75 194 ILE B C 1
ATOM 4106 O O . ILE B 1 194 ? 5.477 0.571 13.898 1 98.75 194 ILE B O 1
ATOM 4110 N N . PRO B 1 195 ? 7.258 1.175 15.086 1 98.69 195 PRO B N 1
ATOM 4111 C CA . PRO B 1 195 ? 6.41 1.386 16.266 1 98.69 195 PRO B CA 1
ATOM 4112 C C . PRO B 1 195 ? 5.5 2.605 16.125 1 98.69 195 PRO B C 1
ATOM 4114 O O . PRO B 1 195 ? 5.75 3.475 15.289 1 98.69 195 PRO B O 1
ATOM 4117 N N . GLY B 1 196 ? 4.398 2.637 16.922 1 98.75 196 GLY B N 1
ATOM 4118 C CA . GLY B 1 196 ? 3.461 3.746 16.891 1 98.75 196 GLY B CA 1
ATOM 4119 C C . GLY B 1 196 ? 2.902 4.105 18.25 1 98.75 196 GLY B C 1
ATOM 4120 O O . GLY B 1 196 ? 2.867 3.266 19.156 1 98.75 196 GLY B O 1
ATOM 4121 N N . ILE B 1 197 ? 2.52 5.328 18.375 1 98.75 197 ILE B N 1
ATOM 4122 C CA . ILE B 1 197 ? 1.916 5.871 19.594 1 98.75 197 ILE B CA 1
ATOM 4123 C C . ILE B 1 197 ? 0.635 6.621 19.234 1 98.75 197 ILE B C 1
ATOM 4125 O O . ILE B 1 197 ? 0.597 7.367 18.25 1 98.75 197 ILE B O 1
ATOM 4129 N N . GLN B 1 198 ? -0.399 6.328 19.984 1 98.81 198 GLN B N 1
ATOM 4130 C CA . GLN B 1 198 ? -1.601 7.145 19.844 1 98.81 198 GLN B CA 1
ATOM 4131 C C . GLN B 1 198 ? -1.597 8.297 20.844 1 98.81 198 GLN B C 1
ATOM 4133 O O . GLN B 1 198 ? -1.255 8.117 22.016 1 98.81 198 GLN B O 1
ATOM 4138 N N . VAL B 1 199 ? -1.886 9.453 20.375 1 98.75 199 VAL B N 1
ATOM 4139 C CA . VAL B 1 199 ? -1.808 10.688 21.141 1 98.75 199 VAL B CA 1
ATOM 4140 C C . VAL B 1 199 ? -3.133 11.445 21.047 1 98.75 199 VAL B C 1
ATOM 4142 O O . VAL B 1 199 ? -3.785 11.43 20 1 98.75 199 VAL B O 1
ATOM 4145 N N . ASP B 1 200 ? -3.58 12.062 22.125 1 98.62 200 ASP B N 1
ATOM 4146 C CA . ASP B 1 200 ? -4.699 12.992 22.047 1 98.62 200 ASP B CA 1
ATOM 4147 C C . ASP B 1 200 ? -4.297 14.273 21.312 1 98.62 200 ASP B C 1
ATOM 4149 O O . ASP B 1 200 ? -3.697 15.172 21.906 1 98.62 200 ASP B O 1
ATOM 4153 N N . GLY B 1 201 ? -4.727 14.367 20.094 1 98.62 201 GLY B N 1
ATOM 4154 C CA . GLY B 1 201 ? -4.328 15.469 19.234 1 98.62 201 GLY B CA 1
ATOM 4155 C C . GLY B 1 201 ? -5.039 16.766 19.562 1 98.62 201 GLY B C 1
ATOM 4156 O O . GLY B 1 201 ? -4.734 17.812 18.969 1 98.62 201 GLY B O 1
ATOM 4157 N N . MET B 1 202 ? -5.957 16.734 20.547 1 98.31 202 MET B N 1
ATOM 4158 C CA . MET B 1 202 ? -6.688 17.922 20.953 1 98.31 202 MET B CA 1
ATOM 4159 C C . MET B 1 202 ? -6 18.609 22.141 1 98.31 202 MET B C 1
ATOM 4161 O O . MET B 1 202 ? -6.336 19.734 22.5 1 98.31 202 MET B O 1
ATOM 4165 N N . LYS B 1 203 ? -5.074 17.953 22.703 1 98.44 203 LYS B N 1
ATOM 4166 C CA . LYS B 1 203 ? -4.336 18.484 23.844 1 98.44 203 LYS B CA 1
ATOM 4167 C C . LYS B 1 203 ? -2.896 18.812 23.453 1 98.44 203 LYS B C 1
ATOM 4169 O O . LYS B 1 203 ? -2.049 17.922 23.375 1 98.44 203 LYS B O 1
ATOM 4174 N N . VAL B 1 204 ? -2.652 20.078 23.422 1 98.44 204 VAL B N 1
ATOM 4175 C CA . VAL B 1 204 ? -1.395 20.578 22.891 1 98.44 204 VAL B CA 1
ATOM 4176 C C . VAL B 1 204 ? -0.225 20.031 23.703 1 98.44 204 VAL B C 1
ATOM 4178 O O . VAL B 1 204 ? 0.849 19.766 23.156 1 98.44 204 VAL B O 1
ATOM 4181 N N . LEU B 1 205 ? -0.376 19.812 25.016 1 97.94 205 LEU B N 1
ATOM 4182 C CA . LEU B 1 205 ? 0.69 19.281 25.859 1 97.94 205 LEU B CA 1
ATOM 4183 C C . LEU B 1 205 ? 1.019 17.844 25.484 1 97.94 205 LEU B C 1
ATOM 4185 O O . LEU B 1 205 ? 2.189 17.453 25.453 1 97.94 205 LEU B O 1
ATOM 4189 N N . ASP B 1 206 ? -0.022 17.031 25.25 1 98.44 206 ASP B N 1
ATOM 4190 C CA . ASP B 1 206 ? 0.183 15.648 24.812 1 98.44 206 ASP B CA 1
ATOM 4191 C C . ASP B 1 206 ? 0.922 15.602 23.484 1 98.44 206 ASP B C 1
ATOM 4193 O O . ASP B 1 206 ? 1.833 14.789 23.297 1 98.44 206 ASP B O 1
ATOM 4197 N N . VAL B 1 207 ? 0.484 16.453 22.609 1 98.75 207 VAL B N 1
ATOM 4198 C CA . VAL B 1 207 ? 1.104 16.531 21.281 1 98.75 207 VAL B CA 1
ATOM 4199 C C . VAL B 1 207 ? 2.582 16.891 21.422 1 98.75 207 VAL B C 1
ATOM 4201 O O . VAL B 1 207 ? 3.439 16.266 20.781 1 98.75 207 VAL B O 1
ATOM 4204 N N . HIS B 1 208 ? 2.842 17.875 22.203 1 98.12 208 HIS B N 1
ATOM 4205 C CA . HIS B 1 208 ? 4.211 18.344 22.406 1 98.12 208 HIS B CA 1
ATOM 4206 C C . HIS B 1 208 ? 5.109 17.219 22.906 1 98.12 208 HIS B C 1
ATOM 4208 O O . HIS B 1 208 ? 6.191 17 22.359 1 98.12 208 HIS B O 1
ATOM 4214 N N . GLU B 1 209 ? 4.699 16.547 23.938 1 98.38 209 GLU B N 1
ATOM 4215 C CA . GLU B 1 209 ? 5.512 15.492 24.516 1 98.38 209 GLU B CA 1
ATOM 4216 C C . GLU B 1 209 ? 5.719 14.344 23.547 1 98.38 209 GLU B C 1
ATOM 4218 O O . GLU B 1 209 ? 6.816 13.797 23.438 1 98.38 209 GLU B O 1
ATOM 4223 N N . ALA B 1 210 ? 4.672 13.992 22.844 1 98.75 210 ALA B N 1
ATOM 4224 C CA . ALA B 1 210 ? 4.766 12.906 21.875 1 98.75 210 ALA B CA 1
ATOM 4225 C C . ALA B 1 210 ? 5.715 13.266 20.734 1 98.75 210 ALA B C 1
ATOM 4227 O O . ALA B 1 210 ? 6.5 12.43 20.281 1 98.75 210 ALA B O 1
ATOM 4228 N N . ALA B 1 211 ? 5.59 14.477 20.266 1 98.69 211 ALA B N 1
ATOM 4229 C CA . ALA B 1 211 ? 6.449 14.938 19.172 1 98.69 211 ALA B CA 1
ATOM 4230 C C . ALA B 1 211 ? 7.914 14.938 19.609 1 98.69 211 ALA B C 1
ATOM 4232 O O . ALA B 1 211 ? 8.789 14.531 18.844 1 98.69 211 ALA B O 1
ATOM 4233 N N . LYS B 1 212 ? 8.156 15.453 20.781 1 98.25 212 LYS B N 1
ATOM 4234 C CA . LYS B 1 212 ? 9.516 15.461 21.312 1 98.25 212 LYS B CA 1
ATOM 4235 C C . LYS B 1 212 ? 10.086 14.055 21.391 1 98.25 212 LYS B C 1
ATOM 4237 O O . LYS B 1 212 ? 11.211 13.812 20.938 1 98.25 212 LYS B O 1
ATOM 4242 N N . PHE B 1 213 ? 9.32 13.18 21.953 1 98.81 213 PHE B N 1
ATOM 4243 C CA . PHE B 1 213 ? 9.742 11.789 22.062 1 98.81 213 PHE B CA 1
ATOM 4244 C C . PHE B 1 213 ? 10 11.195 20.672 1 98.81 213 PHE B C 1
ATOM 4246 O O . PHE B 1 213 ? 11.023 10.547 20.453 1 98.81 213 PHE B O 1
ATOM 4253 N N . ALA B 1 214 ? 9.062 11.383 19.75 1 98.88 214 ALA B N 1
ATOM 4254 C CA . ALA B 1 214 ? 9.141 10.805 18.422 1 98.88 214 ALA B CA 1
ATOM 4255 C C . ALA B 1 214 ? 10.367 11.32 17.672 1 98.88 214 ALA B C 1
ATOM 4257 O O . ALA B 1 214 ? 11.016 10.562 16.938 1 98.88 214 ALA B O 1
ATOM 4258 N N . LYS B 1 215 ? 10.602 12.602 17.812 1 98.62 215 LYS B N 1
ATOM 4259 C CA . LYS B 1 215 ? 11.789 13.172 17.188 1 98.62 215 LYS B CA 1
ATOM 4260 C C . LYS B 1 215 ? 13.055 12.477 17.672 1 98.62 215 LYS B C 1
ATOM 4262 O O . LYS B 1 215 ? 13.898 12.07 16.859 1 98.62 215 LYS B O 1
ATOM 4267 N N . ASP B 1 216 ? 13.172 12.391 18.922 1 98.5 216 ASP B N 1
ATOM 4268 C CA . ASP B 1 216 ? 14.328 11.719 19.516 1 98.5 216 ASP B CA 1
ATOM 4269 C C . ASP B 1 216 ? 14.43 10.273 19.031 1 98.5 216 ASP B C 1
ATOM 4271 O O . ASP B 1 216 ? 15.516 9.797 18.688 1 98.5 216 ASP B O 1
ATOM 4275 N N . TYR B 1 217 ? 13.336 9.617 19.016 1 98.75 217 TYR B N 1
ATOM 4276 C CA . TYR B 1 217 ? 13.305 8.227 18.578 1 98.75 217 TYR B CA 1
ATOM 4277 C C . TYR B 1 217 ? 13.742 8.102 17.125 1 98.75 217 TYR B C 1
ATOM 4279 O O . TYR B 1 217 ? 14.555 7.238 16.797 1 98.75 217 TYR B O 1
ATOM 4287 N N . ALA B 1 218 ? 13.172 8.93 16.281 1 98.81 218 ALA B N 1
ATOM 4288 C CA . ALA B 1 218 ? 13.445 8.867 14.852 1 98.81 218 ALA B CA 1
ATOM 4289 C C . ALA B 1 218 ? 14.93 9.094 14.57 1 98.81 218 ALA B C 1
ATOM 4291 O O . ALA B 1 218 ? 15.492 8.484 13.664 1 98.81 218 ALA B O 1
ATOM 4292 N N . LEU B 1 219 ? 15.523 9.977 15.32 1 98.12 219 LEU B N 1
ATOM 4293 C CA . LEU B 1 219 ? 16.938 10.266 15.148 1 98.12 219 LEU B CA 1
ATOM 4294 C C . LEU B 1 219 ? 17.797 9.07 15.562 1 98.12 219 LEU B C 1
ATOM 4296 O O . LEU B 1 219 ? 18.812 8.781 14.93 1 98.12 219 LEU B O 1
ATOM 4300 N N . ARG B 1 220 ? 17.375 8.305 16.578 1 97.88 220 ARG B N 1
ATOM 4301 C CA . ARG B 1 220 ? 18.219 7.273 17.172 1 97.88 220 ARG B CA 1
ATOM 4302 C C . ARG B 1 220 ? 17.891 5.902 16.578 1 97.88 220 ARG B C 1
ATOM 4304 O O . ARG B 1 220 ? 18.781 5.062 16.422 1 97.88 220 ARG B O 1
ATOM 4311 N N . LYS B 1 221 ? 16.578 5.734 16.25 1 98.38 221 LYS B N 1
ATOM 4312 C CA . LYS B 1 221 ? 16.172 4.352 16.016 1 98.38 221 LYS B CA 1
ATOM 4313 C C . LYS B 1 221 ? 15.469 4.207 14.672 1 98.38 221 LYS B C 1
ATOM 4315 O O . LYS B 1 221 ? 15.195 3.092 14.227 1 98.38 221 LYS B O 1
ATOM 4320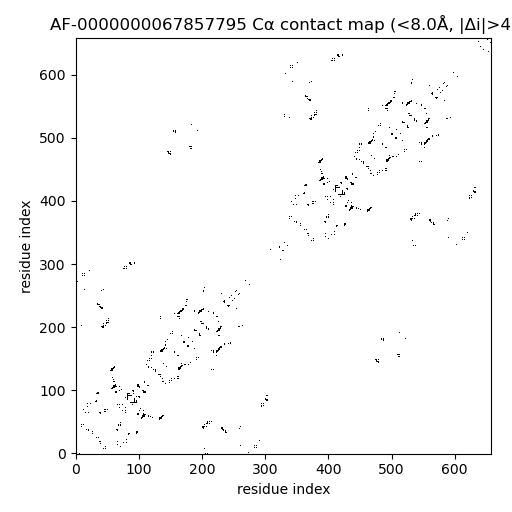 N N . GLY B 1 222 ? 15.172 5.305 14.047 1 98.25 222 GLY B N 1
ATOM 4321 C CA . GLY B 1 222 ? 14.492 5.23 12.766 1 98.25 222 GLY B CA 1
ATOM 4322 C C . GLY B 1 222 ? 13.039 5.641 12.836 1 98.25 222 GLY B C 1
ATOM 4323 O O . GLY B 1 222 ? 12.648 6.438 13.695 1 98.25 222 GLY B O 1
ATOM 4324 N N . PRO B 1 223 ? 12.25 5.113 11.906 1 98.88 223 PRO B N 1
ATOM 4325 C CA . PRO B 1 223 ? 10.898 5.66 11.75 1 98.88 223 PRO B CA 1
ATOM 4326 C C . PRO B 1 223 ? 9.992 5.328 12.93 1 98.88 223 PRO B C 1
ATOM 4328 O O . PRO B 1 223 ? 10.133 4.266 13.539 1 98.88 223 PRO B O 1
ATOM 4331 N N . ILE B 1 224 ? 9.008 6.191 13.094 1 98.94 224 ILE B N 1
ATOM 4332 C CA . ILE B 1 224 ? 7.98 6.016 14.109 1 98.94 224 ILE B CA 1
ATOM 4333 C C . ILE B 1 224 ? 6.68 6.668 13.648 1 98.94 224 ILE B C 1
ATOM 4335 O O . ILE B 1 224 ? 6.699 7.625 12.867 1 98.94 224 ILE B O 1
ATOM 4339 N N . ILE B 1 225 ? 5.543 6.102 14.125 1 98.94 225 ILE B N 1
ATOM 4340 C CA . ILE B 1 225 ? 4.227 6.609 13.75 1 98.94 225 ILE B CA 1
ATOM 4341 C C . ILE B 1 225 ? 3.557 7.25 14.961 1 98.94 225 ILE B C 1
ATOM 4343 O O . ILE B 1 225 ? 3.535 6.664 16.047 1 98.94 225 ILE B O 1
ATOM 4347 N N . LEU B 1 226 ? 3.119 8.453 14.789 1 98.94 226 LEU B N 1
ATOM 4348 C CA . LEU B 1 226 ? 2.225 9.102 15.742 1 98.94 226 LEU B CA 1
ATOM 4349 C C . LEU B 1 226 ? 0.809 9.195 15.18 1 98.94 226 LEU B C 1
ATOM 4351 O O . LEU B 1 226 ? 0.593 9.789 14.125 1 98.94 226 LEU B O 1
ATOM 4355 N N . GLU B 1 227 ? -0.103 8.555 15.805 1 98.88 227 GLU B N 1
ATOM 4356 C CA . GLU B 1 227 ? -1.508 8.82 15.508 1 98.88 227 GLU B CA 1
ATOM 4357 C C . GLU B 1 227 ? -2.068 9.906 16.422 1 98.88 227 GLU B C 1
ATOM 4359 O O . GLU B 1 227 ? -2.223 9.688 17.625 1 98.88 227 GLU B O 1
ATOM 4364 N N . MET B 1 228 ? -2.352 11.008 15.859 1 98.75 228 MET B N 1
ATOM 4365 C CA . MET B 1 228 ? -2.951 12.117 16.594 1 98.75 228 MET B CA 1
ATOM 4366 C C . MET B 1 228 ? -4.465 12.141 16.406 1 98.75 228 MET B C 1
ATOM 4368 O O . MET B 1 228 ? -4.961 12.594 15.375 1 98.75 228 MET B O 1
ATOM 4372 N N . VAL B 1 229 ? -5.176 11.711 17.453 1 98.5 229 VAL B N 1
ATOM 4373 C CA . VAL B 1 229 ? -6.629 11.703 17.359 1 98.5 229 VAL B CA 1
ATOM 4374 C C . VAL B 1 229 ? -7.168 13.125 17.547 1 98.5 229 VAL B C 1
ATOM 4376 O O . VAL B 1 229 ? -6.926 13.758 18.562 1 98.5 229 VAL B O 1
ATOM 4379 N N . THR B 1 230 ? -7.836 13.602 16.562 1 98.12 230 THR B N 1
ATOM 4380 C CA . THR B 1 230 ? -8.312 14.977 16.531 1 98.12 230 THR B CA 1
ATOM 4381 C C . THR B 1 230 ? -9.68 15.062 15.875 1 98.12 230 THR B C 1
ATOM 4383 O O . THR B 1 230 ? -10.414 14.07 15.82 1 98.12 230 THR B O 1
ATOM 4386 N N . TYR B 1 231 ? -10.125 16.312 15.594 1 96.75 231 TYR B N 1
ATOM 4387 C CA . TYR B 1 231 ? -11.43 16.531 14.984 1 96.75 231 TYR B CA 1
ATOM 4388 C C . TYR B 1 231 ? -11.438 17.797 14.133 1 96.75 231 TYR B C 1
ATOM 4390 O O . TYR B 1 231 ? -10.859 18.812 14.516 1 96.75 231 TYR B O 1
ATOM 4398 N N . ARG B 1 232 ? -12.008 17.625 12.977 1 93.5 232 ARG B N 1
ATOM 4399 C CA . ARG B 1 232 ? -12.172 18.75 12.062 1 93.5 232 ARG B CA 1
ATOM 4400 C C . ARG B 1 232 ? -13.57 19.328 12.164 1 93.5 232 ARG B C 1
ATOM 4402 O O . ARG B 1 232 ? -14.562 18.625 11.984 1 93.5 232 ARG B O 1
ATOM 4409 N N . TYR B 1 233 ? -13.68 20.641 12.398 1 94.31 233 TYR B N 1
ATOM 4410 C CA . TYR B 1 233 ? -14.984 21.25 12.656 1 94.31 233 TYR B CA 1
ATOM 4411 C C . TYR B 1 233 ? -15.742 21.484 11.352 1 94.31 233 TYR B C 1
ATOM 4413 O O . TYR B 1 233 ? -16.969 21.469 11.328 1 94.31 233 TYR B O 1
ATOM 4421 N N . TYR B 1 234 ? -14.992 21.719 10.297 1 92.69 234 TYR B N 1
ATOM 4422 C CA . TYR B 1 234 ? -15.617 21.969 9 1 92.69 234 TYR B CA 1
ATOM 4423 C C . TYR B 1 234 ? -15.633 20.719 8.141 1 92.69 234 TYR B C 1
ATOM 4425 O O . TYR B 1 234 ? -15.016 19.703 8.5 1 92.69 234 TYR B O 1
ATOM 4433 N N . GLY B 1 235 ? -16.438 20.75 7.059 1 90.12 235 GLY B N 1
ATOM 4434 C CA . GLY B 1 235 ? -16.453 19.641 6.117 1 90.12 235 GLY B CA 1
ATOM 4435 C C . GLY B 1 235 ? -15.125 19.453 5.387 1 90.12 235 GLY B C 1
ATOM 4436 O O . GLY B 1 235 ? -14.102 20 5.812 1 90.12 235 GLY B O 1
ATOM 4437 N N . HIS B 1 236 ? -15.172 18.656 4.375 1 89.75 236 HIS B N 1
ATOM 4438 C CA . HIS B 1 236 ? -13.961 18.406 3.602 1 89.75 236 HIS B CA 1
ATOM 4439 C C . HIS B 1 236 ? -13.422 19.703 2.992 1 89.75 236 HIS B C 1
ATOM 4441 O O . HIS B 1 236 ? -12.227 19.984 3.096 1 89.75 236 HIS B O 1
ATOM 4447 N N . SER B 1 237 ? -14.289 20.391 2.336 1 89.5 237 SER B N 1
ATOM 4448 C CA . SER B 1 237 ? -14.055 21.734 1.821 1 89.5 237 SER B CA 1
ATOM 4449 C C . SER B 1 237 ? -15.227 22.656 2.139 1 89.5 237 SER B C 1
ATOM 4451 O O . SER B 1 237 ? -16.266 22.219 2.646 1 89.5 237 SER B O 1
ATOM 4453 N N . MET B 1 238 ? -15.055 23.859 1.876 1 88.25 238 MET B N 1
ATOM 4454 C CA . MET B 1 238 ? -16.078 24.859 2.199 1 88.25 238 MET B CA 1
ATOM 4455 C C . MET B 1 238 ? -17.359 24.594 1.428 1 88.25 238 MET B C 1
ATOM 4457 O O . MET B 1 238 ? -18.453 24.969 1.871 1 88.25 238 MET B O 1
ATOM 4461 N N . SER B 1 239 ? -17.219 23.891 0.356 1 82.19 239 SER B N 1
ATOM 4462 C CA . SER B 1 239 ? -18.406 23.562 -0.417 1 82.19 239 SER B CA 1
ATOM 4463 C C . SER B 1 239 ? -19.156 22.391 0.194 1 82.19 239 SER B C 1
ATOM 4465 O O . SER B 1 239 ? -20.328 22.141 -0.134 1 82.19 239 SER B O 1
ATOM 4467 N N . ASP B 1 240 ? -18.516 21.703 1.021 1 84.19 240 ASP B N 1
ATOM 4468 C CA . ASP B 1 240 ? -19.094 20.578 1.758 1 84.19 240 ASP B CA 1
ATOM 4469 C C . ASP B 1 240 ? -19.531 21.016 3.156 1 84.19 240 ASP B C 1
ATOM 4471 O O . ASP B 1 240 ? -18.703 21.266 4.023 1 84.19 240 ASP B O 1
ATOM 4475 N N . PRO B 1 241 ? -20.844 21.047 3.426 1 81.06 241 PRO B N 1
ATOM 4476 C CA . PRO B 1 241 ? -21.266 21.453 4.766 1 81.06 241 PRO B CA 1
ATOM 4477 C C . PRO B 1 241 ? -20.844 20.469 5.848 1 81.06 241 PRO B C 1
ATOM 4479 O O . PRO B 1 241 ? -20.766 20.828 7.027 1 81.06 241 PRO B O 1
ATOM 4482 N N . GLY B 1 242 ? -20.5 19.234 5.477 1 81.56 242 GLY B N 1
ATOM 4483 C CA . GLY B 1 242 ? -20.031 18.234 6.422 1 81.56 242 GLY B CA 1
ATOM 4484 C C . GLY B 1 242 ? -21.172 17.594 7.211 1 81.56 242 GLY B C 1
ATOM 4485 O O . GLY B 1 242 ? -20.922 16.844 8.156 1 81.56 242 GLY B O 1
ATOM 4486 N N . THR B 1 243 ? -22.391 17.875 6.922 1 81.12 243 THR B N 1
ATOM 4487 C CA . THR B 1 243 ? -23.531 17.406 7.703 1 81.12 243 THR B CA 1
ATOM 4488 C C . THR B 1 243 ? -24.203 16.219 7.02 1 81.12 243 THR B C 1
ATOM 4490 O O . THR B 1 243 ? -25.156 15.656 7.543 1 81.12 243 THR B O 1
ATOM 4493 N N . SER B 1 244 ? -23.703 15.867 5.922 1 83.44 244 SER B N 1
ATOM 4494 C CA . SER B 1 244 ? -24.281 14.719 5.227 1 83.44 244 SER B CA 1
ATOM 4495 C C . SER B 1 244 ? -23.75 13.406 5.805 1 83.44 244 SER B C 1
ATOM 4497 O O . SER B 1 244 ? -24.391 12.359 5.648 1 83.44 244 SER B O 1
ATOM 4499 N N . TYR B 1 245 ? -22.672 13.484 6.527 1 88.25 245 TYR B N 1
ATOM 4500 C CA . TYR B 1 245 ? -22.094 12.234 7.016 1 88.25 245 TYR B CA 1
ATOM 4501 C C . TYR B 1 245 ? -21.844 12.305 8.516 1 88.25 245 TYR B C 1
ATOM 4503 O O . TYR B 1 245 ? -21.422 11.312 9.125 1 88.25 245 TYR B O 1
ATOM 4511 N N . ARG B 1 246 ? -22 13.367 9.102 1 88.62 246 ARG B N 1
ATOM 4512 C CA . ARG B 1 246 ? -22 13.5 10.555 1 88.62 246 ARG B CA 1
ATOM 4513 C C . ARG B 1 246 ? -23.062 14.492 11.023 1 88.62 246 ARG B C 1
ATOM 4515 O O . ARG B 1 246 ? -23.547 15.305 10.227 1 88.62 246 ARG B O 1
ATOM 4522 N N . THR B 1 247 ? -23.422 14.508 12.297 1 89.44 247 THR B N 1
ATOM 4523 C CA . THR B 1 247 ? -24.5 15.359 12.789 1 89.44 247 THR B CA 1
ATOM 4524 C C . THR B 1 247 ? -23.953 16.688 13.289 1 89.44 247 THR B C 1
ATOM 4526 O O . THR B 1 247 ? -22.797 16.781 13.719 1 89.44 247 THR B O 1
ATOM 4529 N N . ARG B 1 248 ? -24.828 17.641 13.227 1 91.12 248 ARG B N 1
ATOM 4530 C CA . ARG B 1 248 ? -24.469 18.938 13.789 1 91.12 248 ARG B CA 1
ATOM 4531 C C . ARG B 1 248 ? -24.219 18.828 15.289 1 91.12 248 ARG B C 1
ATOM 4533 O O . ARG B 1 248 ? -23.359 19.531 15.836 1 91.12 248 ARG B O 1
ATOM 4540 N N . GLU B 1 249 ? -24.938 17.969 15.875 1 93 249 GLU B N 1
ATOM 4541 C CA . GLU B 1 249 ? -24.797 17.766 17.312 1 93 249 GLU B CA 1
ATOM 4542 C C . GLU B 1 249 ?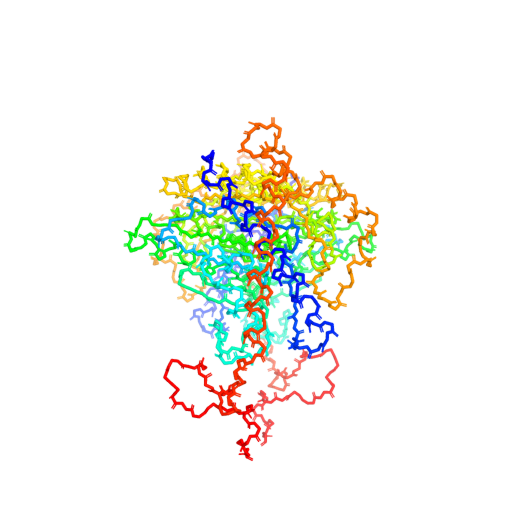 -23.422 17.188 17.656 1 93 249 GLU B C 1
ATOM 4544 O O . GLU B 1 249 ? -22.844 17.562 18.688 1 93 249 GLU B O 1
ATOM 4549 N N . GLU B 1 250 ? -22.953 16.328 16.844 1 92.88 250 GLU B N 1
ATOM 4550 C CA . GLU B 1 250 ? -21.625 15.773 17.062 1 92.88 250 GLU B CA 1
ATOM 4551 C C . GLU B 1 250 ? -20.547 16.859 17.047 1 92.88 250 GLU B C 1
ATOM 4553 O O . GLU B 1 250 ? -19.719 16.922 17.953 1 92.88 250 GLU B O 1
ATOM 4558 N N . VAL B 1 251 ? -20.625 17.719 16.109 1 92.75 251 VAL B N 1
ATOM 4559 C CA . VAL B 1 251 ? -19.641 18.797 15.961 1 92.75 251 VAL B CA 1
ATOM 4560 C C . VAL B 1 251 ? -19.734 19.734 17.156 1 92.75 251 VAL B C 1
ATOM 4562 O O . VAL B 1 251 ? -18.703 20.109 17.734 1 92.75 251 VAL B O 1
ATOM 4565 N N . LYS B 1 252 ? -20.922 20.078 17.547 1 94.06 252 LYS B N 1
ATOM 4566 C CA . LYS B 1 252 ? -21.141 20.984 18.656 1 94.06 252 LYS B CA 1
ATOM 4567 C C . LYS B 1 252 ? -20.609 20.391 19.969 1 94.06 252 LYS B C 1
ATOM 4569 O O . LYS B 1 252 ? -20.047 21.109 20.797 1 94.06 252 LYS B O 1
ATOM 4574 N N . LEU B 1 253 ? -20.844 19.172 20.078 1 94.81 253 LEU B N 1
ATOM 4575 C CA . LEU B 1 253 ? -20.406 18.484 21.281 1 94.81 253 LEU B CA 1
ATOM 4576 C C . LEU B 1 253 ? -18.875 18.516 21.391 1 94.81 253 LEU B C 1
ATOM 4578 O O . LEU B 1 253 ? -18.328 18.766 22.469 1 94.81 253 LEU B O 1
ATOM 4582 N N . VAL B 1 254 ? -18.203 18.25 20.297 1 94.12 254 VAL B N 1
ATOM 4583 C CA . VAL B 1 254 ? -16.75 18.25 20.297 1 94.12 254 VAL B CA 1
ATOM 4584 C C . VAL B 1 254 ? -16.234 19.672 20.547 1 94.12 254 VAL B C 1
ATOM 4586 O O . VAL B 1 254 ? -15.297 19.875 21.328 1 94.12 254 VAL B O 1
ATOM 4589 N N . GLN B 1 255 ? -16.828 20.641 19.953 1 94.81 255 GLN B N 1
ATOM 4590 C CA . GLN B 1 255 ? -16.438 22.047 20.141 1 94.81 255 GLN B CA 1
ATOM 4591 C C . GLN B 1 255 ? -16.594 22.469 21.594 1 94.81 255 GLN B C 1
ATOM 4593 O O . GLN B 1 255 ? -15.742 23.172 22.141 1 94.81 255 GLN B O 1
ATOM 4598 N N . ALA B 1 256 ? -17.594 21.969 22.188 1 95.12 256 ALA B N 1
ATOM 4599 C CA . ALA B 1 256 ? -17.906 22.375 23.547 1 95.12 256 ALA B CA 1
ATOM 4600 C C . ALA B 1 256 ? -17.016 21.656 24.562 1 95.12 256 ALA B C 1
ATOM 4602 O O . ALA B 1 256 ? -16.594 22.25 25.547 1 95.12 256 ALA B O 1
ATOM 4603 N N . LYS B 1 257 ? -16.672 20.453 24.25 1 95.38 257 LYS B N 1
ATOM 4604 C CA . LYS B 1 257 ? -16.078 19.641 25.312 1 95.38 257 LYS B CA 1
ATOM 4605 C C . LYS B 1 257 ? -14.602 19.375 25.047 1 95.38 257 LYS B C 1
ATOM 4607 O O . LYS B 1 257 ? -13.844 19.078 25.984 1 95.38 257 LYS B O 1
ATOM 4612 N N . GLN B 1 258 ? -14.219 19.531 23.781 1 95.88 258 GLN B N 1
ATOM 4613 C CA . GLN B 1 258 ? -12.883 19.016 23.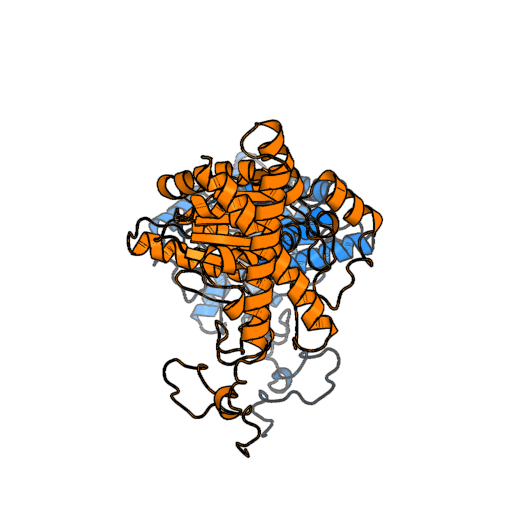469 1 95.88 258 GLN B CA 1
ATOM 4614 C C . GLN B 1 258 ? -12.07 20.062 22.703 1 95.88 258 GLN B C 1
ATOM 4616 O O . GLN B 1 258 ? -11.008 19.75 22.156 1 95.88 258 GLN B O 1
ATOM 4621 N N . ASP B 1 259 ? -12.523 21.266 22.641 1 98.19 259 ASP B N 1
ATOM 4622 C CA . ASP B 1 259 ? -11.812 22.297 21.891 1 98.19 259 ASP B CA 1
ATOM 4623 C C . ASP B 1 259 ? -10.406 22.516 22.453 1 98.19 259 ASP B C 1
ATOM 4625 O O . ASP B 1 259 ? -10.234 22.75 23.656 1 98.19 259 ASP B O 1
ATOM 4629 N N . PRO B 1 260 ? -9.43 22.438 21.531 1 98.5 260 PRO B N 1
ATOM 4630 C CA . PRO B 1 260 ? -8.055 22.5 22.016 1 98.5 260 PRO B CA 1
ATOM 4631 C C . PRO B 1 260 ? -7.715 23.859 22.641 1 98.5 260 PRO B C 1
ATOM 4633 O O . PRO B 1 260 ? -6.949 23.922 23.609 1 98.5 260 PRO B O 1
ATOM 4636 N N . ILE B 1 261 ? -8.227 24.938 22.141 1 98.44 261 ILE B N 1
ATOM 4637 C CA . ILE B 1 261 ? -7.953 26.266 22.656 1 98.44 261 ILE B CA 1
ATOM 4638 C C . ILE B 1 261 ? -8.609 26.438 24.031 1 98.44 261 ILE B C 1
ATOM 4640 O O . ILE B 1 261 ? -7.98 26.922 24.969 1 98.44 261 ILE B O 1
ATOM 4644 N N . ASN B 1 262 ? -9.875 26.016 24.094 1 97.88 262 ASN B N 1
ATOM 4645 C CA . ASN B 1 262 ? -10.562 26.078 25.375 1 97.88 262 ASN B CA 1
ATOM 4646 C C . ASN B 1 262 ? -9.859 25.234 26.438 1 97.88 262 ASN B C 1
ATOM 4648 O O . ASN B 1 262 ? -9.742 25.656 27.594 1 97.88 262 ASN B O 1
ATOM 4652 N N . TRP B 1 263 ? -9.469 24.031 26.031 1 97.88 263 TRP B N 1
ATOM 4653 C CA . TRP B 1 263 ? -8.766 23.156 26.953 1 97.88 263 TRP B CA 1
ATOM 4654 C C . TRP B 1 263 ? -7.5 23.812 27.484 1 97.88 263 TRP B C 1
ATOM 4656 O O . TRP B 1 263 ? -7.25 23.812 28.688 1 97.88 263 TRP B O 1
ATOM 4666 N N . LEU B 1 264 ? -6.66 24.359 26.641 1 98.25 264 LEU B N 1
ATOM 4667 C CA . LEU B 1 264 ? -5.41 24.984 27.062 1 98.25 264 LEU B CA 1
ATOM 4668 C C . LEU B 1 264 ? -5.684 26.219 27.922 1 98.25 264 LEU B C 1
ATOM 4670 O O . LEU B 1 264 ? -4.977 26.453 28.906 1 98.25 264 LEU B O 1
ATOM 4674 N N . THR B 1 265 ? -6.676 27 27.516 1 98.25 265 THR B N 1
ATOM 4675 C CA . THR B 1 265 ? -7.062 28.188 28.281 1 98.25 265 THR B CA 1
ATOM 4676 C C . THR B 1 265 ? -7.398 27.812 29.719 1 98.25 265 THR B C 1
ATOM 4678 O O . THR B 1 265 ? -6.926 28.453 30.656 1 98.25 265 THR B O 1
ATOM 4681 N N . LYS B 1 266 ? -8.203 26.766 29.828 1 97.75 266 LYS B N 1
ATOM 4682 C CA . LYS B 1 266 ? -8.57 26.281 31.156 1 97.75 266 LYS B CA 1
ATOM 4683 C C . LYS B 1 266 ? -7.336 25.875 31.953 1 97.75 266 LYS B C 1
ATOM 4685 O O . LYS B 1 266 ? -7.23 26.172 33.156 1 97.75 266 LYS B O 1
ATOM 4690 N N . GLN B 1 267 ? -6.41 25.188 31.297 1 97.44 267 GLN B N 1
ATOM 4691 C CA . GLN B 1 267 ? -5.184 24.766 31.969 1 97.44 267 GLN B CA 1
ATOM 4692 C C . GLN B 1 267 ? -4.379 25.969 32.438 1 97.44 267 GLN B C 1
ATOM 4694 O O . GLN B 1 267 ? -3.826 25.969 33.562 1 97.44 267 GLN B O 1
ATOM 4699 N N . ILE B 1 268 ? -4.277 27.016 31.609 1 97.75 268 ILE B N 1
ATOM 4700 C CA . ILE B 1 268 ? -3.498 28.203 31.906 1 97.75 268 ILE B CA 1
ATOM 4701 C C . ILE B 1 268 ? -4.086 28.922 33.125 1 97.75 268 ILE B C 1
ATOM 4703 O O . ILE B 1 268 ? -3.354 29.312 34.031 1 97.75 268 ILE B O 1
ATOM 4707 N N . ILE B 1 269 ? -5.41 29.016 33.156 1 97.81 269 ILE B N 1
ATOM 4708 C CA . ILE B 1 269 ? -6.098 29.75 34.219 1 97.81 269 ILE B CA 1
ATOM 4709 C C . ILE B 1 269 ? -6.078 28.938 35.5 1 97.81 269 ILE B C 1
ATOM 4711 O O . ILE B 1 269 ? -5.73 29.453 36.562 1 97.81 269 ILE B O 1
ATOM 4715 N N . ASP B 1 270 ? -6.414 27.641 35.406 1 97.44 270 ASP B N 1
ATOM 4716 C CA . ASP B 1 270 ? -6.504 26.766 36.562 1 97.44 270 ASP B CA 1
ATOM 4717 C C . ASP B 1 270 ? -5.148 26.641 37.25 1 97.44 270 ASP B C 1
ATOM 4719 O O . ASP B 1 270 ? -5.086 26.438 38.469 1 97.44 270 ASP B O 1
ATOM 4723 N N . ASN B 1 271 ? -4.09 26.781 36.531 1 96.31 271 ASN B N 1
ATOM 4724 C CA . ASN B 1 271 ? -2.764 26.625 37.125 1 96.31 271 ASN B CA 1
ATOM 4725 C C . ASN B 1 271 ? -2.141 27.969 37.469 1 96.31 271 ASN B C 1
ATOM 4727 O O . ASN B 1 271 ? -0.967 28.031 37.844 1 96.31 271 ASN B O 1
ATOM 4731 N N . GLY B 1 272 ? -2.826 29.031 37.25 1 95.75 272 GLY B N 1
ATOM 4732 C CA . GLY B 1 272 ? -2.432 30.344 37.719 1 95.75 272 GLY B CA 1
ATOM 4733 C C . GLY B 1 272 ? -1.393 31.016 36.844 1 95.75 272 GLY B C 1
ATOM 4734 O O . GLY B 1 272 ? -0.66 31.891 37.281 1 95.75 272 GLY B O 1
ATOM 4735 N N . LEU B 1 273 ? -1.211 30.562 35.656 1 96.5 273 LEU B N 1
ATOM 4736 C CA . LEU B 1 273 ? -0.225 31.156 34.75 1 96.5 273 LEU B CA 1
ATOM 4737 C C . LEU B 1 273 ? -0.679 32.531 34.25 1 96.5 273 LEU B C 1
ATOM 4739 O O . LEU B 1 273 ? 0.14 33.438 34.094 1 96.5 273 LEU B O 1
ATOM 4743 N N . LYS B 1 274 ? -1.925 32.688 33.906 1 97.38 274 LYS B N 1
ATOM 4744 C CA . LYS B 1 274 ? -2.586 33.906 33.5 1 97.38 274 LYS B CA 1
ATOM 4745 C C . LYS B 1 274 ? -4.012 34 34.031 1 97.38 274 LYS B C 1
ATOM 4747 O O . LYS B 1 274 ? -4.617 32.969 34.344 1 97.38 274 LYS B O 1
ATOM 4752 N N . THR B 1 275 ? -4.469 35.219 34.156 1 97.75 275 THR B N 1
ATOM 4753 C CA . THR B 1 275 ? -5.875 35.406 34.5 1 97.75 275 THR B CA 1
ATOM 4754 C C . THR B 1 275 ? -6.754 35.312 33.281 1 97.75 275 THR B C 1
ATOM 4756 O O . THR B 1 275 ? -6.254 35.375 32.156 1 97.75 275 THR B O 1
ATOM 4759 N N . GLN B 1 276 ? -8.031 35.156 33.562 1 97.44 276 GLN B N 1
ATOM 4760 C CA . GLN B 1 276 ? -8.992 35.156 32.469 1 97.44 276 GLN B CA 1
ATOM 4761 C C . GLN B 1 276 ? -8.875 36.438 31.625 1 97.44 276 GLN B C 1
ATOM 4763 O O . GLN B 1 276 ? -8.922 36.375 30.406 1 97.44 276 GLN B O 1
ATOM 4768 N N . ALA B 1 277 ? -8.711 37.531 32.281 1 97.94 277 ALA B N 1
ATOM 4769 C CA . ALA B 1 277 ? -8.617 38.812 31.594 1 97.94 277 ALA B CA 1
ATOM 4770 C C . ALA B 1 277 ? -7.367 38.875 30.719 1 97.94 277 ALA B C 1
ATOM 4772 O O . ALA B 1 277 ? -7.41 39.438 29.609 1 97.94 277 ALA B O 1
ATOM 4773 N N . GLU B 1 278 ? -6.277 38.375 31.25 1 97.56 278 GLU B N 1
ATOM 4774 C CA . GLU B 1 278 ? -5.031 38.375 30.484 1 97.56 278 GLU B CA 1
ATOM 4775 C C . GLU B 1 278 ? -5.156 37.5 29.234 1 97.56 278 GLU B C 1
ATOM 4777 O O . GLU B 1 278 ? -4.66 37.875 28.172 1 97.56 278 GLU B O 1
ATOM 4782 N N . VAL B 1 279 ? -5.789 36.312 29.359 1 97.81 279 VAL B N 1
ATOM 4783 C CA . VAL B 1 279 ? -5.984 35.438 28.234 1 97.81 279 VAL B CA 1
ATOM 4784 C C . VAL B 1 279 ? -6.871 36.094 27.188 1 97.81 279 VAL B C 1
ATOM 4786 O O . VAL B 1 279 ? -6.609 36 25.984 1 97.81 279 VAL B O 1
ATOM 4789 N N . GLU B 1 280 ? -7.914 36.75 27.609 1 97.75 280 GLU B N 1
ATOM 4790 C CA . GLU B 1 280 ? -8.812 37.469 26.688 1 97.75 280 GLU B CA 1
ATOM 4791 C C . GLU B 1 280 ? -8.07 38.562 25.938 1 97.75 280 GLU B C 1
ATOM 4793 O O . GLU B 1 280 ? -8.328 38.781 24.766 1 97.75 280 GLU B O 1
ATOM 4798 N N . GLU B 1 281 ? -7.246 39.25 26.594 1 97.94 281 GLU B N 1
ATOM 4799 C CA . GLU B 1 281 ? -6.441 40.312 25.953 1 97.94 281 GLU B CA 1
ATOM 4800 C C . GLU B 1 281 ? -5.52 39.719 24.891 1 97.94 281 GLU B C 1
ATOM 4802 O O . GLU B 1 281 ? -5.352 40.281 23.812 1 97.94 281 GLU B O 1
ATOM 4807 N N . ILE B 1 282 ? -4.895 38.625 25.219 1 97.25 282 ILE B N 1
ATOM 4808 C CA . ILE B 1 282 ? -4.043 37.906 24.266 1 97.25 282 ILE B CA 1
ATOM 4809 C C . ILE B 1 282 ? -4.852 37.562 23.016 1 97.25 282 ILE B C 1
ATOM 4811 O O . ILE B 1 282 ? -4.402 37.781 21.891 1 97.25 282 ILE B O 1
ATOM 4815 N N . THR B 1 283 ? -6.023 37 23.234 1 97.69 283 THR B N 1
ATOM 4816 C CA . THR B 1 283 ? -6.91 36.625 22.141 1 97.69 283 THR B CA 1
ATOM 4817 C C . THR B 1 283 ? -7.285 37.812 21.281 1 97.69 283 THR B C 1
ATOM 4819 O O . THR B 1 283 ? -7.172 37.781 20.062 1 97.69 283 THR B O 1
ATOM 4822 N N . LYS B 1 284 ? -7.691 38.875 21.938 1 98.19 284 LYS B N 1
ATOM 4823 C CA . LYS B 1 284 ? -8.109 40.094 21.25 1 98.19 284 LYS B CA 1
ATOM 4824 C C . LYS B 1 284 ? -6.969 40.688 20.422 1 98.19 284 LYS B C 1
ATOM 4826 O O . LYS B 1 284 ? -7.168 41.062 19.266 1 98.19 284 LYS B O 1
ATOM 4831 N N . ASN B 1 285 ? -5.844 40.781 20.984 1 98.31 285 ASN B N 1
ATOM 4832 C CA . ASN B 1 285 ? -4.672 41.312 20.297 1 98.31 285 ASN B CA 1
ATOM 4833 C C . ASN B 1 285 ? -4.285 40.438 19.109 1 98.31 285 ASN B C 1
ATOM 4835 O O . ASN B 1 285 ? -3.91 40.938 18.047 1 98.31 285 ASN B O 1
ATOM 4839 N N . THR B 1 286 ? -4.324 39.125 19.312 1 98.44 286 THR B N 1
ATOM 4840 C CA . THR B 1 286 ? -4.012 38.188 18.25 1 98.44 286 THR B CA 1
ATOM 4841 C C . THR B 1 286 ? -4.984 38.375 17.078 1 98.44 286 THR B C 1
ATOM 4843 O O . THR B 1 286 ? -4.574 38.406 15.922 1 98.44 286 THR B O 1
ATOM 4846 N N . TYR B 1 287 ? -6.27 38.469 17.375 1 98.56 287 TYR B N 1
ATOM 4847 C CA . TYR B 1 287 ? -7.293 38.656 16.344 1 98.56 287 TYR B CA 1
ATOM 4848 C C . TYR B 1 287 ? -7.094 39.938 15.586 1 98.56 287 TYR B C 1
ATOM 4850 O O . TYR B 1 287 ? -7.242 40 14.367 1 98.56 287 TYR B O 1
ATOM 4858 N N . LYS B 1 288 ? -6.762 40.969 16.312 1 98.62 288 LYS B N 1
ATOM 4859 C CA . LYS B 1 288 ? -6.523 42.281 15.695 1 98.62 288 LYS B CA 1
ATOM 4860 C C . LYS B 1 288 ? -5.395 42.188 14.672 1 98.62 288 LYS B C 1
ATOM 4862 O O . LYS B 1 288 ? -5.504 42.75 13.578 1 98.62 288 LYS B O 1
ATOM 4867 N N . ILE B 1 289 ? -4.355 41.562 15.031 1 98.44 289 ILE B N 1
ATOM 4868 C CA . ILE B 1 289 ? -3.209 41.406 14.148 1 98.44 289 ILE B CA 1
ATOM 4869 C C . ILE B 1 289 ? -3.646 40.719 12.859 1 98.44 289 ILE B C 1
ATOM 4871 O O . ILE B 1 289 ? -3.312 41.188 11.758 1 98.44 289 ILE B O 1
ATOM 4875 N N . VAL B 1 290 ? -4.375 39.625 12.945 1 98.75 290 VAL B N 1
ATOM 4876 C CA . VAL B 1 290 ? -4.824 38.844 11.797 1 98.75 290 VAL B CA 1
ATOM 4877 C C . VAL B 1 290 ? -5.734 39.688 10.914 1 98.75 290 VAL B C 1
ATOM 4879 O O . VAL B 1 290 ? -5.605 39.688 9.688 1 98.75 290 VAL B O 1
ATOM 4882 N N . ASP B 1 291 ? -6.656 40.438 11.555 1 98.69 291 ASP B N 1
ATOM 4883 C CA . ASP B 1 291 ? -7.598 41.281 10.82 1 98.69 291 ASP B CA 1
ATOM 4884 C C . ASP B 1 291 ? -6.867 42.344 10.039 1 98.69 291 ASP B C 1
ATOM 4886 O O . ASP B 1 291 ? -7.234 42.656 8.906 1 98.69 291 ASP B O 1
ATOM 4890 N N . GLU B 1 292 ? -5.898 42.906 10.656 1 98.69 292 GLU B N 1
ATOM 4891 C CA . GLU B 1 292 ? -5.102 43.906 9.992 1 98.69 292 GLU B CA 1
ATOM 4892 C C . GLU B 1 292 ? -4.355 43.344 8.789 1 98.69 292 GLU B C 1
ATOM 4894 O O . GLU B 1 292 ? -4.297 43.969 7.73 1 98.69 292 GLU B O 1
ATOM 4899 N N . GLU B 1 293 ? -3.779 42.219 8.969 1 98.44 293 GLU B N 1
ATOM 4900 C CA . GLU B 1 293 ? -3.055 41.562 7.883 1 98.44 293 GLU B CA 1
ATOM 4901 C C . GLU B 1 293 ? -3.99 41.188 6.734 1 98.44 293 GLU B C 1
ATOM 4903 O O . GLU B 1 293 ? -3.592 41.25 5.57 1 98.44 293 GLU B O 1
ATOM 4908 N N . LEU B 1 294 ? -5.223 40.812 7.051 1 98.62 294 LEU B N 1
ATOM 4909 C CA . LEU B 1 294 ? -6.219 40.531 6.023 1 98.62 294 LEU B CA 1
ATOM 4910 C C . LEU B 1 294 ? -6.488 41.75 5.176 1 98.62 294 LEU B C 1
ATOM 4912 O O . LEU B 1 294 ? -6.551 41.688 3.945 1 98.62 294 LEU B O 1
ATOM 4916 N N . GLU B 1 295 ? -6.652 42.906 5.805 1 98.38 295 GLU B N 1
ATOM 4917 C CA . GLU B 1 295 ? -6.934 44.156 5.086 1 98.38 295 GLU B CA 1
ATOM 4918 C C . GLU B 1 295 ? -5.773 44.531 4.172 1 98.38 295 GLU B C 1
ATOM 4920 O O . GLU B 1 295 ? -5.984 45.031 3.074 1 98.38 295 GLU B O 1
ATOM 4925 N N . ILE B 1 296 ? -4.574 44.25 4.633 1 98.31 296 ILE B N 1
ATOM 4926 C CA . ILE B 1 296 ? -3.398 44.5 3.803 1 98.31 296 ILE B CA 1
ATOM 4927 C C . ILE B 1 296 ? -3.42 43.594 2.59 1 98.31 296 ILE B C 1
ATOM 4929 O O . ILE B 1 296 ? -3.197 44.031 1.459 1 98.31 296 ILE B O 1
ATOM 4933 N N . ALA B 1 297 ? -3.689 42.344 2.814 1 97.94 297 ALA B N 1
ATOM 4934 C CA . ALA B 1 297 ? -3.701 41.344 1.747 1 97.94 297 ALA B CA 1
ATOM 4935 C C . ALA B 1 297 ? -4.746 41.688 0.689 1 97.94 297 ALA B C 1
ATOM 4937 O O . ALA B 1 297 ? -4.547 41.406 -0.499 1 97.94 297 ALA B O 1
ATOM 4938 N N . LYS B 1 298 ? -5.879 42.219 1.062 1 96.94 298 LYS B N 1
ATOM 4939 C CA . LYS B 1 298 ? -6.957 42.594 0.152 1 96.94 298 LYS B CA 1
ATOM 4940 C C . LYS B 1 298 ? -6.477 43.625 -0.877 1 96.94 298 LYS B C 1
ATOM 4942 O O . LYS B 1 298 ? -7.016 43.688 -1.983 1 96.94 298 LYS B O 1
ATOM 4947 N N . LYS B 1 299 ? -5.488 44.312 -0.5 1 97.12 299 LYS B N 1
ATOM 4948 C CA . LYS B 1 299 ? -5.004 45.406 -1.357 1 97.12 299 LYS B CA 1
ATOM 4949 C C . LYS B 1 299 ? -3.814 44.938 -2.197 1 97.12 299 LYS B C 1
ATOM 4951 O O . LYS B 1 299 ? -3.344 45.688 -3.07 1 97.12 299 LYS B O 1
ATOM 4956 N N . ASP B 1 300 ? -3.334 43.781 -1.945 1 96.56 300 ASP B N 1
ATOM 4957 C CA . ASP B 1 300 ? -2.203 43.281 -2.705 1 96.56 300 ASP B CA 1
ATOM 4958 C C . ASP B 1 300 ? -2.568 43.094 -4.176 1 96.56 300 ASP B C 1
ATOM 4960 O O . ASP B 1 300 ? -3.715 42.781 -4.504 1 96.56 300 ASP B O 1
ATOM 4964 N N . PRO B 1 301 ? -1.618 43.219 -5.059 1 95.12 301 PRO B N 1
ATOM 4965 C CA . PRO B 1 301 ? -1.906 43.125 -6.492 1 95.12 301 PRO B CA 1
ATOM 4966 C C . PRO B 1 301 ? -2.176 41.688 -6.949 1 95.12 301 PRO B C 1
ATOM 4968 O O . PRO B 1 301 ? -1.638 40.75 -6.371 1 95.12 301 PRO B O 1
ATOM 4971 N N . SER B 1 302 ? -3.021 41.562 -8.008 1 92.56 302 SER B N 1
ATOM 4972 C CA . SER B 1 302 ? -3.217 40.312 -8.688 1 92.56 302 SER B CA 1
ATOM 4973 C C . SER B 1 302 ? -2.043 39.969 -9.609 1 92.56 302 SER B C 1
ATOM 4975 O O . SER B 1 302 ? -1.354 40.875 -10.086 1 92.56 302 SER B O 1
ATOM 4977 N N . PRO B 1 303 ? -1.783 38.75 -9.719 1 90.62 303 PRO B N 1
ATOM 4978 C CA . PRO B 1 303 ? -0.756 38.438 -10.711 1 90.62 303 PRO B CA 1
ATOM 4979 C C . PRO B 1 303 ? -1.13 38.875 -12.125 1 90.62 303 PRO B C 1
ATOM 4981 O O . PRO B 1 303 ? -2.314 39 -12.438 1 90.62 303 PRO B O 1
ATOM 4984 N N . ASP B 1 304 ? -0.073 39.062 -12.93 1 86.25 304 ASP B N 1
ATOM 4985 C CA . ASP B 1 304 ? -0.301 39.375 -14.344 1 86.25 304 ASP B CA 1
ATOM 4986 C C . ASP B 1 304 ? -0.749 38.125 -15.094 1 86.25 304 ASP B C 1
ATOM 4988 O O . ASP B 1 304 ? -0.297 37 -14.789 1 86.25 304 ASP B O 1
ATOM 4992 N N . VAL B 1 305 ? -1.602 38.344 -16.062 1 81.38 305 VAL B N 1
ATOM 4993 C CA . VAL B 1 305 ? -2.113 37.25 -16.859 1 81.38 305 VAL B CA 1
ATOM 4994 C C . VAL B 1 305 ? -0.95 36.469 -17.469 1 81.38 305 VAL B C 1
ATOM 4996 O O . VAL B 1 305 ? -1.026 35.25 -17.641 1 81.38 305 VAL B O 1
ATOM 4999 N N . THR B 1 306 ? 0.119 37.125 -17.766 1 78.69 306 THR B N 1
ATOM 5000 C CA . THR B 1 306 ? 1.276 36.5 -18.406 1 78.69 306 THR B CA 1
ATOM 5001 C C . THR B 1 306 ? 1.991 35.594 -17.422 1 78.69 306 THR B C 1
ATOM 5003 O O . THR B 1 306 ? 2.826 34.781 -17.828 1 78.69 306 THR B O 1
ATOM 5006 N N . ASP B 1 307 ? 1.604 35.656 -16.125 1 80.88 307 ASP B N 1
ATOM 5007 C CA . ASP B 1 307 ? 2.268 34.844 -15.102 1 80.88 307 ASP B CA 1
ATOM 5008 C C . ASP B 1 307 ? 1.77 33.406 -15.117 1 80.88 307 ASP B C 1
ATOM 5010 O O . ASP B 1 307 ? 2.404 32.5 -14.547 1 80.88 307 ASP B O 1
ATOM 5014 N N . VAL B 1 308 ? 0.67 33.125 -15.875 1 76.5 308 VAL B N 1
ATOM 5015 C CA . VAL B 1 308 ? 0.009 31.812 -15.844 1 76.5 308 VAL B CA 1
ATOM 5016 C C . VAL B 1 308 ? 0.953 30.75 -16.391 1 76.5 308 VAL B C 1
ATOM 5018 O O . VAL B 1 308 ? 0.927 29.594 -15.938 1 76.5 308 VAL B O 1
ATOM 5021 N N . GLY B 1 309 ? 1.866 31.062 -17.25 1 74.38 309 GLY B N 1
ATOM 5022 C CA . GLY B 1 309 ? 2.74 30.078 -17.875 1 74.38 309 GLY B CA 1
ATOM 5023 C C . GLY B 1 309 ? 4.121 30.031 -17.25 1 74.38 309 GLY B C 1
ATOM 5024 O O . GLY B 1 309 ? 5.004 29.312 -17.734 1 74.38 309 GLY B O 1
ATOM 5025 N N . LYS B 1 310 ? 4.215 30.797 -16.172 1 76.62 310 LYS B N 1
ATOM 5026 C CA . LYS B 1 310 ? 5.543 30.875 -15.562 1 76.62 310 LYS B CA 1
ATOM 5027 C C . LYS B 1 310 ? 5.703 29.828 -14.461 1 76.62 310 LYS B C 1
ATOM 5029 O O . LYS B 1 310 ? 4.715 29.312 -13.938 1 76.62 310 LYS B O 1
ATOM 5034 N N . ASN B 1 311 ? 6.98 29.344 -14.062 1 77.62 311 ASN B N 1
ATOM 5035 C CA . ASN B 1 311 ? 7.379 28.469 -12.961 1 77.62 311 ASN B CA 1
ATOM 5036 C C . ASN B 1 311 ? 6.992 27.016 -13.227 1 77.62 311 ASN B C 1
ATOM 5038 O O . ASN B 1 311 ? 6.758 26.25 -12.297 1 77.62 311 ASN B O 1
ATOM 5042 N N . LEU B 1 312 ? 6.664 26.703 -14.477 1 74.5 312 LEU B N 1
ATOM 5043 C CA . LEU B 1 312 ? 6.434 25.312 -14.875 1 74.5 312 LEU B CA 1
ATOM 5044 C C . LEU B 1 312 ? 7.742 24.531 -14.883 1 74.5 312 LEU B C 1
ATOM 5046 O O . LEU B 1 312 ? 7.754 23.328 -14.562 1 74.5 312 LEU B O 1
ATOM 5050 N N . TYR B 1 313 ? 8.703 25.297 -15.273 1 74.56 313 TYR B N 1
ATOM 5051 C CA . TYR B 1 313 ? 10.062 24.766 -15.273 1 74.56 313 TYR B CA 1
ATOM 5052 C C . TYR B 1 313 ? 11.031 25.734 -14.609 1 74.56 313 TYR B C 1
ATOM 5054 O O . TYR B 1 313 ? 10.766 26.938 -14.555 1 74.56 313 TYR B O 1
ATOM 5062 N N . THR B 1 314 ? 12.023 25.172 -14.023 1 74.94 314 THR B N 1
ATOM 5063 C CA . THR B 1 314 ? 13.039 26.062 -13.469 1 74.94 314 THR B CA 1
ATOM 5064 C C . THR B 1 314 ? 13.594 27 -14.547 1 74.94 314 THR B C 1
ATOM 5066 O O . THR B 1 314 ? 13.758 28.188 -14.312 1 74.94 314 THR B O 1
ATOM 5069 N N . LYS B 1 315 ? 13.922 26.234 -15.711 1 77.06 315 LYS B N 1
ATOM 5070 C CA . LYS B 1 315 ? 14.328 26.938 -16.922 1 77.06 315 LYS B CA 1
ATOM 5071 C C . LYS B 1 315 ? 13.469 26.516 -18.109 1 77.06 315 LYS B C 1
ATOM 5073 O O . LYS B 1 315 ? 13.617 25.406 -18.625 1 77.06 315 LYS B O 1
ATOM 5078 N N . PRO B 1 316 ? 12.5 27.359 -18.375 1 70.06 316 PRO B N 1
ATOM 5079 C CA . PRO B 1 316 ? 11.656 26.969 -19.5 1 70.06 316 PRO B CA 1
ATOM 5080 C C . PRO B 1 316 ? 12.453 26.703 -20.766 1 70.06 316 PRO B C 1
ATOM 5082 O O . PRO B 1 316 ? 13.258 27.547 -21.188 1 70.06 316 PRO B O 1
ATOM 5085 N N . LEU B 1 317 ? 12.469 25.484 -21.125 1 67.5 317 LEU B N 1
ATOM 5086 C CA . LEU B 1 317 ? 13.227 25.125 -22.312 1 67.5 317 LEU B CA 1
ATOM 5087 C C . LEU B 1 317 ? 12.438 25.453 -23.578 1 67.5 317 LEU B C 1
ATOM 5089 O O . LEU B 1 317 ? 13.016 25.688 -24.641 1 67.5 317 LEU B O 1
ATOM 5093 N N . GLU B 1 318 ? 11.109 25.281 -23.5 1 65.5 318 GLU B N 1
ATOM 5094 C CA . GLU B 1 318 ? 10.242 25.562 -24.641 1 65.5 318 GLU B CA 1
ATOM 5095 C C . GLU B 1 318 ? 8.969 26.281 -24.203 1 65.5 318 GLU B C 1
ATOM 5097 O O . GLU B 1 318 ? 8.688 26.391 -23.016 1 65.5 318 GLU B O 1
ATOM 5102 N N . LYS B 1 319 ? 8.578 26.812 -25.266 1 63.12 319 LYS B N 1
ATOM 5103 C CA . LYS B 1 319 ? 7.285 27.438 -25 1 63.12 319 LYS B CA 1
ATOM 5104 C C . LYS B 1 319 ? 6.262 26.406 -24.531 1 63.12 319 LYS B C 1
ATOM 5106 O O . LYS B 1 319 ? 6.23 25.281 -25.031 1 63.12 319 LYS B O 1
ATOM 5111 N N . VAL B 1 320 ? 5.637 26.578 -23.406 1 64.44 320 VAL B N 1
ATOM 5112 C CA . VAL B 1 320 ? 4.652 25.656 -22.859 1 64.44 320 VAL B CA 1
ATOM 5113 C C . VAL B 1 320 ? 3.439 25.578 -23.781 1 64.44 320 VAL B C 1
ATOM 5115 O O . VAL B 1 320 ? 2.914 26.625 -24.203 1 64.44 320 VAL B O 1
ATOM 5118 N N . ARG B 1 321 ? 3.168 24.328 -24.25 1 57.59 321 ARG B N 1
ATOM 5119 C CA . ARG B 1 321 ? 2.047 24.094 -25.156 1 57.59 321 ARG B CA 1
ATOM 5120 C C . ARG B 1 321 ? 0.715 24.312 -24.453 1 57.59 321 ARG B C 1
ATOM 5122 O O . ARG B 1 321 ? 0.57 23.969 -23.281 1 57.59 321 ARG B O 1
ATOM 5129 N N . GLY B 1 322 ? -0.493 25.047 -25.078 1 52.81 322 GLY B N 1
ATOM 5130 C CA . GLY B 1 322 ? -1.914 25.031 -24.781 1 52.81 322 GLY B CA 1
ATOM 5131 C C . GLY B 1 322 ? -2.361 26.219 -23.953 1 52.81 322 GLY B C 1
ATOM 5132 O O . GLY B 1 322 ? -3.484 26.703 -24.109 1 52.81 322 GLY B O 1
ATOM 5133 N N . LYS B 1 323 ? -1.938 26.406 -22.641 1 51.53 323 LYS B N 1
ATOM 5134 C CA . LYS B 1 323 ? -2.783 27.094 -21.656 1 51.53 323 LYS B CA 1
ATOM 5135 C C . LYS B 1 323 ? -2.898 28.578 -21.984 1 51.53 323 LYS B C 1
ATOM 5137 O O . LYS B 1 323 ? -3.672 29.297 -21.344 1 51.53 323 LYS B O 1
ATOM 5142 N N . ALA B 1 324 ? -1.789 29.219 -22.578 1 50.66 324 ALA B N 1
ATOM 5143 C CA . ALA B 1 324 ? -2.006 30.672 -22.547 1 50.66 324 ALA B CA 1
ATOM 5144 C C . ALA B 1 324 ? -3.08 31.078 -23.562 1 50.66 324 ALA B C 1
ATOM 5146 O O . ALA B 1 324 ? -3.031 30.688 -24.719 1 50.66 324 ALA B O 1
ATOM 5147 N N . PRO B 1 325 ? -4.176 31.453 -23.141 1 49.84 325 PRO B N 1
ATOM 5148 C CA . PRO B 1 325 ? -5.234 31.922 -24.031 1 49.84 325 PRO B CA 1
ATOM 5149 C C . PRO B 1 325 ? -4.695 32.688 -25.234 1 49.84 325 PRO B C 1
ATOM 5151 O O . PRO B 1 325 ? -5.301 32.688 -26.312 1 49.84 325 PRO B O 1
ATOM 5154 N N . TRP B 1 326 ? -3.627 33.5 -25.016 1 49.19 326 TRP B N 1
ATOM 5155 C CA . TRP B 1 326 ? -3.16 34.375 -26.094 1 49.19 326 TRP B CA 1
ATOM 5156 C C . TRP B 1 326 ? -2.271 33.594 -27.062 1 49.19 326 TRP B C 1
ATOM 5158 O O . TRP B 1 326 ? -1.808 34.156 -28.062 1 49.19 326 TRP B O 1
ATOM 5168 N N . GLU B 1 327 ? -1.73 32.5 -26.609 1 48.06 327 GLU B N 1
ATOM 5169 C CA . GLU B 1 327 ? -0.931 31.828 -27.609 1 48.06 327 GLU B CA 1
ATOM 5170 C C . GLU B 1 327 ? -1.812 31 -28.547 1 48.06 327 GLU B C 1
ATOM 5172 O O . GLU B 1 327 ? -2.629 30.203 -28.094 1 48.06 327 GLU B O 1
ATOM 5177 N N . ASN B 1 328 ? -2.418 31.719 -29.516 1 39.59 328 ASN B N 1
ATOM 5178 C CA . ASN B 1 328 ? -3.027 31.062 -30.656 1 39.59 328 ASN B CA 1
ATOM 5179 C C . ASN B 1 328 ? -2.275 29.797 -31.047 1 39.59 328 ASN B C 1
ATOM 5181 O O . ASN B 1 328 ? -1.049 29.797 -31.141 1 39.59 328 ASN B O 1
ATOM 5185 N N . TRP B 1 329 ? -2.742 28.656 -30.766 1 34.47 329 TRP B N 1
ATOM 5186 C CA . TRP B 1 329 ? -2.174 27.531 -31.5 1 34.47 329 TRP B CA 1
ATOM 5187 C C . TRP B 1 329 ? -2.27 27.766 -33 1 34.47 329 TRP B C 1
ATOM 5189 O O . TRP B 1 329 ? -3.248 28.328 -33.5 1 34.47 329 TRP B O 1
#

Organism: Apis mellifera (NCBI:txid7460)

pLDDT: mean 93.82, std 9.76, range [34.47, 98.94]